Protein AF-A0ABD3NBI7-F1 (afdb_monomer_lite)

Sequence (497 aa):
MCTRGEWGNVFAAAESTVPVTIEASLMRSSPPASPISDPVDACSSIDQSNYYTCIDTKEIPSASPSAVPSGMLYCPGHEFINDDYIIYKNMGGCYYDNTNVRGNFVAPHDLQPGQLSPLIWRGTGKIVSSYLFQVGLPSQLTESLLEYATQLGIVDIFRELTSTSPISPQGGKFFTSSTYSKSAVVDNHNSNINNNEQLLWYAQRPHSKWDSDMHWIAPANEITHESFLKVLVDGQFGTVLNAIGESLYLNSLAAYNLSFMALSHCEGEFSHRDITDSDGVAYNVIMPLLLEDEYDTPELIVRDDANPVPEYCKRGGYEYQLGVGVMLGDDVMHSTHECDYRNMTNAKHGGWVEESNDEVDGDHDEEMSSSSGGGGRRRQIGMRLAASVFIGETNEENANVIAEQSPFQLFPLRNGTWLLAQAGRHWQAPVVGKDGVEHNSRHALARDEGRKSFYPGDEWNDCKQRAIEGLCETDVWETRRKCPLSCKIYVEDGNNE

pLDDT: mean 74.75, std 24.33, range [22.8, 97.94]

Secondary structure (DSSP, 8-state):
-PPPPP-----------------------------------------------------PPP---PPPP-S-EE-TTSTTS-TT-GGGGGS-S-EEB-TTS-BSB--BTT--BT-EEE-BBTTT--BS-TTEEEEE--HHHHHHHHHHHHHTTHHHHHHHHTTTSPPPTT-EEEEEHHHHGGGS----S-----TT---EEEEE---GGG-B--EEEEESSHHHHHHHHHHHHHTTHHHHHHHHHHHHT-SEEEEEEEEEEEESEE-----B-SB-SS-S-EEEEEEEEE--TT--S-SEEEE-TT-S-TTT--EEEE---TTEEEEE-BT--EEEPPEEGGG-TT-SSEEEEEE-S----S-------------PEEEEEE-EEEEEEEEE---TTTHHHHHHT-TT-SSS-S-HHHHHHTTTSSEEPPEE-TTS-EE--S-BGGG---PPP-----SSTTHHHHHHTTHHHH-IIIIIHH-TTTTT-SPPPP---

Radius of gyration: 27.43 Å; chains: 1; bounding box: 61×97×74 Å

Organism: NCBI:txid259834

Structure (mmCIF, N/CA/C/O backbone):
data_AF-A0ABD3NBI7-F1
#
_entry.id   AF-A0ABD3NBI7-F1
#
loop_
_atom_site.group_PDB
_atom_site.id
_atom_site.type_symbol
_atom_site.label_atom_id
_atom_site.label_alt_id
_atom_site.label_comp_id
_atom_site.label_asym_id
_atom_site.label_entity_id
_atom_site.label_seq_id
_atom_site.pdbx_PDB_ins_code
_atom_site.Cartn_x
_atom_site.Cartn_y
_atom_site.Cartn_z
_atom_site.occupancy
_atom_site.B_iso_or_equiv
_atom_site.auth_seq_id
_atom_site.auth_comp_id
_atom_site.auth_asym_id
_atom_site.auth_atom_id
_atom_site.pdbx_PDB_model_num
ATOM 1 N N . MET A 1 1 ? 20.788 -21.884 15.302 1.00 26.14 1 MET A N 1
ATOM 2 C CA . MET A 1 1 ? 20.776 -20.897 16.403 1.00 26.14 1 MET A CA 1
ATOM 3 C C . MET A 1 1 ? 21.773 -19.801 16.065 1.00 26.14 1 MET A C 1
ATOM 5 O O . MET A 1 1 ? 22.963 -20.001 16.261 1.00 26.14 1 MET A O 1
ATOM 9 N N . CYS A 1 2 ? 21.302 -18.693 15.493 1.00 23.77 2 CYS A N 1
ATOM 10 C CA . CYS A 1 2 ? 22.114 -17.490 15.314 1.00 23.77 2 CYS A CA 1
ATOM 11 C C . CYS A 1 2 ? 21.923 -16.586 16.536 1.00 23.77 2 CYS A C 1
ATOM 13 O O . CYS A 1 2 ? 20.809 -16.388 17.015 1.00 23.77 2 CYS A O 1
ATOM 15 N N . THR A 1 3 ? 23.040 -16.121 17.076 1.00 26.69 3 THR A N 1
ATOM 16 C CA . THR A 1 3 ? 23.183 -15.363 18.319 1.00 26.69 3 THR A CA 1
ATOM 17 C C . THR A 1 3 ? 22.696 -13.919 18.187 1.00 26.69 3 THR A C 1
ATOM 19 O O . THR A 1 3 ? 23.073 -13.220 17.249 1.00 26.69 3 THR A O 1
ATOM 22 N N . ARG A 1 4 ? 21.907 -13.471 19.175 1.00 28.42 4 ARG A N 1
ATOM 23 C CA . ARG A 1 4 ? 21.552 -12.068 19.448 1.00 28.42 4 ARG A CA 1
ATOM 24 C C . ARG A 1 4 ? 22.800 -11.262 19.828 1.00 28.42 4 ARG A C 1
ATOM 26 O O . ARG A 1 4 ? 23.549 -11.683 20.704 1.00 28.42 4 ARG A O 1
ATOM 33 N N . GLY A 1 5 ? 22.974 -10.089 19.224 1.00 24.94 5 GLY A N 1
ATOM 34 C CA . GLY A 1 5 ? 23.821 -9.027 19.766 1.00 24.94 5 GLY A CA 1
ATOM 35 C C . GLY A 1 5 ? 23.015 -8.193 20.759 1.00 24.94 5 GLY A C 1
ATOM 36 O O . GLY A 1 5 ? 22.011 -7.590 20.387 1.00 24.94 5 GLY A O 1
ATOM 37 N N . GLU A 1 6 ? 23.428 -8.207 22.022 1.00 26.78 6 GLU A N 1
ATOM 38 C CA . GLU A 1 6 ? 22.849 -7.422 23.111 1.00 26.78 6 GLU A CA 1
ATOM 39 C C . GLU A 1 6 ? 23.234 -5.940 22.991 1.00 26.78 6 GLU A C 1
ATOM 41 O O . GLU A 1 6 ? 24.411 -5.603 22.873 1.00 26.78 6 GLU A O 1
ATOM 46 N N . TRP A 1 7 ? 22.245 -5.053 23.111 1.00 28.02 7 TRP A N 1
ATOM 47 C CA . TRP A 1 7 ? 22.432 -3.724 23.692 1.00 28.02 7 TRP A CA 1
ATOM 48 C C . TRP A 1 7 ? 21.599 -3.676 24.973 1.00 28.02 7 TRP A C 1
ATOM 50 O O . TRP A 1 7 ? 20.407 -3.981 24.967 1.00 28.02 7 TRP A O 1
ATOM 60 N N . GLY A 1 8 ? 22.287 -3.422 26.086 1.00 23.23 8 GLY A N 1
ATOM 61 C CA . GLY A 1 8 ? 21.812 -3.698 27.434 1.00 23.23 8 GLY A CA 1
ATOM 62 C C . GLY A 1 8 ? 20.721 -2.760 27.940 1.00 23.23 8 GLY A C 1
ATOM 63 O O . GLY A 1 8 ? 20.773 -1.553 27.734 1.00 23.23 8 GLY A O 1
ATOM 64 N N . ASN A 1 9 ? 19.801 -3.336 28.712 1.00 26.56 9 ASN A N 1
ATOM 65 C CA . ASN A 1 9 ? 19.020 -2.630 29.717 1.00 26.56 9 ASN A CA 1
ATOM 66 C C . ASN A 1 9 ? 19.278 -3.286 31.075 1.00 26.56 9 ASN A C 1
ATOM 68 O O . ASN A 1 9 ? 19.075 -4.484 31.269 1.00 26.56 9 ASN A O 1
ATOM 72 N N . VAL A 1 10 ? 19.767 -2.475 32.008 1.00 25.20 10 VAL A N 1
ATOM 73 C CA . VAL A 1 10 ? 19.948 -2.813 33.418 1.00 25.20 10 VAL A CA 1
ATOM 74 C C . VAL A 1 10 ? 18.602 -2.620 34.113 1.00 25.20 10 VAL A C 1
ATOM 76 O O . VAL A 1 10 ? 18.090 -1.510 34.099 1.00 25.20 10 VAL A O 1
ATOM 79 N N . PHE A 1 11 ? 18.027 -3.677 34.690 1.00 26.28 11 PHE A N 1
ATOM 80 C CA . PHE A 1 11 ? 17.597 -3.772 36.096 1.00 26.28 11 PHE A CA 1
ATOM 81 C C . PHE A 1 11 ? 16.949 -5.141 36.368 1.00 26.28 11 PHE A C 1
ATOM 83 O O . PHE A 1 11 ? 16.487 -5.838 35.471 1.00 26.28 11 PHE A O 1
ATOM 90 N N . ALA A 1 12 ? 17.045 -5.554 37.628 1.00 25.81 12 ALA A N 1
ATOM 91 C CA . ALA A 1 12 ? 17.185 -6.928 38.080 1.00 25.81 12 ALA A CA 1
ATOM 92 C C . ALA A 1 12 ? 15.876 -7.677 38.408 1.00 25.81 12 ALA A C 1
ATOM 94 O O . ALA A 1 12 ? 14.956 -7.113 38.988 1.00 25.81 12 ALA A O 1
ATOM 95 N N . ALA A 1 13 ? 15.922 -8.980 38.106 1.00 22.80 13 ALA A N 1
ATOM 96 C CA . ALA A 1 13 ? 15.557 -10.159 38.906 1.00 22.80 13 ALA A CA 1
ATOM 97 C C . ALA A 1 13 ? 14.200 -10.255 39.640 1.00 22.80 13 ALA A C 1
ATOM 99 O O . ALA A 1 13 ? 13.947 -9.546 40.608 1.00 22.80 13 ALA A O 1
ATOM 100 N N . ALA A 1 14 ? 13.468 -11.335 39.332 1.00 26.00 14 ALA A N 1
ATOM 101 C CA . ALA A 1 14 ? 13.088 -12.348 40.325 1.00 26.00 14 ALA A CA 1
ATOM 102 C C . ALA A 1 14 ? 12.818 -13.709 39.643 1.00 26.00 14 ALA A C 1
ATOM 104 O O . ALA A 1 14 ? 12.208 -13.781 38.580 1.00 26.00 14 ALA A O 1
ATOM 105 N N . GLU A 1 15 ? 13.339 -14.767 40.259 1.00 23.05 15 GLU A N 1
ATOM 106 C CA . GLU A 1 15 ? 13.401 -16.164 39.817 1.00 23.05 15 GLU A CA 1
ATOM 107 C C . GLU A 1 15 ? 12.070 -16.924 39.997 1.00 23.05 15 GLU A C 1
ATOM 109 O O . GLU A 1 15 ? 11.340 -16.648 40.945 1.00 23.05 15 GLU A O 1
ATOM 114 N N . SER A 1 16 ? 11.814 -17.964 39.182 1.00 25.73 16 SER A N 1
ATOM 115 C CA . SER A 1 16 ? 11.245 -19.241 39.669 1.00 25.73 16 SER A CA 1
ATOM 116 C C . SER A 1 16 ? 11.306 -20.381 38.629 1.00 25.73 16 SER A C 1
ATOM 118 O O . SER A 1 16 ? 10.649 -20.378 37.595 1.00 25.73 16 SER A O 1
ATOM 120 N N . THR A 1 17 ? 12.104 -21.370 39.013 1.00 25.69 17 THR A N 1
ATOM 121 C CA . THR A 1 17 ? 12.287 -22.799 38.692 1.00 25.69 17 THR A CA 1
ATOM 122 C C . THR A 1 17 ? 11.196 -23.686 38.031 1.00 25.69 17 THR A C 1
ATOM 124 O O . THR A 1 17 ? 10.096 -23.812 38.558 1.00 25.69 17 THR A O 1
ATOM 127 N N . VAL A 1 18 ? 11.685 -24.494 37.056 1.00 28.94 18 VAL A N 1
ATOM 128 C CA . VAL A 1 18 ? 11.541 -25.974 36.824 1.00 28.94 18 VAL A CA 1
ATOM 129 C C . VAL A 1 18 ? 10.532 -26.505 35.762 1.00 28.94 18 VAL A C 1
ATOM 131 O O . VAL A 1 18 ? 9.447 -25.951 35.622 1.00 28.94 18 VAL A O 1
ATOM 134 N N . PRO A 1 19 ? 10.892 -27.572 34.985 1.00 28.81 19 PRO A N 1
ATOM 135 C CA . PRO A 1 19 ? 10.356 -27.872 33.650 1.00 28.81 19 PRO A CA 1
ATOM 136 C C . PRO A 1 19 ? 9.480 -29.141 33.574 1.00 28.81 19 PRO A C 1
ATOM 138 O O . PRO A 1 19 ? 9.538 -30.003 34.452 1.00 28.81 19 PRO A O 1
ATOM 141 N N . VAL A 1 20 ? 8.748 -29.316 32.465 1.00 27.25 20 VAL A N 1
ATOM 142 C CA . VAL A 1 20 ? 8.128 -30.602 32.092 1.00 27.25 20 VAL A CA 1
ATOM 143 C C . VAL A 1 20 ? 8.345 -30.897 30.603 1.00 27.25 20 VAL A C 1
ATOM 145 O O . VAL A 1 20 ? 7.907 -30.158 29.728 1.00 27.25 20 VAL A O 1
ATOM 148 N N . THR A 1 21 ? 9.039 -32.004 30.350 1.00 26.89 21 THR A N 1
ATOM 149 C CA . THR A 1 21 ? 9.199 -32.738 29.085 1.00 26.89 21 THR A CA 1
ATOM 150 C C . THR A 1 21 ? 7.969 -33.587 28.776 1.00 26.89 21 THR A C 1
ATOM 152 O O . THR A 1 21 ? 7.536 -34.311 29.671 1.00 26.89 21 THR A O 1
ATOM 155 N N . ILE A 1 22 ? 7.501 -33.622 27.519 1.00 27.80 22 ILE A N 1
ATOM 156 C CA . ILE A 1 22 ? 6.738 -34.762 26.971 1.00 27.80 22 ILE A CA 1
ATOM 157 C C . ILE A 1 22 ? 7.179 -35.053 25.528 1.00 27.80 22 ILE A C 1
ATOM 159 O O . ILE A 1 22 ? 7.354 -34.151 24.713 1.00 27.80 22 ILE A O 1
ATOM 163 N N . GLU A 1 23 ? 7.396 -36.345 25.284 1.00 27.56 23 GLU A N 1
ATOM 164 C CA . GLU A 1 23 ? 7.946 -37.000 24.100 1.00 27.56 23 GLU A CA 1
ATOM 165 C C . GLU A 1 23 ? 6.991 -37.084 22.898 1.00 27.56 23 GLU A C 1
ATOM 167 O O . GLU A 1 23 ? 5.769 -37.149 23.030 1.00 27.56 23 GLU A O 1
ATOM 172 N N . ALA A 1 24 ? 7.605 -37.204 21.718 1.00 27.72 24 ALA A N 1
ATOM 173 C CA . ALA A 1 24 ? 6.991 -37.644 20.474 1.00 27.72 24 ALA A CA 1
ATOM 174 C C . ALA A 1 24 ? 6.727 -39.161 20.483 1.00 27.72 24 ALA A C 1
ATOM 176 O O . ALA A 1 24 ? 7.590 -39.946 20.876 1.00 27.72 24 ALA A O 1
ATOM 177 N N . SER A 1 25 ? 5.575 -39.590 19.957 1.00 25.55 25 SER A N 1
ATOM 178 C CA . SER A 1 25 ? 5.318 -41.001 19.662 1.00 25.55 25 SER A CA 1
ATOM 179 C C . SER A 1 25 ? 4.723 -41.176 18.265 1.00 25.55 25 SER A C 1
ATOM 181 O O . SER A 1 25 ? 3.652 -40.668 17.942 1.00 25.55 25 SER A O 1
ATOM 183 N N . LEU A 1 26 ? 5.482 -41.903 17.444 1.00 27.77 26 LEU A N 1
ATOM 184 C CA . LEU A 1 26 ? 5.098 -42.553 16.195 1.00 27.77 26 LEU A CA 1
ATOM 185 C C . LEU A 1 26 ? 3.912 -43.502 16.410 1.00 27.77 26 LEU A C 1
ATOM 187 O O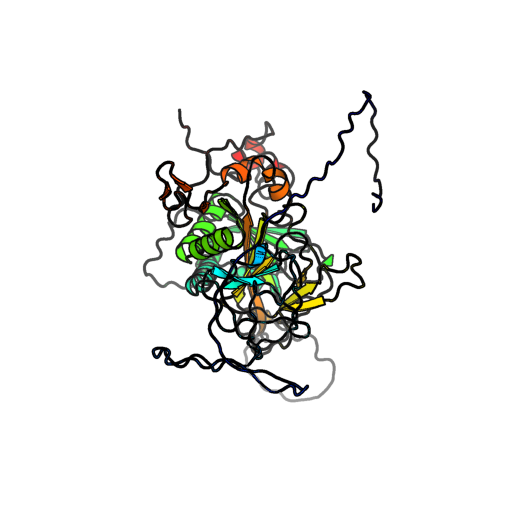 . LEU A 1 26 ? 3.906 -44.198 17.415 1.00 27.77 26 LEU A O 1
ATOM 191 N N . MET A 1 27 ? 3.042 -43.668 15.404 1.00 26.95 27 MET A N 1
ATOM 192 C CA . MET A 1 27 ? 2.586 -44.992 14.934 1.00 26.95 27 MET A CA 1
ATOM 193 C C . MET A 1 27 ? 1.930 -44.901 13.546 1.00 26.95 27 MET A C 1
ATOM 195 O O . MET A 1 27 ? 0.862 -44.325 13.364 1.00 26.95 27 MET A O 1
ATOM 199 N N . ARG A 1 28 ? 2.594 -45.532 12.568 1.00 26.36 28 ARG A N 1
ATOM 200 C CA . ARG A 1 28 ? 2.032 -45.984 11.286 1.00 26.36 28 ARG A CA 1
ATOM 201 C C . ARG A 1 28 ? 1.162 -47.221 11.518 1.00 26.36 28 ARG A C 1
ATOM 203 O O . ARG A 1 28 ? 1.570 -48.112 12.257 1.00 26.36 28 ARG A O 1
ATOM 210 N N . SER A 1 29 ? 0.072 -47.353 10.764 1.00 27.69 29 SER A N 1
ATOM 211 C CA . SER A 1 29 ? -0.498 -48.663 10.421 1.00 27.69 29 SER A CA 1
ATOM 212 C C . SER A 1 29 ? -1.147 -48.636 9.025 1.00 27.69 29 SER A C 1
ATOM 214 O O . SER A 1 29 ? -1.998 -47.802 8.741 1.00 27.69 29 SER A O 1
ATOM 216 N N . SER A 1 30 ? -0.686 -49.522 8.135 1.00 27.47 30 SER A N 1
ATOM 217 C CA . SER A 1 30 ? -1.430 -50.064 6.968 1.00 27.47 30 SER A CA 1
ATOM 218 C C . SER A 1 30 ? -2.396 -51.171 7.470 1.00 27.47 30 SER A C 1
ATOM 220 O O . SER A 1 30 ? -2.265 -51.480 8.660 1.00 27.47 30 SER A O 1
ATOM 222 N N . PRO A 1 31 ? -3.269 -51.878 6.690 1.00 36.19 31 PRO A N 1
ATOM 223 C CA . PRO A 1 31 ? -3.379 -52.126 5.219 1.00 36.19 31 PRO A CA 1
ATOM 224 C C . PRO A 1 31 ? -4.894 -52.148 4.753 1.00 36.19 31 PRO A C 1
ATOM 226 O O . PRO A 1 31 ? -5.656 -51.481 5.451 1.00 36.19 31 PRO A O 1
ATOM 229 N N . PRO A 1 32 ? -5.439 -52.862 3.711 1.00 32.50 32 PRO A N 1
ATOM 230 C CA . PRO A 1 32 ? -4.890 -53.817 2.726 1.00 32.50 32 PRO A CA 1
ATOM 231 C C . PRO A 1 32 ? -5.385 -53.713 1.247 1.00 32.50 32 PRO A C 1
ATOM 233 O O . PRO A 1 32 ? -6.105 -52.810 0.844 1.00 32.50 32 PRO A O 1
ATOM 236 N N . ALA A 1 33 ? -4.909 -54.698 0.473 1.00 26.70 33 ALA A N 1
ATOM 237 C CA . ALA A 1 33 ? -4.944 -54.966 -0.968 1.00 26.70 33 ALA A CA 1
ATOM 238 C C . ALA A 1 33 ? -6.292 -54.932 -1.734 1.00 26.70 33 ALA A C 1
ATOM 240 O O . ALA A 1 33 ? -7.358 -55.218 -1.196 1.00 26.70 33 ALA A O 1
ATOM 241 N N . SER A 1 34 ? -6.152 -54.677 -3.044 1.00 27.11 34 SER A N 1
ATOM 242 C CA . SER A 1 34 ? -7.134 -54.665 -4.148 1.00 27.11 34 SER A CA 1
ATOM 243 C C . SER A 1 34 ? -7.835 -56.014 -4.427 1.00 27.11 34 SER A C 1
ATOM 245 O O . SER A 1 34 ? -7.428 -57.040 -3.874 1.00 27.11 34 SER A O 1
ATOM 247 N N . PRO A 1 35 ? -8.831 -56.059 -5.349 1.00 34.00 35 PRO A N 1
ATOM 248 C CA . PRO A 1 35 ? -8.490 -56.453 -6.734 1.00 34.00 35 PRO A CA 1
ATOM 249 C C . PRO A 1 35 ? -9.321 -55.845 -7.905 1.00 34.00 35 PRO A C 1
ATOM 251 O O . PRO A 1 35 ? -10.535 -55.718 -7.824 1.00 34.00 35 PRO A O 1
ATOM 254 N N . ILE A 1 36 ? -8.617 -55.644 -9.037 1.00 25.05 36 ILE A N 1
ATOM 255 C CA . ILE A 1 36 ? -8.970 -55.958 -10.451 1.00 25.05 36 ILE A CA 1
ATOM 256 C C . ILE A 1 36 ? -10.115 -55.182 -11.152 1.00 25.05 36 ILE A C 1
ATOM 258 O O . ILE A 1 36 ? -11.292 -55.448 -10.932 1.00 25.05 36 ILE A O 1
ATOM 262 N N . SER A 1 37 ? -9.779 -54.368 -12.165 1.00 25.55 37 SER A N 1
ATOM 263 C CA . SER A 1 37 ? -9.908 -54.705 -13.608 1.00 25.55 37 SER A CA 1
ATOM 264 C C . SER A 1 37 ? -9.520 -53.521 -14.512 1.00 25.55 37 SER A C 1
ATOM 266 O O . SER A 1 37 ? -10.111 -52.453 -14.413 1.00 25.55 37 SER A O 1
ATOM 268 N N . ASP A 1 38 ? -8.574 -53.751 -15.426 1.00 27.67 38 ASP A N 1
ATOM 269 C CA . ASP A 1 38 ? -8.397 -52.955 -16.652 1.00 27.67 38 ASP A CA 1
ATOM 270 C C . ASP A 1 38 ? -9.187 -53.608 -17.800 1.00 27.67 38 ASP A C 1
ATOM 272 O O . ASP A 1 38 ? -9.453 -54.819 -17.766 1.00 27.67 38 ASP A O 1
ATOM 276 N N . PRO A 1 39 ? -9.431 -52.860 -18.889 1.00 29.45 39 PRO A N 1
ATOM 277 C CA . PRO A 1 39 ? -8.863 -53.354 -20.131 1.00 29.45 39 PRO A CA 1
ATOM 278 C C . PRO A 1 39 ? -8.110 -52.283 -20.932 1.00 29.45 39 PRO A C 1
ATOM 280 O O . PRO A 1 39 ? -8.683 -51.308 -21.397 1.00 29.45 39 PRO A O 1
ATOM 283 N N . VAL A 1 40 ? -6.831 -52.604 -21.141 1.00 28.17 40 VAL A N 1
ATOM 284 C CA . VAL A 1 40 ? -6.116 -52.639 -22.426 1.00 28.17 40 VAL A CA 1
ATOM 285 C C . VAL A 1 40 ? -6.115 -51.357 -23.264 1.00 28.17 40 VAL A C 1
ATOM 287 O O . VAL A 1 40 ? -7.027 -51.129 -24.045 1.00 28.17 40 VAL A O 1
ATOM 290 N N . ASP A 1 41 ? -4.966 -50.678 -23.272 1.00 28.03 41 ASP A N 1
ATOM 291 C CA . ASP A 1 41 ? -4.363 -50.261 -24.536 1.00 28.03 41 ASP A CA 1
ATOM 292 C C . ASP A 1 41 ? -2.877 -50.627 -24.566 1.00 28.03 41 ASP A C 1
ATOM 294 O O . ASP A 1 41 ? -2.117 -50.447 -23.612 1.00 28.03 41 ASP A O 1
ATOM 298 N N . ALA A 1 42 ? -2.503 -51.267 -25.667 1.00 28.33 42 ALA A N 1
ATOM 299 C CA . ALA A 1 42 ? -1.216 -51.886 -25.892 1.00 28.33 42 ALA A CA 1
ATOM 300 C C . ALA A 1 42 ? -0.189 -50.852 -26.371 1.00 28.33 42 ALA A C 1
ATOM 302 O O . ALA A 1 42 ? -0.314 -50.321 -27.469 1.00 28.33 42 ALA A O 1
ATOM 303 N N . CYS A 1 43 ? 0.887 -50.662 -25.609 1.00 25.09 43 CYS A N 1
ATOM 304 C CA . CYS A 1 43 ? 2.123 -50.061 -26.108 1.00 25.09 43 CYS A CA 1
ATOM 305 C C . CYS A 1 43 ? 3.225 -51.122 -26.103 1.00 25.09 43 CYS A C 1
ATOM 307 O O . CYS A 1 43 ? 3.926 -51.328 -25.113 1.00 25.09 43 CYS A O 1
ATOM 309 N N . SER A 1 44 ? 3.373 -51.824 -27.224 1.00 28.19 44 SER A N 1
ATOM 310 C CA . SER A 1 44 ? 4.556 -52.625 -27.520 1.00 28.19 44 SER A CA 1
ATOM 311 C C . SER A 1 44 ? 5.538 -51.795 -28.345 1.00 28.19 44 SER A C 1
ATOM 313 O O . SER A 1 44 ? 5.415 -51.767 -29.563 1.00 28.19 44 SER A O 1
ATOM 315 N N . SER A 1 45 ? 6.502 -51.147 -27.693 1.00 28.78 45 SER A N 1
ATOM 316 C CA . SER A 1 45 ? 7.897 -51.043 -28.157 1.00 28.78 45 SER A CA 1
ATOM 317 C C . SER A 1 45 ? 8.659 -50.043 -27.297 1.00 28.78 45 SER A C 1
ATOM 319 O O . SER A 1 45 ? 8.305 -48.871 -27.212 1.00 28.78 45 SER A O 1
ATOM 321 N N . ILE A 1 46 ? 9.728 -50.537 -26.685 1.00 32.84 46 ILE A N 1
ATOM 322 C CA . ILE A 1 46 ? 10.789 -49.738 -26.088 1.00 32.84 46 ILE A CA 1
ATOM 323 C C . ILE A 1 46 ? 11.542 -49.060 -27.233 1.00 32.84 46 ILE A C 1
ATOM 325 O O . ILE A 1 46 ? 12.108 -49.764 -28.066 1.00 32.84 46 ILE A O 1
ATOM 329 N N . ASP A 1 47 ? 11.597 -47.730 -27.228 1.00 28.12 47 ASP A N 1
ATOM 330 C CA . ASP A 1 47 ? 12.787 -47.032 -27.702 1.00 28.12 47 ASP A CA 1
ATOM 331 C C . ASP A 1 47 ? 13.035 -45.767 -26.870 1.00 28.12 47 ASP A C 1
ATOM 333 O O . ASP A 1 47 ? 12.131 -44.978 -26.588 1.00 28.12 47 ASP A O 1
ATOM 337 N N . GLN A 1 48 ? 14.268 -45.636 -26.387 1.00 38.69 48 GLN A N 1
ATOM 338 C CA . GLN A 1 48 ? 14.719 -44.562 -25.511 1.00 38.69 48 GLN A CA 1
ATOM 339 C C . GLN A 1 48 ? 15.134 -43.364 -26.365 1.00 38.69 48 GLN A C 1
ATOM 341 O O . GLN A 1 48 ? 16.221 -43.371 -26.930 1.00 38.69 48 GLN A O 1
ATOM 346 N N . SER A 1 49 ? 14.309 -42.320 -26.444 1.00 29.97 49 SER A N 1
ATOM 347 C CA . SER A 1 49 ? 14.768 -40.927 -26.577 1.00 29.97 49 SER A CA 1
ATOM 348 C C . SER A 1 49 ? 13.593 -39.948 -26.660 1.00 29.97 49 SER A C 1
ATOM 350 O O . SER A 1 49 ? 12.670 -40.138 -27.434 1.00 29.97 49 SER A O 1
ATOM 352 N N . ASN A 1 50 ? 13.702 -38.883 -25.862 1.00 31.62 50 ASN A N 1
ATOM 353 C CA . ASN A 1 50 ? 13.316 -37.502 -26.159 1.00 31.62 50 ASN A CA 1
ATOM 354 C C . ASN A 1 50 ? 11.877 -37.161 -26.609 1.00 31.62 50 ASN A C 1
ATOM 356 O O . ASN A 1 50 ? 11.443 -37.498 -27.700 1.00 31.62 50 ASN A O 1
ATOM 360 N N . TYR A 1 51 ? 11.263 -36.283 -25.800 1.00 29.52 51 TYR A N 1
ATOM 361 C CA . TYR A 1 51 ? 10.085 -35.443 -26.064 1.00 29.52 51 TYR A CA 1
ATOM 362 C C . TYR A 1 51 ? 8.755 -36.166 -26.321 1.00 29.52 51 TYR A C 1
ATOM 364 O O . TYR A 1 51 ? 8.488 -36.650 -27.413 1.00 29.52 51 TYR A O 1
ATOM 372 N N . TYR A 1 52 ? 7.848 -36.079 -25.344 1.00 25.38 52 TYR A N 1
ATOM 373 C CA . TYR A 1 52 ? 6.415 -36.238 -25.586 1.00 25.38 52 TYR A CA 1
ATOM 374 C C . TYR A 1 52 ? 5.699 -34.916 -25.306 1.00 25.38 52 TYR A C 1
ATOM 376 O O . TYR A 1 52 ? 5.438 -34.547 -24.165 1.00 25.38 52 TYR A O 1
ATOM 384 N N . THR A 1 53 ? 5.400 -34.196 -26.385 1.00 30.81 53 THR A N 1
ATOM 385 C CA . THR A 1 53 ? 4.247 -33.300 -26.479 1.00 30.81 53 THR A CA 1
ATOM 386 C C . THR A 1 53 ? 2.981 -34.148 -26.520 1.00 30.81 53 THR A C 1
ATOM 388 O O . THR A 1 53 ? 2.830 -34.955 -27.436 1.00 30.81 53 THR A O 1
ATOM 391 N N . CYS A 1 54 ? 2.053 -33.927 -25.595 1.00 24.28 54 CYS A N 1
ATOM 392 C CA . CYS A 1 54 ? 0.691 -34.440 -25.707 1.00 24.28 54 CYS A CA 1
ATOM 393 C C . CYS A 1 54 ? -0.281 -33.333 -25.318 1.00 24.28 54 CYS A C 1
ATOM 395 O O . CYS A 1 54 ? -0.456 -33.124 -24.126 1.00 24.28 54 CYS A O 1
ATOM 397 N N . ILE A 1 55 ? -0.927 -32.684 -26.294 1.00 27.88 55 ILE A N 1
ATOM 398 C CA . ILE A 1 55 ? -2.347 -32.312 -26.192 1.00 27.88 55 ILE A CA 1
ATOM 399 C C . ILE A 1 55 ? -2.968 -32.422 -27.590 1.00 27.88 55 ILE A C 1
ATOM 401 O O . ILE A 1 55 ? -2.611 -31.687 -28.508 1.00 27.88 55 ILE A O 1
ATOM 405 N N . ASP A 1 56 ? -3.907 -33.356 -27.709 1.00 33.34 56 ASP A N 1
ATOM 406 C CA . ASP A 1 56 ? -5.003 -33.337 -28.669 1.00 33.34 56 ASP A CA 1
ATOM 407 C C . ASP A 1 56 ? -6.233 -32.851 -27.889 1.00 33.34 56 ASP A C 1
ATOM 409 O O . ASP A 1 56 ? -6.665 -33.524 -26.950 1.00 33.34 56 ASP A O 1
ATOM 413 N N . THR A 1 57 ? -6.773 -31.676 -28.221 1.00 31.12 57 THR A N 1
ATOM 414 C CA . THR A 1 57 ? -8.103 -31.265 -27.759 1.00 31.12 57 THR A CA 1
ATOM 415 C C . THR A 1 57 ? -8.876 -30.543 -28.855 1.00 31.12 57 THR A C 1
ATOM 417 O O . THR A 1 57 ? -8.501 -29.496 -29.382 1.00 31.12 57 THR A O 1
ATOM 420 N N . LYS A 1 58 ? -10.016 -31.161 -29.158 1.00 33.28 58 LYS A N 1
ATOM 421 C CA . LYS A 1 58 ? -11.156 -30.642 -29.902 1.00 33.28 58 LYS A CA 1
ATOM 422 C C . LYS A 1 58 ? -11.628 -29.281 -29.371 1.00 33.28 58 LYS A C 1
ATOM 424 O O . LYS A 1 58 ? -11.766 -29.102 -28.168 1.00 33.28 58 LYS A O 1
ATOM 429 N N . GLU A 1 59 ? -11.938 -28.408 -30.329 1.00 31.94 59 GLU A N 1
ATOM 430 C CA . GLU A 1 59 ? -12.921 -27.310 -30.331 1.00 31.94 59 GLU A CA 1
ATOM 431 C C . GLU A 1 59 ? -13.128 -26.507 -29.028 1.00 31.94 59 GLU A C 1
ATOM 433 O O . GLU A 1 59 ? -13.897 -26.882 -28.145 1.00 31.94 59 GLU A O 1
ATOM 438 N N . ILE A 1 60 ? -12.528 -25.310 -28.993 1.00 32.75 60 ILE A N 1
ATOM 439 C CA . ILE A 1 60 ? -12.839 -24.211 -28.064 1.00 32.75 60 ILE A CA 1
ATOM 440 C C . ILE A 1 60 ? -13.779 -23.217 -28.788 1.00 32.75 60 ILE A C 1
ATOM 442 O O . ILE A 1 60 ? -13.522 -22.904 -29.956 1.00 32.75 60 ILE A O 1
ATOM 446 N N . PRO A 1 61 ? -14.847 -22.685 -28.155 1.00 31.67 61 PRO A N 1
ATOM 447 C CA . PRO A 1 61 ? -15.690 -21.659 -28.765 1.00 31.67 61 PRO A CA 1
ATOM 448 C C . PRO A 1 61 ? -14.928 -20.333 -28.902 1.00 31.67 61 PRO A C 1
ATOM 450 O O . PRO A 1 61 ? -14.258 -19.883 -27.978 1.00 31.67 61 PRO A O 1
ATOM 453 N N . SER A 1 62 ? -15.066 -19.702 -30.068 1.00 32.91 62 SER A N 1
ATOM 454 C CA . SER A 1 62 ? -14.382 -18.471 -30.477 1.00 32.91 62 SER A CA 1
ATOM 455 C C . SER A 1 62 ? -14.584 -17.303 -29.493 1.00 32.91 62 SER A C 1
ATOM 457 O O . SER A 1 62 ? -15.693 -16.773 -29.382 1.00 32.91 62 SER A O 1
ATOM 459 N N . ALA A 1 63 ? -13.495 -16.846 -28.874 1.00 30.42 63 ALA A N 1
ATOM 460 C CA . ALA A 1 63 ? -13.348 -15.501 -28.321 1.00 30.42 63 ALA A CA 1
ATOM 461 C C . ALA A 1 63 ? -12.339 -14.708 -29.179 1.00 30.42 63 ALA A C 1
ATOM 463 O O . ALA A 1 63 ? -11.476 -15.299 -29.824 1.00 30.42 63 ALA A O 1
ATOM 464 N N . SER A 1 64 ? -12.518 -13.382 -29.224 1.00 32.25 64 SER A N 1
ATOM 465 C CA . SER A 1 64 ? -11.757 -12.372 -29.991 1.00 32.25 64 SER A CA 1
ATOM 466 C C . SER A 1 64 ? -10.225 -12.568 -29.969 1.00 32.25 64 SER A C 1
ATOM 468 O O . SER A 1 64 ? -9.727 -13.194 -29.037 1.00 32.25 64 SER A O 1
ATOM 470 N N . PRO A 1 65 ? -9.453 -12.021 -30.937 1.00 36.66 65 PRO A N 1
ATOM 471 C CA . PRO A 1 65 ? -8.043 -12.352 -31.122 1.00 36.66 65 PRO A CA 1
ATOM 472 C C . PRO A 1 65 ? -7.183 -11.703 -30.028 1.00 36.66 65 PRO A C 1
ATOM 474 O O . PRO A 1 65 ? -6.603 -10.639 -30.231 1.00 36.66 65 PRO A O 1
ATOM 477 N N . SER A 1 66 ? -7.129 -12.335 -28.855 1.00 42.03 66 SER A N 1
ATOM 478 C CA . SER A 1 66 ? -6.106 -12.059 -27.849 1.00 42.03 66 SER A CA 1
ATOM 479 C C . SER A 1 66 ? -4.761 -12.541 -28.394 1.00 42.03 66 SER A C 1
ATOM 481 O O . SER A 1 66 ? -4.710 -13.520 -29.145 1.00 42.03 66 SER A O 1
ATOM 483 N N . ALA A 1 67 ? -3.693 -11.805 -28.098 1.00 45.09 67 ALA A N 1
ATOM 484 C CA . ALA A 1 67 ? -2.365 -12.035 -28.653 1.00 45.09 67 ALA A CA 1
ATOM 485 C C . ALA A 1 67 ? -1.921 -13.504 -28.513 1.00 45.09 67 ALA A C 1
ATOM 487 O O . ALA A 1 67 ? -2.228 -14.184 -27.536 1.00 45.09 67 ALA A O 1
ATOM 488 N N . VAL A 1 68 ? -1.216 -14.009 -29.528 1.00 49.97 68 VAL A N 1
ATOM 489 C CA . VAL A 1 68 ? -0.695 -15.381 -29.528 1.00 49.97 68 VAL A CA 1
ATOM 490 C C . VAL A 1 68 ? 0.263 -15.537 -28.337 1.00 49.97 68 VAL A C 1
ATOM 492 O O . VAL A 1 68 ? 1.202 -14.742 -28.245 1.00 49.97 68 VAL A O 1
ATOM 495 N N . PRO A 1 69 ? 0.079 -16.538 -27.455 1.00 54.19 69 PRO A N 1
ATOM 496 C CA . PRO A 1 69 ? 0.972 -16.750 -26.321 1.00 54.19 69 PRO A CA 1
ATOM 497 C C . PRO A 1 69 ? 2.425 -16.910 -26.785 1.00 54.19 69 PRO A C 1
ATOM 499 O O . PRO A 1 69 ? 2.706 -17.734 -27.657 1.00 54.19 69 PRO A O 1
ATOM 502 N N . SER A 1 70 ? 3.346 -16.109 -26.239 1.00 56.00 70 SER A N 1
ATOM 503 C CA . SER A 1 70 ? 4.723 -16.012 -26.748 1.00 56.00 70 SER A CA 1
ATOM 504 C C . SER A 1 70 ? 5.756 -16.851 -25.982 1.00 56.00 70 SER A C 1
ATOM 506 O O . SER A 1 70 ? 6.879 -17.003 -26.462 1.00 56.00 70 SER A O 1
ATOM 508 N N . GLY A 1 71 ? 5.401 -17.408 -24.817 1.00 63.41 71 GLY A N 1
ATOM 509 C CA . GLY A 1 71 ? 6.337 -18.082 -23.908 1.00 63.41 71 GLY A CA 1
ATOM 510 C C . GLY A 1 71 ? 5.900 -19.459 -23.405 1.00 63.41 71 GLY A C 1
ATOM 511 O O . GLY A 1 71 ? 4.918 -20.042 -23.863 1.00 63.41 71 GLY A O 1
ATOM 512 N N . MET A 1 72 ? 6.674 -20.011 -22.462 1.00 70.62 72 MET A N 1
ATOM 513 C CA . MET A 1 72 ? 6.387 -21.314 -21.849 1.00 70.62 72 MET A CA 1
ATOM 514 C C . MET A 1 72 ? 5.105 -21.266 -21.005 1.00 70.62 72 MET A C 1
ATOM 516 O O . MET A 1 72 ? 4.769 -20.231 -20.432 1.00 70.62 72 MET A O 1
ATOM 520 N N . LEU A 1 73 ? 4.406 -22.402 -20.925 1.00 72.81 73 LEU A N 1
ATOM 521 C CA . LEU A 1 73 ? 3.252 -22.589 -20.049 1.00 72.81 73 LEU A CA 1
ATOM 522 C C . LEU A 1 73 ? 3.731 -22.952 -18.638 1.00 72.81 73 LEU A C 1
ATOM 524 O O . LEU A 1 73 ? 4.477 -23.916 -18.467 1.00 72.81 73 LEU A O 1
ATOM 528 N N . TYR A 1 74 ? 3.268 -22.212 -17.638 1.00 71.50 74 TYR A N 1
ATOM 529 C CA . TYR A 1 74 ? 3.532 -22.458 -16.225 1.00 71.50 74 TYR A CA 1
ATOM 530 C C . TYR A 1 74 ? 2.232 -22.848 -15.530 1.00 71.50 74 TYR A C 1
ATOM 532 O O . TYR A 1 74 ? 1.224 -22.167 -15.681 1.00 71.50 74 TYR A O 1
ATOM 540 N N . CYS A 1 75 ? 2.259 -23.941 -14.768 1.00 68.69 75 CYS A N 1
ATOM 541 C CA . CYS A 1 75 ? 1.106 -24.474 -14.042 1.00 68.69 75 CYS A CA 1
ATOM 542 C C . CYS A 1 75 ? 1.451 -24.599 -12.550 1.00 68.69 75 CYS A C 1
ATOM 544 O O . CYS A 1 75 ? 1.932 -25.659 -12.133 1.00 68.69 75 CYS A O 1
ATOM 546 N N . PRO A 1 76 ? 1.261 -23.546 -11.737 1.00 60.97 76 PRO A N 1
ATOM 547 C CA . PRO A 1 76 ? 1.384 -23.678 -10.288 1.00 60.97 76 PRO A CA 1
ATOM 548 C C . PRO A 1 76 ? 0.445 -24.775 -9.761 1.00 60.97 76 PRO A C 1
ATOM 550 O O . PRO A 1 76 ? -0.669 -24.928 -10.254 1.00 60.97 76 PRO A O 1
ATOM 553 N N . GLY A 1 77 ? 0.899 -25.570 -8.788 1.00 53.12 77 GLY A N 1
ATOM 554 C CA . GLY A 1 77 ? 0.070 -26.601 -8.147 1.00 53.12 77 GLY A CA 1
ATOM 555 C C . GLY A 1 77 ? -0.037 -27.955 -8.872 1.00 53.12 77 GLY A C 1
ATOM 556 O O . GLY A 1 77 ? -0.730 -28.838 -8.370 1.00 53.12 77 GLY A O 1
ATOM 557 N N . HIS A 1 78 ? 0.653 -28.164 -10.001 1.00 54.69 78 HIS A N 1
ATOM 558 C CA . HIS A 1 78 ? 0.802 -29.489 -10.625 1.00 54.69 78 HIS A CA 1
ATOM 559 C C . HIS A 1 78 ? 2.113 -30.181 -10.196 1.00 54.69 78 HIS A C 1
ATOM 561 O O . HIS A 1 78 ? 3.143 -29.523 -10.067 1.00 54.69 78 HIS A O 1
ATOM 567 N N . GLU A 1 79 ? 2.066 -31.514 -10.023 1.00 47.09 79 GLU A N 1
ATOM 568 C CA . GLU A 1 79 ? 3.049 -32.426 -9.375 1.00 47.09 79 GLU A CA 1
ATOM 569 C C . GLU A 1 79 ? 4.539 -32.276 -9.765 1.00 47.09 79 GLU A C 1
ATOM 571 O O . GLU A 1 79 ? 5.410 -32.855 -9.124 1.00 47.09 79 GLU A O 1
ATOM 576 N N . PHE A 1 80 ? 4.875 -31.490 -10.788 1.00 45.91 80 PHE A N 1
ATOM 577 C CA . PHE A 1 80 ? 6.254 -31.276 -11.236 1.00 45.91 80 PHE A CA 1
ATOM 578 C C . PHE A 1 80 ? 6.995 -30.144 -10.505 1.00 45.91 80 PHE A C 1
ATOM 580 O O . PHE A 1 80 ? 8.185 -29.944 -10.750 1.00 45.91 80 PHE A O 1
ATOM 587 N N . ILE A 1 81 ? 6.331 -29.420 -9.598 1.00 46.88 81 ILE A N 1
ATOM 588 C CA . ILE A 1 81 ? 6.937 -28.367 -8.772 1.00 46.88 81 ILE A CA 1
ATOM 589 C C . ILE A 1 81 ? 6.773 -28.757 -7.295 1.00 46.88 81 ILE A C 1
ATOM 591 O O . ILE A 1 81 ? 5.920 -28.205 -6.623 1.00 46.88 81 ILE A O 1
ATOM 595 N N . ASN A 1 82 ? 7.593 -29.717 -6.837 1.00 40.94 82 ASN A N 1
ATOM 596 C CA . ASN A 1 82 ? 7.868 -30.121 -5.442 1.00 40.94 82 ASN A CA 1
ATOM 597 C C . ASN A 1 82 ? 6.669 -30.390 -4.495 1.00 40.94 82 ASN A C 1
ATOM 599 O O . ASN A 1 82 ? 5.788 -29.565 -4.287 1.00 40.94 82 ASN A O 1
ATOM 603 N N . ASP A 1 83 ? 6.735 -31.517 -3.782 1.00 41.25 83 ASP A N 1
ATOM 604 C CA . ASP A 1 83 ? 5.730 -32.000 -2.816 1.00 41.25 83 ASP A CA 1
ATOM 605 C C . ASP A 1 83 ? 5.428 -31.055 -1.620 1.00 41.25 83 ASP A C 1
ATOM 607 O O . ASP A 1 83 ? 4.485 -31.300 -0.868 1.00 41.25 83 ASP A O 1
ATOM 611 N N . ASP A 1 84 ? 6.174 -29.957 -1.447 1.00 44.31 84 ASP A N 1
ATOM 612 C CA . ASP A 1 84 ? 6.075 -29.034 -0.300 1.00 44.31 84 ASP A CA 1
ATOM 613 C C . ASP A 1 84 ? 5.097 -27.854 -0.503 1.00 44.31 84 ASP A C 1
ATOM 615 O O . ASP A 1 84 ? 4.986 -26.969 0.345 1.00 44.31 84 ASP A O 1
ATOM 619 N N . TYR A 1 85 ? 4.354 -27.817 -1.612 1.00 56.03 85 TYR A N 1
ATOM 620 C CA . TYR A 1 85 ? 3.669 -26.602 -2.074 1.00 56.03 85 TYR A CA 1
ATOM 621 C C . TYR A 1 85 ? 2.130 -26.654 -2.023 1.00 56.03 85 TYR A C 1
ATOM 623 O O . TYR A 1 85 ? 1.443 -26.194 -2.937 1.00 56.03 85 TYR A O 1
ATOM 631 N N . ILE A 1 86 ? 1.566 -27.143 -0.909 1.00 55.66 86 ILE A N 1
ATOM 632 C CA . ILE A 1 86 ? 0.105 -27.205 -0.659 1.00 55.66 86 ILE A CA 1
ATOM 633 C C . ILE A 1 86 ? -0.580 -25.830 -0.806 1.00 55.66 86 ILE A C 1
ATOM 635 O O . ILE A 1 86 ? -1.717 -25.762 -1.278 1.00 55.66 86 ILE A O 1
ATOM 639 N N . ILE A 1 87 ? 0.120 -24.740 -0.467 1.00 59.06 87 ILE A N 1
ATOM 640 C CA . ILE A 1 87 ? -0.400 -23.359 -0.503 1.00 59.06 87 ILE A CA 1
ATOM 641 C C . ILE A 1 87 ? -0.794 -22.940 -1.934 1.00 59.06 87 ILE A C 1
ATOM 643 O O . ILE A 1 87 ? -1.727 -22.173 -2.129 1.00 59.06 87 ILE A O 1
ATOM 647 N N . TYR A 1 88 ? -0.140 -23.492 -2.960 1.00 67.50 88 TYR A N 1
ATOM 648 C CA . TYR A 1 88 ? -0.317 -23.063 -4.353 1.00 67.50 88 TYR A CA 1
ATOM 649 C C . TYR A 1 88 ? -1.402 -23.831 -5.109 1.00 67.50 88 TYR A C 1
ATOM 651 O O . TYR A 1 88 ? -1.717 -23.486 -6.246 1.00 67.50 88 TYR A O 1
ATOM 659 N N . LYS A 1 89 ? -1.999 -24.858 -4.490 1.00 63.59 89 LYS A N 1
ATOM 660 C CA . LYS A 1 89 ? -3.004 -25.722 -5.129 1.00 63.59 89 LYS A CA 1
ATOM 661 C C . LYS A 1 89 ? -4.245 -24.954 -5.606 1.00 63.59 89 LYS A C 1
ATOM 663 O O . LYS A 1 89 ? -4.892 -25.384 -6.556 1.00 63.59 89 LYS A O 1
ATOM 668 N N . ASN A 1 90 ? -4.554 -23.830 -4.961 1.00 66.31 90 ASN A N 1
ATOM 669 C CA . ASN A 1 90 ? -5.732 -23.018 -5.262 1.00 66.31 90 ASN A CA 1
ATOM 670 C C . ASN A 1 90 ? -5.424 -21.775 -6.112 1.00 66.31 90 ASN A C 1
ATOM 672 O O . ASN A 1 90 ? -6.348 -21.040 -6.445 1.00 66.31 90 ASN A O 1
ATOM 676 N N . MET A 1 91 ? -4.164 -21.531 -6.498 1.00 71.56 91 MET A N 1
ATOM 677 C CA . MET A 1 91 ? -3.740 -20.293 -7.181 1.00 71.56 91 MET A CA 1
ATOM 678 C C . MET A 1 91 ? -4.034 -20.278 -8.693 1.00 71.56 91 MET A C 1
ATOM 680 O O . MET A 1 91 ? -3.244 -19.795 -9.497 1.00 71.56 91 MET A O 1
ATOM 684 N N . GLY A 1 92 ? -5.204 -20.777 -9.092 1.00 62.03 92 GLY A N 1
ATOM 685 C CA . GLY A 1 92 ? -5.672 -20.741 -10.477 1.00 62.03 92 GLY A CA 1
ATOM 686 C C . GLY A 1 92 ? -4.984 -21.730 -11.428 1.00 62.03 92 GLY A C 1
ATOM 687 O O . GLY A 1 92 ? -4.188 -22.580 -11.038 1.00 62.03 92 GLY A O 1
ATOM 688 N N . GLY A 1 93 ? -5.380 -21.654 -12.702 1.00 64.44 93 GLY A N 1
ATOM 689 C CA . GLY A 1 93 ? -4.894 -22.523 -13.776 1.00 64.44 93 GLY A CA 1
ATOM 690 C C . GLY A 1 93 ? -3.565 -22.067 -14.382 1.00 64.44 93 GLY A C 1
ATOM 691 O O . GLY A 1 93 ? -2.993 -21.048 -14.003 1.00 64.44 93 GLY A O 1
ATOM 692 N N . CYS A 1 94 ? -3.078 -22.827 -15.360 1.00 72.00 94 CYS A N 1
ATOM 693 C CA . CYS A 1 94 ? -1.833 -22.515 -16.047 1.00 72.00 94 CYS A CA 1
ATOM 694 C C . CYS A 1 94 ? -1.883 -21.176 -16.802 1.00 72.00 94 CYS A C 1
ATOM 696 O O . CYS A 1 94 ? -2.921 -20.804 -17.347 1.00 72.00 94 CYS A O 1
ATOM 698 N N . TYR A 1 95 ? -0.740 -20.505 -16.921 1.00 74.69 95 TYR A N 1
ATOM 699 C CA . TYR A 1 95 ? -0.581 -19.268 -17.685 1.00 74.69 95 TYR A CA 1
ATOM 700 C C . TYR A 1 95 ? 0.684 -19.296 -18.539 1.00 74.69 95 TYR A C 1
ATOM 702 O O . TYR A 1 95 ? 1.673 -19.954 -18.215 1.00 74.69 95 TYR A O 1
ATOM 710 N N . TYR A 1 96 ? 0.648 -18.570 -19.651 1.00 81.81 96 TYR A N 1
ATOM 711 C CA . TYR A 1 96 ? 1.803 -18.400 -20.524 1.00 81.81 96 TYR A CA 1
ATOM 712 C C . TYR A 1 96 ? 2.650 -17.210 -20.074 1.00 81.81 96 TYR A C 1
ATOM 714 O O . TYR A 1 96 ? 2.106 -16.161 -19.722 1.00 81.81 96 TYR A O 1
ATOM 722 N N . ASP A 1 97 ? 3.974 -17.368 -20.118 1.00 87.94 97 ASP A N 1
ATOM 723 C CA . ASP A 1 97 ? 4.914 -16.256 -19.938 1.00 87.94 97 ASP A CA 1
ATOM 724 C C . ASP A 1 97 ? 4.813 -15.278 -21.114 1.00 87.94 97 ASP A C 1
ATOM 726 O O . ASP A 1 97 ? 4.995 -15.650 -22.276 1.00 87.94 97 ASP A O 1
ATOM 730 N N . ASN A 1 98 ? 4.548 -14.015 -20.808 1.00 88.94 98 ASN A N 1
ATOM 731 C CA . ASN A 1 98 ? 4.652 -12.897 -21.720 1.00 88.94 98 ASN A CA 1
ATOM 732 C C . ASN A 1 98 ? 6.121 -12.483 -21.815 1.00 88.94 98 ASN A C 1
ATOM 734 O O . ASN A 1 98 ? 6.627 -11.661 -21.053 1.00 88.94 98 ASN A O 1
ATOM 738 N N . THR A 1 99 ? 6.811 -13.050 -22.797 1.00 86.94 99 THR A N 1
ATOM 739 C CA . THR A 1 99 ? 8.239 -12.796 -23.032 1.00 86.94 99 THR A CA 1
ATOM 740 C C . THR A 1 99 ? 8.545 -11.373 -23.504 1.00 86.94 99 THR A C 1
ATOM 742 O O . THR A 1 99 ? 9.718 -11.032 -23.635 1.00 86.94 99 THR A O 1
ATOM 745 N N . ASN A 1 100 ? 7.523 -10.558 -23.794 1.00 87.81 100 ASN A N 1
ATOM 746 C CA . ASN A 1 100 ? 7.707 -9.138 -24.093 1.00 87.81 100 ASN A CA 1
ATOM 747 C C . ASN A 1 100 ? 7.915 -8.308 -22.820 1.00 87.81 100 ASN A C 1
ATOM 749 O O . ASN A 1 100 ? 8.451 -7.208 -22.905 1.00 87.81 100 ASN A O 1
ATOM 753 N N . VAL A 1 101 ? 7.526 -8.839 -21.656 1.00 88.44 101 VAL A N 1
ATOM 754 C CA . VAL A 1 101 ? 7.811 -8.234 -20.353 1.00 88.44 101 VAL A CA 1
ATOM 755 C C . VAL A 1 101 ? 9.222 -8.640 -19.936 1.00 88.44 101 VAL A C 1
ATOM 757 O O . VAL A 1 101 ? 9.559 -9.826 -19.801 1.00 88.44 101 VAL A O 1
ATOM 760 N N . ARG A 1 102 ? 10.070 -7.634 -19.764 1.00 89.88 102 ARG A N 1
ATOM 761 C CA . ARG A 1 102 ? 11.481 -7.731 -19.401 1.00 89.88 102 ARG A CA 1
ATOM 762 C C . ARG A 1 102 ? 11.620 -8.162 -17.939 1.00 89.88 102 ARG A C 1
ATOM 764 O O . ARG A 1 102 ? 10.668 -8.471 -17.225 1.00 89.88 102 ARG A O 1
ATOM 771 N N . GLY A 1 103 ? 12.868 -8.272 -17.501 1.00 91.56 103 GLY A N 1
ATOM 772 C CA . GLY A 1 103 ? 13.211 -8.755 -16.168 1.00 91.56 103 GLY A CA 1
ATOM 773 C C . GLY A 1 103 ? 13.498 -10.253 -16.116 1.00 91.56 103 GLY A C 1
ATOM 774 O O . GLY A 1 103 ? 13.689 -10.931 -17.130 1.00 91.56 103 GLY A O 1
ATOM 775 N N . ASN A 1 104 ? 13.621 -10.775 -14.899 1.00 94.00 104 ASN A N 1
ATOM 776 C CA . ASN A 1 104 ? 14.130 -12.126 -14.657 1.00 94.00 104 ASN A CA 1
ATOM 777 C C . ASN A 1 104 ? 13.048 -13.143 -14.279 1.00 94.00 104 ASN A C 1
ATOM 779 O O . ASN A 1 104 ? 13.355 -14.331 -14.117 1.00 94.00 104 ASN A O 1
ATOM 783 N N . PHE A 1 105 ? 11.809 -12.687 -14.134 1.00 93.50 105 PHE A N 1
ATOM 784 C CA . PHE A 1 105 ? 10.695 -13.481 -13.638 1.00 93.50 105 PHE A CA 1
ATOM 785 C C . PHE A 1 105 ? 9.657 -13.728 -14.723 1.00 93.50 105 PHE A C 1
ATOM 787 O O . PHE A 1 105 ? 9.583 -12.987 -15.695 1.00 93.50 105 PHE A O 1
ATOM 794 N N . VAL A 1 106 ? 8.877 -14.790 -14.553 1.00 90.75 106 VAL A N 1
ATOM 795 C CA . VAL A 1 106 ? 7.738 -15.100 -15.416 1.00 90.75 106 VAL A CA 1
ATOM 796 C C . VAL A 1 106 ? 6.662 -14.034 -15.235 1.00 90.75 106 VAL A C 1
ATOM 798 O O . VAL A 1 106 ? 6.229 -13.793 -14.106 1.00 90.75 106 VAL A O 1
ATOM 801 N N . ALA A 1 107 ? 6.212 -13.448 -16.340 1.00 91.38 107 ALA A N 1
ATOM 802 C CA . ALA A 1 107 ? 5.157 -12.444 -16.373 1.00 91.38 107 ALA A CA 1
ATOM 803 C C . ALA A 1 107 ? 3.924 -13.057 -17.049 1.00 91.38 107 ALA A C 1
ATOM 805 O O . ALA A 1 107 ? 3.957 -13.284 -18.254 1.00 91.38 107 ALA A O 1
ATOM 806 N N . PRO A 1 108 ? 2.849 -13.398 -16.329 1.00 87.38 108 PRO A N 1
ATOM 807 C CA . PRO A 1 108 ? 1.705 -14.046 -16.958 1.00 87.38 108 PRO A CA 1
ATOM 808 C C . PRO A 1 108 ? 0.991 -13.101 -17.940 1.00 87.38 108 PRO A C 1
ATOM 810 O O . PRO A 1 108 ? 0.750 -11.944 -17.611 1.00 87.38 108 PRO A O 1
ATOM 813 N N . HIS A 1 109 ? 0.615 -13.598 -19.123 1.00 79.19 109 HIS A N 1
ATOM 814 C CA . HIS A 1 109 ? -0.012 -12.777 -20.172 1.00 79.19 109 HIS A CA 1
ATOM 815 C C . HIS A 1 109 ? -1.406 -12.229 -19.801 1.00 79.19 109 HIS A C 1
ATOM 817 O O . HIS A 1 109 ? -1.723 -11.104 -20.166 1.00 79.19 109 HIS A O 1
ATOM 823 N N . ASP A 1 110 ? -2.224 -12.996 -19.067 1.00 79.94 110 ASP A N 1
ATOM 824 C CA . ASP A 1 110 ? -3.641 -12.674 -18.823 1.00 79.94 110 ASP A CA 1
ATOM 825 C C . ASP A 1 110 ? -4.090 -13.020 -17.389 1.00 79.94 110 ASP A C 1
ATOM 827 O O . ASP A 1 110 ? -5.027 -13.804 -17.200 1.00 79.94 110 ASP A O 1
ATOM 831 N N . LEU A 1 111 ? -3.435 -12.462 -16.358 1.00 88.62 111 LEU A N 1
ATOM 832 C CA . LEU A 1 111 ? -3.956 -12.597 -14.988 1.00 88.62 111 LEU A CA 1
ATOM 833 C C . LEU A 1 111 ? -5.338 -11.952 -14.895 1.00 88.62 111 LEU A C 1
ATOM 835 O O . LEU A 1 111 ? -5.481 -10.734 -15.001 1.00 88.62 111 LEU A O 1
ATOM 839 N N . GLN A 1 112 ? -6.358 -12.776 -14.669 1.00 90.75 112 GLN A N 1
ATOM 840 C CA . GLN A 1 112 ? -7.707 -12.278 -14.432 1.00 90.75 112 GLN A CA 1
ATOM 841 C C . GLN A 1 112 ? -7.775 -11.532 -13.091 1.00 90.75 112 GLN A C 1
ATOM 843 O O . GLN A 1 112 ? -6.988 -11.833 -12.190 1.00 90.75 112 GLN A O 1
ATOM 848 N N . PRO A 1 113 ? -8.722 -10.594 -12.907 1.00 92.69 113 PRO A N 1
ATOM 849 C CA . PRO A 1 113 ? -8.904 -9.915 -11.628 1.00 92.69 113 PRO A CA 1
ATOM 850 C C . PRO A 1 113 ? -9.011 -10.899 -10.453 1.00 92.69 113 PRO A C 1
ATOM 852 O O . PRO A 1 113 ? -9.873 -11.775 -10.441 1.00 92.69 113 PRO A O 1
ATOM 855 N N . GLY A 1 114 ? -8.118 -10.750 -9.474 1.00 91.12 114 GLY A N 1
ATOM 856 C CA . GLY A 1 114 ? -7.989 -11.616 -8.303 1.00 91.12 114 GLY A CA 1
ATOM 857 C C . GLY A 1 114 ? -7.145 -12.879 -8.508 1.00 91.12 114 GLY A C 1
ATOM 858 O O . GLY A 1 114 ? -6.743 -13.480 -7.521 1.00 91.12 114 GLY A O 1
ATOM 859 N N . GLN A 1 115 ? -6.815 -13.284 -9.736 1.00 90.81 115 GLN A N 1
ATOM 860 C CA . GLN A 1 115 ? -5.981 -14.466 -9.966 1.00 90.81 115 GLN A CA 1
ATOM 861 C C . GLN A 1 115 ? -4.565 -14.241 -9.422 1.00 90.81 115 GLN A C 1
ATOM 863 O O . GLN A 1 115 ? -3.903 -13.274 -9.806 1.00 90.81 115 GLN A O 1
ATOM 868 N N . LEU A 1 116 ? -4.102 -15.149 -8.559 1.00 90.75 116 LEU A N 1
ATOM 869 C CA . LEU A 1 116 ? -2.747 -15.140 -8.011 1.00 90.75 116 LEU A CA 1
ATOM 870 C C . LEU A 1 116 ? -1.801 -15.997 -8.852 1.00 90.75 116 LEU A C 1
ATOM 872 O O . LEU A 1 116 ? -2.184 -17.019 -9.409 1.00 90.75 116 LEU A O 1
ATOM 876 N N . SER A 1 117 ? -0.537 -15.598 -8.888 1.00 90.31 117 SER A N 1
ATOM 877 C CA . SER A 1 117 ? 0.564 -16.380 -9.441 1.00 90.31 117 SER A CA 1
ATOM 878 C C . SER A 1 117 ? 1.786 -16.209 -8.542 1.00 90.31 117 SER A C 1
ATOM 880 O O . SER A 1 117 ? 2.160 -15.066 -8.284 1.00 90.31 117 SER A O 1
ATOM 882 N N . PRO A 1 118 ? 2.484 -17.275 -8.111 1.00 91.00 118 PRO A N 1
ATOM 883 C CA . PRO A 1 118 ? 3.799 -17.111 -7.493 1.00 91.00 118 PRO A CA 1
ATOM 884 C C . PRO A 1 118 ? 4.743 -16.341 -8.416 1.00 91.00 118 PRO A C 1
ATOM 886 O O . PRO A 1 118 ? 4.658 -16.446 -9.647 1.00 91.00 118 PRO A O 1
ATOM 889 N N . LEU A 1 119 ? 5.689 -15.606 -7.834 1.00 91.88 119 LEU A N 1
ATOM 890 C CA . LEU A 1 119 ? 6.803 -15.089 -8.617 1.00 91.88 119 LEU A CA 1
ATOM 891 C C . LEU A 1 119 ? 7.810 -16.214 -8.872 1.00 91.88 119 LEU A C 1
ATOM 893 O O . LEU A 1 119 ? 8.326 -16.836 -7.942 1.00 91.88 119 LEU A O 1
ATOM 897 N N . ILE A 1 120 ? 8.084 -16.479 -10.149 1.00 89.88 120 ILE A N 1
ATOM 898 C CA . ILE A 1 120 ? 8.910 -17.601 -10.600 1.00 89.88 120 ILE A CA 1
ATOM 899 C C . ILE A 1 120 ? 10.086 -17.076 -11.418 1.00 89.88 120 ILE A C 1
ATOM 901 O O . ILE A 1 120 ? 9.915 -16.243 -12.305 1.00 89.88 120 ILE A O 1
ATOM 905 N N . TRP A 1 121 ? 11.282 -17.610 -11.184 1.00 89.19 121 TRP A N 1
ATOM 906 C CA . TRP A 1 121 ? 12.451 -17.383 -12.030 1.00 89.19 121 TRP A CA 1
ATOM 907 C C . TRP A 1 121 ? 12.230 -17.927 -13.443 1.00 89.19 121 TRP A C 1
ATOM 909 O O . TRP A 1 121 ? 12.155 -19.142 -13.633 1.00 89.19 121 TRP A O 1
ATOM 919 N N . ARG A 1 122 ? 12.258 -17.057 -14.458 1.00 87.56 122 ARG A N 1
ATOM 920 C CA . ARG A 1 122 ? 12.085 -17.449 -15.868 1.00 87.56 122 ARG A CA 1
ATOM 921 C C . ARG A 1 122 ? 13.096 -18.512 -16.310 1.00 87.56 122 ARG A C 1
ATOM 923 O O . ARG A 1 122 ? 12.738 -19.489 -16.956 1.00 87.56 122 ARG A O 1
ATOM 930 N N . GLY A 1 123 ? 14.358 -18.358 -15.902 1.00 83.56 123 GLY A N 1
ATOM 931 C CA . GLY A 1 123 ? 15.447 -19.255 -16.306 1.00 83.56 123 GLY A CA 1
ATOM 932 C C . GLY A 1 123 ? 15.485 -20.618 -15.605 1.00 83.56 123 GLY A C 1
ATOM 933 O O . GLY A 1 123 ? 16.182 -21.506 -16.085 1.00 83.56 123 GLY A O 1
ATOM 934 N N . THR A 1 124 ? 14.795 -20.796 -14.473 1.00 82.00 124 THR A N 1
ATOM 935 C CA . THR A 1 124 ? 14.874 -22.049 -13.691 1.00 82.00 124 THR A CA 1
ATOM 936 C C . THR A 1 124 ? 13.523 -22.649 -13.321 1.00 82.00 124 THR A C 1
ATOM 938 O O . THR A 1 124 ? 13.495 -23.774 -12.840 1.00 82.00 124 THR A O 1
ATOM 941 N N . GLY A 1 125 ? 12.416 -21.918 -13.477 1.00 79.88 125 GLY A N 1
ATOM 942 C CA . GLY A 1 125 ? 11.092 -22.350 -13.020 1.00 79.88 125 GLY A CA 1
ATOM 943 C C . GLY A 1 125 ? 10.934 -22.399 -11.494 1.00 79.88 125 GLY A C 1
ATOM 944 O O . GLY A 1 125 ? 9.915 -22.865 -10.999 1.00 79.88 125 GLY A O 1
ATOM 945 N N . LYS A 1 126 ? 11.925 -21.915 -10.736 1.00 83.94 126 LYS A N 1
ATOM 946 C CA . LYS A 1 126 ? 11.913 -21.929 -9.267 1.00 83.94 126 LYS A CA 1
ATOM 947 C C . LYS A 1 126 ? 11.099 -20.747 -8.731 1.00 83.94 126 LYS A C 1
ATOM 949 O O . LYS A 1 126 ? 11.299 -19.627 -9.198 1.00 83.94 126 LYS A O 1
ATOM 954 N N . ILE A 1 127 ? 10.261 -20.982 -7.723 1.00 85.62 127 ILE A N 1
ATOM 955 C CA . ILE A 1 127 ? 9.603 -19.926 -6.941 1.00 85.62 127 ILE A CA 1
ATOM 956 C C . ILE A 1 127 ? 10.666 -19.076 -6.225 1.00 85.62 127 ILE A C 1
ATOM 958 O O . ILE A 1 127 ? 11.660 -19.602 -5.722 1.00 85.62 127 ILE A O 1
ATOM 962 N N . VAL A 1 128 ? 10.483 -17.756 -6.241 1.00 89.56 128 VAL A N 1
ATOM 963 C CA . VAL A 1 128 ? 11.451 -16.791 -5.695 1.00 89.56 128 VAL A CA 1
ATOM 964 C C . VAL A 1 128 ? 11.341 -16.681 -4.179 1.00 89.56 128 VAL A C 1
ATOM 966 O O . VAL A 1 128 ? 12.368 -16.631 -3.509 1.00 89.56 128 VAL A O 1
ATOM 969 N N . SER A 1 129 ? 10.109 -16.625 -3.667 1.00 89.44 129 SER A N 1
ATOM 970 C CA . SER A 1 129 ? 9.815 -16.659 -2.238 1.00 89.44 129 SER A CA 1
ATOM 971 C C . SER A 1 129 ? 8.407 -17.185 -1.965 1.00 89.44 129 SER A C 1
ATOM 973 O O . SER A 1 129 ? 7.522 -17.058 -2.815 1.00 89.44 129 SER A O 1
ATOM 975 N N . SER A 1 130 ? 8.206 -17.769 -0.781 1.00 87.81 130 SER A N 1
ATOM 976 C CA . SER A 1 130 ? 6.936 -18.396 -0.380 1.00 87.81 130 SER A CA 1
ATOM 977 C C . SER A 1 130 ? 5.764 -17.409 -0.298 1.00 87.81 130 SER A C 1
ATOM 979 O O . SER A 1 130 ? 4.632 -17.769 -0.611 1.00 87.81 130 SER A O 1
ATOM 981 N N . TYR A 1 131 ? 6.033 -16.152 0.061 1.00 92.31 131 TYR A N 1
ATOM 982 C CA . TYR A 1 131 ? 5.009 -15.124 0.284 1.00 92.31 131 TYR A CA 1
ATOM 983 C C . TYR A 1 131 ? 5.042 -14.007 -0.763 1.00 92.31 131 TYR A C 1
ATOM 985 O O . TYR A 1 131 ? 4.665 -12.868 -0.485 1.00 92.31 131 TYR A O 1
ATOM 993 N N . LEU A 1 132 ? 5.517 -14.329 -1.969 1.00 94.56 132 LEU A N 1
ATOM 994 C CA . LEU A 1 132 ? 5.647 -13.382 -3.066 1.00 94.56 132 LEU A CA 1
ATOM 995 C C . LEU A 1 132 ? 4.805 -13.780 -4.274 1.00 94.56 132 LEU A C 1
ATOM 997 O O . LEU A 1 132 ? 5.072 -14.785 -4.943 1.00 94.56 132 LEU A O 1
ATOM 1001 N N . PHE A 1 133 ? 3.836 -12.926 -4.596 1.00 94.81 133 PHE A N 1
ATOM 1002 C CA . PHE A 1 133 ? 2.852 -13.195 -5.636 1.00 94.81 133 PHE A CA 1
ATOM 1003 C C . PHE A 1 133 ? 2.679 -12.019 -6.594 1.00 94.81 133 PHE A C 1
ATOM 1005 O O . PHE A 1 133 ? 2.903 -10.859 -6.256 1.00 94.81 133 PHE A O 1
ATOM 1012 N N . GLN A 1 134 ? 2.227 -12.345 -7.794 1.00 95.56 134 GLN A N 1
ATOM 1013 C CA . GLN A 1 134 ? 1.578 -11.442 -8.732 1.00 95.56 134 GLN A CA 1
ATOM 1014 C C . GLN A 1 134 ? 0.068 -11.643 -8.590 1.00 95.56 134 GLN A C 1
ATOM 1016 O O . GLN A 1 134 ? -0.379 -12.777 -8.402 1.00 95.56 134 GLN A O 1
ATOM 1021 N N . VAL A 1 135 ? -0.714 -10.572 -8.686 1.00 95.56 135 VAL A N 1
ATOM 1022 C CA . VAL A 1 135 ? -2.178 -10.634 -8.617 1.00 95.56 135 VAL A CA 1
ATOM 1023 C C . VAL A 1 135 ? -2.803 -9.783 -9.715 1.00 95.56 135 VAL A C 1
ATOM 1025 O O . VAL A 1 135 ? -2.439 -8.622 -9.887 1.00 95.56 135 VAL A O 1
ATOM 1028 N N . GLY A 1 136 ? -3.740 -10.349 -10.475 1.00 95.81 136 GLY A N 1
ATOM 1029 C CA . GLY A 1 136 ? -4.493 -9.581 -11.468 1.0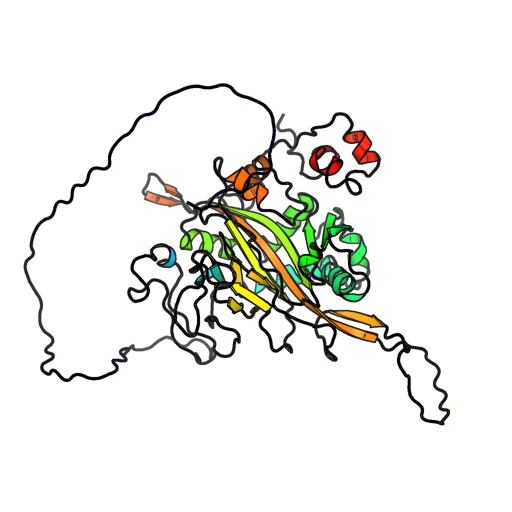0 95.81 136 GLY A CA 1
ATOM 1030 C C . GLY A 1 136 ? -5.393 -8.547 -10.792 1.00 95.81 136 GLY A C 1
ATOM 1031 O O . GLY A 1 136 ? -6.083 -8.851 -9.817 1.00 95.81 136 GLY A O 1
ATOM 1032 N N . LEU A 1 137 ? -5.408 -7.319 -11.300 1.00 96.75 137 LEU A N 1
ATOM 1033 C CA . LEU A 1 137 ? -6.217 -6.221 -10.776 1.00 96.75 137 LEU A CA 1
ATOM 1034 C C . LEU A 1 137 ? -7.390 -5.928 -11.725 1.00 96.75 137 LEU A C 1
ATOM 1036 O O . LEU A 1 137 ? -7.220 -5.979 -12.944 1.00 96.75 137 LEU A O 1
ATOM 1040 N N . PRO A 1 138 ? -8.582 -5.578 -11.208 1.00 95.75 138 PRO A N 1
ATOM 1041 C CA . PRO A 1 138 ? -9.639 -5.010 -12.036 1.00 95.75 138 PRO A CA 1
ATOM 1042 C C . PRO A 1 138 ? -9.130 -3.754 -12.753 1.00 95.75 138 PRO A C 1
ATOM 1044 O O . PRO A 1 138 ? -8.544 -2.883 -12.113 1.00 95.75 138 PRO A O 1
ATOM 1047 N N . SER A 1 139 ? -9.396 -3.607 -14.053 1.00 90.56 139 SER A N 1
ATOM 1048 C CA . SER A 1 139 ? -8.964 -2.418 -14.811 1.00 90.56 139 SER A CA 1
ATOM 1049 C C . SER A 1 139 ? -9.499 -1.115 -14.201 1.00 90.56 139 SER A C 1
ATOM 1051 O O . SER A 1 139 ? -8.769 -0.134 -14.074 1.00 90.56 139 SER A O 1
ATOM 1053 N N . GLN A 1 140 ? -10.747 -1.147 -13.720 1.00 93.75 140 GLN A N 1
ATOM 1054 C CA . GLN A 1 140 ? -11.392 -0.024 -13.041 1.00 93.75 140 GLN A CA 1
ATOM 1055 C C . GLN A 1 140 ? -10.653 0.402 -11.760 1.00 93.75 140 GLN A C 1
ATOM 1057 O O . GLN A 1 140 ? -10.746 1.565 -11.372 1.00 93.75 140 GLN A O 1
ATOM 1062 N N . LEU A 1 141 ? -9.914 -0.497 -11.097 1.00 95.88 141 LEU A N 1
ATOM 1063 C CA . LEU A 1 141 ? -9.197 -0.184 -9.861 1.00 95.88 141 LEU A CA 1
ATOM 1064 C C . LEU A 1 141 ? -8.076 0.825 -10.100 1.00 95.88 141 LEU A C 1
ATOM 1066 O O . LEU A 1 141 ? -8.010 1.850 -9.423 1.00 95.88 141 LEU A O 1
ATOM 1070 N N . THR A 1 142 ? -7.211 0.536 -11.074 1.00 92.44 142 THR A N 1
ATOM 1071 C CA . THR A 1 142 ? -6.091 1.405 -11.447 1.00 92.44 142 THR A CA 1
ATOM 1072 C C . THR A 1 142 ? -6.598 2.766 -11.920 1.00 92.44 142 THR A C 1
ATOM 1074 O O . THR A 1 142 ? -6.084 3.794 -11.480 1.00 92.44 142 THR A O 1
ATOM 1077 N N . GLU A 1 143 ? -7.647 2.780 -12.749 1.00 92.00 143 GLU A N 1
ATOM 1078 C CA . GLU A 1 143 ? -8.280 4.010 -13.237 1.00 92.00 143 GLU A CA 1
ATOM 1079 C C . GLU A 1 143 ? -8.859 4.846 -12.087 1.00 92.00 143 GLU A C 1
ATOM 1081 O O . GLU A 1 143 ? -8.537 6.027 -11.968 1.00 92.00 143 GLU A O 1
ATOM 1086 N N . SER A 1 144 ? -9.634 4.228 -11.189 1.00 94.19 144 SER A N 1
ATOM 1087 C CA . SER A 1 144 ? -10.288 4.929 -10.073 1.00 94.19 144 SER A CA 1
ATOM 1088 C C . SER A 1 144 ? -9.277 5.497 -9.075 1.00 94.19 144 SER A C 1
ATOM 1090 O O . SER A 1 144 ? -9.440 6.617 -8.595 1.00 94.19 144 SER A O 1
ATOM 1092 N N . LEU A 1 145 ? -8.205 4.755 -8.773 1.00 96.50 145 LEU A N 1
ATOM 1093 C CA . LEU A 1 145 ? -7.136 5.225 -7.887 1.00 96.50 145 LEU A CA 1
ATOM 1094 C C . LEU A 1 145 ? -6.356 6.394 -8.495 1.00 96.50 145 LEU A C 1
ATOM 1096 O O . LEU A 1 145 ? -6.063 7.364 -7.793 1.00 96.50 145 LEU A O 1
ATOM 1100 N N . LEU A 1 146 ? -6.031 6.318 -9.788 1.00 93.50 146 LEU A N 1
ATOM 1101 C CA . LEU A 1 146 ? -5.329 7.389 -10.490 1.00 93.50 146 LEU A CA 1
ATOM 1102 C C . LEU A 1 146 ? -6.196 8.649 -10.619 1.00 93.50 146 LEU A C 1
ATOM 1104 O O . LEU A 1 146 ? -5.709 9.763 -10.402 1.00 93.50 146 LEU A O 1
ATOM 1108 N N . GLU A 1 147 ? -7.477 8.480 -10.948 1.00 91.06 147 GLU A N 1
ATOM 1109 C CA . GLU A 1 147 ? -8.447 9.570 -11.009 1.00 91.06 147 GLU A CA 1
ATOM 1110 C C . GLU A 1 147 ? -8.591 10.240 -9.640 1.00 91.06 147 GLU A C 1
ATOM 1112 O O . GLU A 1 147 ? -8.447 11.458 -9.538 1.00 91.06 147 GLU A O 1
ATOM 1117 N N . TYR A 1 148 ? -8.774 9.459 -8.574 1.00 93.25 148 TYR A N 1
ATOM 1118 C CA . TYR A 1 148 ? -8.851 9.975 -7.211 1.00 93.25 148 TYR A CA 1
ATOM 1119 C C . TYR A 1 148 ? -7.591 10.751 -6.809 1.00 93.25 148 TYR A C 1
ATOM 1121 O O . TYR A 1 148 ? -7.685 11.887 -6.339 1.00 93.25 148 TYR A O 1
ATOM 1129 N N . ALA A 1 149 ? -6.399 10.195 -7.051 1.00 93.25 149 ALA A N 1
ATOM 1130 C CA . ALA A 1 149 ? -5.141 10.884 -6.767 1.00 93.25 149 ALA A CA 1
ATOM 1131 C C . ALA A 1 149 ? -5.019 12.203 -7.553 1.00 93.25 149 ALA A C 1
ATOM 1133 O O . ALA A 1 149 ? -4.519 13.202 -7.031 1.00 93.25 149 ALA A O 1
ATOM 1134 N N . THR A 1 150 ? -5.502 12.234 -8.795 1.00 89.62 150 THR A N 1
ATOM 1135 C CA . THR A 1 150 ? -5.480 13.428 -9.646 1.00 89.62 150 THR A CA 1
ATOM 1136 C C . THR A 1 150 ? -6.472 14.484 -9.152 1.00 89.62 150 THR A C 1
ATOM 1138 O O . THR A 1 150 ? -6.092 15.639 -8.978 1.00 89.62 150 THR A O 1
ATOM 1141 N N . GLN A 1 151 ? -7.717 14.104 -8.849 1.00 87.44 151 GLN A N 1
ATOM 1142 C CA . GLN A 1 151 ? -8.757 15.020 -8.361 1.00 87.44 151 GLN A CA 1
ATOM 1143 C C . GLN A 1 151 ? -8.388 15.672 -7.020 1.00 87.44 151 GLN A C 1
ATOM 1145 O O . GLN A 1 151 ? -8.717 16.836 -6.777 1.00 87.44 151 GLN A O 1
ATOM 1150 N N . LEU A 1 152 ? -7.671 14.947 -6.156 1.00 89.19 152 LEU A N 1
ATOM 1151 C CA . LEU A 1 152 ? -7.165 15.478 -4.888 1.00 89.19 152 LEU A CA 1
ATOM 1152 C C . LEU A 1 152 ? -5.885 16.321 -5.032 1.00 89.19 152 LEU A C 1
ATOM 1154 O O . LEU A 1 152 ? -5.429 16.894 -4.041 1.00 89.19 152 LEU A O 1
ATOM 1158 N N . GLY A 1 153 ? -5.298 16.393 -6.232 1.00 88.50 153 GLY A N 1
ATOM 1159 C CA . GLY A 1 153 ? -4.031 17.077 -6.497 1.00 88.50 153 GLY A CA 1
ATOM 1160 C C . GLY A 1 153 ? -2.790 16.336 -5.986 1.00 88.50 153 GLY A C 1
ATOM 1161 O O . GLY A 1 153 ? -1.702 16.902 -5.968 1.00 88.50 153 GLY A O 1
ATOM 1162 N N . ILE A 1 154 ? -2.919 15.068 -5.583 1.00 92.25 154 ILE A N 1
ATOM 1163 C CA . ILE A 1 154 ? -1.806 14.241 -5.085 1.00 92.25 154 ILE A CA 1
ATOM 1164 C C . ILE A 1 154 ? -0.759 14.023 -6.182 1.00 92.25 154 ILE A C 1
ATOM 1166 O O . ILE A 1 154 ? 0.436 14.077 -5.904 1.00 92.25 154 ILE A O 1
ATOM 1170 N N . VAL A 1 155 ? -1.191 13.833 -7.434 1.00 90.69 155 VAL A N 1
ATOM 1171 C CA . VAL A 1 155 ? -0.272 13.700 -8.578 1.00 90.69 155 VAL A CA 1
ATOM 1172 C C . VAL A 1 155 ? 0.581 14.960 -8.743 1.00 90.69 155 VAL A C 1
ATOM 1174 O O . VAL A 1 155 ? 1.787 14.853 -8.941 1.00 90.69 155 VAL A O 1
ATOM 1177 N N . ASP A 1 156 ? -0.007 16.150 -8.607 1.00 87.31 156 ASP A N 1
ATOM 1178 C CA . ASP A 1 156 ? 0.730 17.415 -8.716 1.00 87.31 156 ASP A CA 1
ATOM 1179 C C . ASP A 1 156 ? 1.694 17.632 -7.551 1.00 87.31 156 ASP A C 1
ATOM 1181 O O . ASP A 1 156 ? 2.813 18.102 -7.756 1.00 87.31 156 ASP A O 1
ATOM 1185 N N . ILE A 1 157 ? 1.307 17.221 -6.343 1.00 91.44 157 ILE A N 1
ATOM 1186 C CA . ILE A 1 157 ? 2.211 17.234 -5.192 1.00 91.44 157 ILE A CA 1
ATOM 1187 C C . ILE A 1 157 ? 3.399 16.310 -5.450 1.00 91.44 157 ILE A C 1
ATOM 1189 O O . ILE A 1 157 ? 4.532 16.728 -5.239 1.00 91.44 157 ILE A O 1
ATOM 1193 N N . PHE A 1 158 ? 3.184 15.086 -5.940 1.00 92.94 158 PHE A N 1
ATOM 1194 C CA . PHE A 1 158 ? 4.303 14.206 -6.280 1.00 92.94 158 PHE A CA 1
ATOM 1195 C C . PHE A 1 158 ? 5.212 14.815 -7.337 1.00 92.94 158 PHE A C 1
ATOM 1197 O O . PHE A 1 158 ? 6.423 14.773 -7.156 1.00 92.94 158 PHE A O 1
ATOM 1204 N N . ARG A 1 159 ? 4.654 15.465 -8.366 1.00 87.56 159 ARG A N 1
ATOM 1205 C CA . ARG A 1 159 ? 5.458 16.193 -9.356 1.00 87.56 159 ARG A CA 1
ATOM 1206 C C . ARG A 1 159 ? 6.361 17.223 -8.691 1.00 87.56 159 ARG A C 1
ATOM 1208 O O . ARG A 1 159 ? 7.534 17.286 -9.036 1.00 87.56 159 ARG A O 1
ATOM 1215 N N . GLU A 1 160 ? 5.847 18.014 -7.750 1.00 88.06 160 GLU A N 1
ATOM 1216 C CA . GLU A 1 160 ? 6.645 18.998 -7.008 1.00 88.06 160 GLU A CA 1
ATOM 1217 C C . GLU A 1 160 ? 7.717 18.317 -6.139 1.00 88.06 160 GLU A C 1
ATOM 1219 O O . GLU A 1 160 ? 8.880 18.725 -6.142 1.00 88.06 160 GLU A O 1
ATOM 1224 N N . LEU A 1 161 ? 7.339 17.257 -5.422 1.00 91.94 161 LEU A N 1
ATOM 1225 C CA . LEU A 1 161 ? 8.200 16.544 -4.480 1.00 91.94 161 LEU A CA 1
ATOM 1226 C C . LEU A 1 161 ? 9.340 15.774 -5.164 1.00 91.94 161 LEU A C 1
ATOM 1228 O O . LEU A 1 161 ? 10.442 15.735 -4.625 1.00 91.94 161 LEU A O 1
ATOM 1232 N N . THR A 1 162 ? 9.117 15.212 -6.350 1.00 90.75 162 THR A N 1
ATOM 1233 C CA . THR A 1 162 ? 10.141 14.486 -7.121 1.00 90.75 162 THR A CA 1
ATOM 1234 C C . THR A 1 162 ? 10.897 15.394 -8.097 1.00 90.75 162 THR A C 1
ATOM 1236 O O . THR A 1 162 ? 11.638 14.912 -8.947 1.00 90.75 162 THR A O 1
ATOM 1239 N N . SER A 1 163 ? 10.699 16.717 -8.036 1.00 84.50 163 SER A N 1
ATOM 1240 C CA . SER A 1 163 ? 11.429 17.662 -8.888 1.00 84.50 163 SER A CA 1
ATOM 1241 C C . SER A 1 163 ? 11.883 18.911 -8.133 1.00 84.50 163 SER A C 1
ATOM 1243 O O . SER A 1 163 ? 13.026 18.990 -7.688 1.00 84.50 163 SER A O 1
ATOM 1245 N N . THR A 1 164 ? 11.007 19.901 -7.988 1.00 83.44 164 THR A N 1
ATOM 1246 C CA . THR A 1 164 ? 11.358 21.268 -7.595 1.00 83.44 164 THR A CA 1
ATOM 1247 C C . THR A 1 164 ? 11.475 21.481 -6.090 1.00 83.44 164 THR A C 1
ATOM 1249 O O . THR A 1 164 ? 12.203 22.372 -5.661 1.00 83.44 164 THR A O 1
ATOM 1252 N N . SER A 1 165 ? 10.745 20.713 -5.281 1.00 88.75 165 SER A N 1
ATOM 1253 C CA . SER A 1 165 ? 10.599 20.950 -3.838 1.00 88.75 165 SER A CA 1
ATOM 1254 C C . SER A 1 165 ? 10.598 19.637 -3.042 1.00 88.75 165 SER A C 1
ATOM 1256 O O . SER A 1 165 ? 9.634 19.326 -2.335 1.00 88.75 165 SER A O 1
ATOM 1258 N N . PRO A 1 166 ? 11.659 18.816 -3.144 1.00 91.50 166 PRO A N 1
ATOM 1259 C CA . PRO A 1 166 ? 11.717 17.565 -2.406 1.00 91.50 166 PRO A CA 1
ATOM 1260 C C . PRO A 1 166 ? 11.724 17.814 -0.898 1.00 91.50 166 PRO A C 1
ATOM 1262 O O . PRO A 1 166 ? 12.516 18.601 -0.375 1.00 91.50 166 PRO A O 1
ATOM 1265 N N . ILE A 1 167 ? 10.893 17.063 -0.168 1.00 94.81 167 ILE A N 1
ATOM 1266 C CA . ILE A 1 167 ? 11.013 16.966 1.292 1.00 94.81 167 ILE A CA 1
ATOM 1267 C C . ILE A 1 167 ? 12.419 16.441 1.638 1.00 94.81 167 ILE A C 1
ATOM 1269 O O . ILE A 1 167 ? 12.970 15.584 0.939 1.00 94.81 167 ILE A O 1
ATOM 1273 N N . SER A 1 168 ? 13.024 16.955 2.711 1.00 94.06 168 SER A N 1
ATOM 1274 C CA . SER A 1 168 ? 14.304 16.447 3.214 1.00 94.06 168 SER A CA 1
ATOM 1275 C C . SER A 1 168 ? 14.172 14.985 3.665 1.00 94.06 168 SER A C 1
ATOM 1277 O O . SER A 1 168 ? 13.109 14.609 4.153 1.00 94.06 168 SER A O 1
ATOM 1279 N N . PRO A 1 169 ? 15.216 14.145 3.576 1.00 92.56 169 PRO A N 1
ATOM 1280 C CA . PRO A 1 169 ? 15.156 12.779 4.100 1.00 92.56 169 PRO A CA 1
ATOM 1281 C C . PRO A 1 169 ? 14.677 12.726 5.560 1.00 92.56 169 PRO A C 1
ATOM 1283 O O . PRO A 1 169 ? 15.090 13.560 6.364 1.00 92.56 169 PRO A O 1
ATOM 1286 N N . GLN A 1 170 ? 13.811 11.759 5.892 1.00 89.06 170 GLN A N 1
ATOM 1287 C CA . GLN A 1 170 ? 13.079 11.650 7.175 1.00 89.06 170 GLN A CA 1
ATOM 1288 C C . GLN A 1 170 ? 12.145 12.827 7.516 1.00 89.06 170 GLN A C 1
ATOM 1290 O O . GLN A 1 170 ? 11.582 12.878 8.609 1.00 89.06 170 GLN A O 1
ATOM 1295 N N . GLY A 1 171 ? 11.987 13.787 6.609 1.00 92.12 171 GLY A N 1
ATOM 1296 C CA . GLY A 1 171 ? 11.026 14.865 6.751 1.00 92.12 171 GLY A CA 1
ATOM 1297 C C . GLY A 1 171 ? 9.625 14.421 6.345 1.00 92.12 171 GLY A C 1
ATOM 1298 O O . GLY A 1 171 ? 9.434 13.432 5.631 1.00 92.12 171 GLY A O 1
ATOM 1299 N N . GLY A 1 172 ? 8.645 15.228 6.735 1.00 93.88 172 GLY A N 1
ATOM 1300 C CA . GLY A 1 172 ? 7.286 15.108 6.239 1.00 93.88 172 GLY A CA 1
ATOM 1301 C C . GLY A 1 172 ? 6.507 16.404 6.384 1.00 93.88 172 GLY A C 1
ATOM 1302 O O . GLY A 1 172 ? 6.948 17.344 7.048 1.00 93.88 172 GLY A O 1
ATOM 1303 N N . LYS A 1 173 ? 5.365 16.474 5.708 1.00 93.56 173 LYS A N 1
ATOM 1304 C CA . LYS A 1 173 ? 4.535 17.671 5.604 1.00 93.56 173 LYS A CA 1
ATOM 1305 C C . LYS A 1 173 ? 3.067 17.282 5.488 1.00 93.56 173 LYS A C 1
ATOM 1307 O O . LYS A 1 173 ? 2.706 16.425 4.685 1.00 93.56 173 LYS A O 1
ATOM 1312 N N . PHE A 1 174 ? 2.224 17.966 6.254 1.00 94.06 174 PHE A N 1
ATOM 1313 C CA . PHE A 1 174 ? 0.775 17.864 6.130 1.00 94.06 174 PHE A CA 1
ATOM 1314 C C . PHE A 1 174 ? 0.255 18.733 4.988 1.00 94.06 174 PHE A C 1
ATOM 1316 O O . PHE A 1 174 ? 0.774 19.822 4.726 1.00 94.06 174 PHE A O 1
ATOM 1323 N N . PHE A 1 175 ? -0.804 18.269 4.337 1.00 91.88 175 PHE A N 1
ATOM 1324 C CA . PHE A 1 175 ? -1.564 19.062 3.381 1.00 91.88 175 PHE A CA 1
ATOM 1325 C C . PHE A 1 175 ? -3.022 18.602 3.332 1.00 91.88 175 PHE A C 1
ATOM 1327 O O . PHE A 1 175 ? -3.358 17.489 3.739 1.00 91.88 175 PHE A O 1
ATOM 1334 N N . THR A 1 176 ? -3.895 19.468 2.818 1.00 88.94 176 THR A N 1
ATOM 1335 C CA . THR A 1 176 ? -5.311 19.152 2.603 1.00 88.94 176 THR A CA 1
ATOM 1336 C C . THR A 1 176 ? -5.646 19.129 1.118 1.00 88.94 176 THR A C 1
ATOM 1338 O O . THR A 1 176 ? -5.141 19.954 0.350 1.00 88.94 176 THR A O 1
ATOM 1341 N N . SER A 1 177 ? -6.529 18.219 0.701 1.00 74.75 177 SER A N 1
ATOM 1342 C CA . SER A 1 177 ? -6.923 18.061 -0.711 1.00 74.75 177 SER A CA 1
ATOM 1343 C C . SER A 1 177 ? -7.537 19.330 -1.328 1.00 74.75 177 SER A C 1
ATOM 1345 O O . SER A 1 177 ? -7.308 19.646 -2.496 1.00 74.75 177 SER A O 1
ATOM 1347 N N . SER A 1 178 ? -8.242 20.140 -0.531 1.00 62.88 178 SER A N 1
ATOM 1348 C CA . SER A 1 178 ? -8.812 21.424 -0.969 1.00 62.88 178 SER A CA 1
ATOM 1349 C C . SER A 1 178 ? -7.770 22.465 -1.392 1.00 62.88 178 SER A C 1
ATOM 1351 O O . SER A 1 178 ? -8.117 23.444 -2.055 1.00 62.88 178 SER A O 1
ATOM 1353 N N . THR A 1 179 ? -6.512 22.289 -0.979 1.00 55.12 179 THR A N 1
ATOM 1354 C CA . THR A 1 179 ? -5.420 23.231 -1.261 1.00 55.12 179 THR A CA 1
ATOM 1355 C C . THR A 1 179 ? -4.903 23.092 -2.697 1.00 55.12 179 THR A C 1
ATOM 1357 O O . THR A 1 179 ? -4.495 24.094 -3.277 1.00 55.12 179 THR A O 1
ATOM 1360 N N . TYR A 1 180 ? -5.005 21.902 -3.304 1.00 51.72 180 TYR A N 1
ATOM 1361 C CA . TYR A 1 180 ? -4.519 21.631 -4.668 1.00 51.72 180 TYR A CA 1
ATOM 1362 C C . TYR A 1 180 ? -5.635 21.434 -5.705 1.00 51.72 180 TYR A C 1
ATOM 1364 O O . TYR A 1 180 ? -5.445 21.767 -6.872 1.00 51.72 180 TYR A O 1
ATOM 1372 N N . SER A 1 181 ? -6.837 21.021 -5.285 1.00 52.25 181 SER A N 1
ATOM 1373 C CA . SER A 1 181 ? -8.001 20.861 -6.177 1.00 52.25 181 SER A CA 1
ATOM 1374 C C . SER A 1 181 ? -8.399 22.158 -6.918 1.00 52.25 181 SER A C 1
ATOM 1376 O O . SER A 1 181 ? -8.949 22.112 -8.013 1.00 52.25 181 SER A O 1
ATOM 1378 N N . LYS A 1 182 ? -8.052 23.344 -6.390 1.00 45.94 182 LYS A N 1
ATOM 1379 C CA . LYS A 1 182 ? -8.397 24.643 -7.007 1.00 45.94 182 LYS A CA 1
ATOM 1380 C C . LYS A 1 182 ? -7.586 25.026 -8.255 1.00 45.94 182 LYS A C 1
ATOM 1382 O O . LYS A 1 182 ? -7.950 26.013 -8.891 1.00 45.94 182 LYS A O 1
ATOM 1387 N N . SER A 1 183 ? -6.535 24.284 -8.618 1.00 39.84 183 SER A N 1
ATOM 1388 C CA . SER A 1 183 ? -5.786 24.518 -9.869 1.00 39.84 183 SER A CA 1
ATOM 1389 C C . SER A 1 183 ? -6.234 23.633 -11.038 1.00 39.84 183 SER A C 1
ATOM 1391 O O . SER A 1 183 ? -5.908 23.941 -12.184 1.00 39.84 183 SER A O 1
ATOM 1393 N N . ALA A 1 184 ? -7.019 22.580 -10.789 1.00 39.69 184 ALA A N 1
ATOM 1394 C CA . ALA A 1 184 ? -7.569 21.724 -11.834 1.00 39.69 184 ALA A CA 1
ATOM 1395 C C . ALA A 1 184 ? -8.944 22.257 -12.275 1.00 39.69 184 ALA A C 1
ATOM 1397 O O . ALA A 1 184 ? -9.960 22.015 -11.639 1.00 39.69 184 ALA A O 1
ATOM 1398 N N . VAL A 1 185 ? -8.911 23.078 -13.325 1.00 37.59 185 VAL A N 1
ATOM 1399 C CA . VAL A 1 185 ? -9.980 23.446 -14.271 1.00 37.59 185 VAL A CA 1
ATOM 1400 C C . VAL A 1 185 ? -11.438 23.225 -13.829 1.00 37.59 185 VAL A C 1
ATOM 1402 O O . VAL A 1 185 ? -11.947 22.118 -13.696 1.00 37.59 185 VAL A O 1
ATOM 1405 N N . VAL A 1 186 ? -12.127 24.364 -13.759 1.00 39.31 186 VAL A N 1
ATOM 1406 C CA . VAL A 1 186 ? -13.573 24.559 -13.869 1.00 39.31 186 VAL A CA 1
ATOM 1407 C C . VAL A 1 186 ? -14.143 23.749 -15.039 1.00 39.31 186 VAL A C 1
ATOM 1409 O O . VAL A 1 186 ? -14.135 24.230 -16.163 1.00 39.31 186 VAL A O 1
ATOM 1412 N N . ASP A 1 187 ? -14.696 22.573 -14.771 1.00 37.28 187 ASP A N 1
ATOM 1413 C CA . ASP A 1 187 ? -15.789 22.030 -15.574 1.00 37.28 187 ASP A CA 1
ATOM 1414 C C . ASP A 1 187 ? -16.844 21.440 -14.637 1.00 37.28 187 ASP A C 1
ATOM 1416 O O . ASP A 1 187 ? -16.693 20.398 -14.002 1.00 37.28 187 ASP A O 1
ATOM 1420 N N . ASN A 1 188 ? -17.928 22.203 -14.501 1.00 42.28 188 ASN A N 1
ATOM 1421 C CA . ASN A 1 188 ? -19.133 21.821 -13.787 1.00 42.28 188 ASN A CA 1
ATOM 1422 C C . ASN A 1 188 ? -19.735 20.582 -14.452 1.00 42.28 188 ASN A C 1
ATOM 1424 O O . ASN A 1 188 ? -20.441 20.756 -15.433 1.00 42.28 188 ASN A O 1
ATOM 1428 N N . HIS A 1 189 ? -19.547 19.382 -13.899 1.00 39.59 189 HIS A N 1
ATOM 1429 C CA . HIS A 1 189 ? -20.577 18.337 -13.902 1.00 39.59 189 HIS A CA 1
ATOM 1430 C C . HIS A 1 189 ? -20.273 17.233 -12.867 1.00 39.59 189 HIS A C 1
ATOM 1432 O O . HIS A 1 189 ? -19.364 16.435 -13.033 1.00 39.59 189 HIS A O 1
ATOM 1438 N N . ASN A 1 190 ? -21.112 17.168 -11.824 1.00 40.12 190 ASN A N 1
ATOM 1439 C CA . ASN A 1 190 ? -21.415 15.983 -11.006 1.00 40.12 190 ASN A CA 1
ATOM 1440 C C . ASN A 1 190 ? -20.248 15.163 -10.407 1.00 40.12 190 ASN A C 1
ATOM 1442 O O . ASN A 1 190 ? -20.208 13.949 -10.596 1.00 40.12 190 ASN A O 1
ATOM 1446 N N . SER A 1 191 ? -19.397 15.751 -9.560 1.00 41.91 191 SER A N 1
ATOM 1447 C CA . SER A 1 191 ? -18.666 14.954 -8.561 1.00 41.91 191 SER A CA 1
ATOM 1448 C C . SER A 1 191 ? -19.378 15.031 -7.203 1.00 41.91 191 SER A C 1
ATOM 1450 O O . SER A 1 191 ? -19.444 16.070 -6.551 1.00 41.91 191 SER A O 1
ATOM 1452 N N . ASN A 1 192 ? -19.951 13.904 -6.769 1.00 39.00 192 ASN A N 1
ATOM 1453 C CA . ASN A 1 192 ? -20.535 13.705 -5.435 1.00 39.00 192 ASN A CA 1
ATOM 1454 C C . ASN A 1 192 ? -19.445 13.532 -4.355 1.00 39.00 192 ASN A C 1
ATOM 1456 O O . ASN A 1 192 ? -19.588 12.717 -3.444 1.00 39.00 192 ASN A O 1
ATOM 1460 N N . ILE A 1 193 ? -18.339 14.274 -4.441 1.00 47.69 193 ILE A N 1
ATOM 1461 C CA . ILE A 1 193 ? -17.419 14.394 -3.311 1.00 47.69 193 ILE A CA 1
ATOM 1462 C C . ILE A 1 193 ? -18.035 15.468 -2.423 1.00 47.69 193 ILE A C 1
ATOM 1464 O O . ILE A 1 193 ? -18.099 16.634 -2.804 1.00 47.69 193 ILE A O 1
ATOM 1468 N N . ASN A 1 194 ? -18.586 15.065 -1.277 1.00 40.41 194 ASN A N 1
ATOM 1469 C CA . ASN A 1 194 ? -19.186 15.983 -0.314 1.00 40.41 194 ASN A CA 1
ATOM 1470 C C . ASN A 1 194 ? -18.212 17.140 -0.022 1.00 40.41 194 ASN A C 1
ATOM 1472 O O . ASN A 1 194 ? -17.206 16.964 0.658 1.00 40.41 194 ASN A O 1
ATOM 1476 N N . ASN A 1 195 ? -18.542 18.329 -0.531 1.00 41.81 195 ASN A N 1
ATOM 1477 C CA . ASN A 1 195 ? -17.739 19.560 -0.537 1.00 41.81 195 ASN A CA 1
ATOM 1478 C C . ASN A 1 195 ? -17.373 20.141 0.855 1.00 41.81 195 ASN A C 1
ATOM 1480 O O . ASN A 1 195 ? -16.944 21.291 0.931 1.00 41.81 195 ASN A O 1
ATOM 1484 N N . ASN A 1 196 ? -17.538 19.398 1.956 1.00 44.09 196 ASN A N 1
ATOM 1485 C CA . ASN A 1 196 ? -17.413 19.923 3.321 1.00 44.09 196 ASN A CA 1
ATOM 1486 C C . ASN A 1 196 ? -16.303 19.296 4.180 1.00 44.09 196 ASN A C 1
ATOM 1488 O O . ASN A 1 196 ? -15.992 19.869 5.223 1.00 44.09 196 ASN A O 1
ATOM 1492 N N . GLU A 1 197 ? -15.669 18.192 3.777 1.00 58.78 197 GLU A N 1
ATOM 1493 C CA . GLU A 1 197 ? -14.601 17.570 4.575 1.00 58.78 197 GLU A CA 1
ATOM 1494 C C . GLU A 1 197 ? -13.252 17.694 3.865 1.00 58.78 197 GLU A C 1
ATOM 1496 O O . GLU A 1 197 ? -12.983 17.058 2.848 1.00 58.78 197 GLU A O 1
ATOM 1501 N N . GLN A 1 198 ? -12.394 18.569 4.391 1.00 80.62 198 GLN A N 1
ATOM 1502 C CA . GLN A 1 198 ? -11.010 18.669 3.943 1.00 80.62 198 GLN A CA 1
ATOM 1503 C C . GLN A 1 198 ? -10.268 17.399 4.368 1.00 80.62 198 GLN A C 1
ATOM 1505 O O . GLN A 1 198 ? -9.990 17.211 5.552 1.00 80.62 198 GLN A O 1
ATOM 1510 N N . LEU A 1 199 ? -9.948 16.536 3.403 1.00 91.50 199 LEU A N 1
ATOM 1511 C CA . LEU A 1 199 ? -9.153 15.334 3.650 1.00 91.50 199 LEU A CA 1
ATOM 1512 C C . LEU A 1 199 ? -7.720 15.736 4.007 1.00 91.50 199 LEU A C 1
ATOM 1514 O O . LEU A 1 199 ? -7.112 16.540 3.293 1.00 91.50 199 LEU A O 1
ATOM 1518 N N . LEU A 1 200 ? -7.196 15.178 5.096 1.00 93.62 200 LEU A N 1
ATOM 1519 C CA . LEU A 1 200 ? -5.877 15.481 5.642 1.00 93.62 200 LEU A CA 1
ATOM 1520 C C . LEU A 1 200 ? -4.891 14.371 5.276 1.00 93.62 200 LEU A C 1
ATOM 1522 O O . LEU A 1 200 ? -5.056 13.212 5.657 1.00 93.62 200 LEU A O 1
ATOM 1526 N N . TRP A 1 201 ? -3.824 14.758 4.591 1.00 95.06 201 TRP A N 1
ATOM 1527 C CA . TRP A 1 201 ? -2.795 13.864 4.081 1.00 95.06 201 TRP A CA 1
ATOM 1528 C C . TRP A 1 201 ? -1.434 14.213 4.667 1.00 95.06 201 TRP A C 1
ATOM 1530 O O . TRP A 1 201 ? -1.175 15.359 5.047 1.00 95.06 201 TRP A O 1
ATOM 1540 N N . TYR A 1 202 ? -0.551 13.221 4.709 1.00 95.50 202 TYR A N 1
ATOM 1541 C CA . TYR A 1 202 ? 0.832 13.380 5.132 1.00 95.50 202 TYR A CA 1
ATOM 1542 C C . TYR A 1 202 ? 1.770 12.885 4.034 1.00 95.50 202 TYR A C 1
ATOM 1544 O O . TYR A 1 202 ? 1.746 11.709 3.673 1.00 95.50 202 TYR A O 1
ATOM 1552 N N . ALA A 1 203 ? 2.577 13.801 3.498 1.00 95.50 203 ALA A N 1
ATOM 1553 C CA . ALA A 1 203 ? 3.682 13.486 2.605 1.00 95.50 203 ALA A CA 1
ATOM 1554 C C . ALA A 1 203 ? 4.951 13.258 3.425 1.00 95.50 203 ALA A C 1
ATOM 1556 O O . ALA A 1 203 ? 5.230 14.026 4.344 1.00 95.50 203 ALA A O 1
ATOM 1557 N N . GLN A 1 204 ? 5.757 12.268 3.066 1.00 94.88 204 GLN A N 1
ATOM 1558 C CA . GLN A 1 204 ? 7.020 11.987 3.746 1.00 94.88 204 GLN A CA 1
ATOM 1559 C C . GLN A 1 204 ? 8.072 11.418 2.805 1.00 94.88 204 GLN A C 1
ATOM 1561 O O . GLN A 1 204 ? 7.746 10.794 1.793 1.00 94.88 204 GLN A O 1
ATOM 1566 N N . ARG A 1 205 ? 9.340 11.603 3.177 1.00 94.25 205 ARG A N 1
ATOM 1567 C CA . ARG A 1 205 ? 10.491 11.029 2.476 1.00 94.25 205 ARG A CA 1
ATOM 1568 C C . ARG A 1 205 ? 11.212 10.011 3.366 1.00 94.25 205 ARG A C 1
ATOM 1570 O O . ARG A 1 205 ? 11.446 10.316 4.540 1.00 94.25 205 ARG A O 1
ATOM 1577 N N . PRO A 1 206 ? 11.630 8.844 2.838 1.00 89.50 206 PRO A N 1
ATOM 1578 C CA . PRO A 1 206 ? 12.427 7.895 3.600 1.00 89.50 206 PRO A CA 1
ATOM 1579 C C . PRO A 1 206 ? 13.758 8.482 4.065 1.00 89.50 206 PRO A C 1
ATOM 1581 O O . PRO A 1 206 ? 14.194 9.570 3.683 1.00 89.50 206 PRO A O 1
ATOM 1584 N N . HIS A 1 207 ? 14.443 7.705 4.898 1.00 88.19 207 HIS A N 1
ATOM 1585 C CA . HIS A 1 207 ? 15.823 7.970 5.271 1.00 88.19 207 HIS A CA 1
ATOM 1586 C C . HIS A 1 207 ? 16.731 8.035 4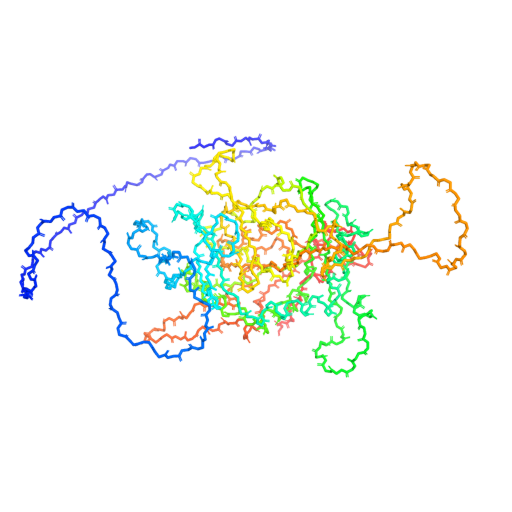.033 1.00 88.19 207 HIS A C 1
ATOM 1588 O O . HIS A 1 207 ? 16.578 7.258 3.098 1.00 88.19 207 HIS A O 1
ATOM 1594 N N . SER A 1 208 ? 17.757 8.882 4.085 1.00 86.00 208 SER A N 1
ATOM 1595 C CA . SER A 1 208 ? 18.772 9.041 3.032 1.00 86.00 208 SER A CA 1
ATOM 1596 C C . SER A 1 208 ? 19.444 7.748 2.552 1.00 86.00 208 SER A C 1
ATOM 1598 O O . SER A 1 208 ? 19.922 7.719 1.430 1.00 86.00 208 SER A O 1
ATOM 1600 N N . LYS A 1 209 ? 19.452 6.667 3.350 1.00 85.25 209 LYS A N 1
ATOM 1601 C CA . LYS A 1 209 ? 20.029 5.369 2.957 1.00 85.25 209 LYS A CA 1
ATOM 1602 C C . LYS A 1 209 ? 19.358 4.732 1.734 1.00 85.25 209 LYS A C 1
ATOM 1604 O O . LYS A 1 209 ? 19.889 3.771 1.207 1.00 85.25 209 LYS A O 1
ATOM 1609 N N . TRP A 1 210 ? 18.169 5.203 1.360 1.00 82.75 210 TRP A N 1
ATOM 1610 C CA . TRP A 1 210 ? 17.433 4.724 0.190 1.00 82.75 210 TRP A CA 1
ATOM 1611 C C . TRP A 1 210 ? 17.957 5.303 -1.124 1.00 82.75 210 TRP A C 1
ATOM 1613 O O . TRP A 1 210 ? 17.550 4.821 -2.174 1.00 82.75 210 TRP A O 1
ATOM 1623 N N . ASP A 1 211 ? 18.786 6.348 -1.045 1.00 89.00 211 ASP A N 1
ATOM 1624 C CA . ASP A 1 211 ? 19.353 7.088 -2.174 1.00 89.00 211 ASP A CA 1
ATOM 1625 C C . ASP A 1 211 ? 18.362 7.280 -3.333 1.00 89.00 211 ASP A C 1
ATOM 1627 O O . ASP A 1 211 ? 18.533 6.840 -4.469 1.00 89.00 211 ASP A O 1
ATOM 1631 N N . SER A 1 212 ? 17.212 7.847 -2.967 1.00 91.44 212 SER A N 1
ATOM 1632 C CA . SER A 1 212 ? 16.075 8.044 -3.851 1.00 91.44 212 SER A CA 1
ATOM 1633 C C . SER A 1 212 ? 15.340 9.327 -3.487 1.00 91.44 212 SER A C 1
ATOM 1635 O O . SER A 1 212 ? 15.348 9.790 -2.334 1.00 91.44 212 SER A O 1
ATOM 1637 N N . ASP A 1 213 ? 14.694 9.918 -4.484 1.00 92.81 213 ASP A N 1
ATOM 1638 C CA . ASP A 1 213 ? 13.736 11.004 -4.311 1.00 92.81 213 ASP A CA 1
ATOM 1639 C C . ASP A 1 213 ? 12.314 10.505 -4.031 1.00 92.81 213 ASP A C 1
ATOM 1641 O O . ASP A 1 213 ? 11.388 11.293 -4.109 1.00 92.81 213 ASP A O 1
ATOM 1645 N N . MET A 1 214 ? 12.139 9.225 -3.696 1.00 94.25 214 MET A N 1
ATOM 1646 C CA . MET A 1 214 ? 10.835 8.642 -3.410 1.00 94.25 214 MET A CA 1
ATOM 1647 C C . MET A 1 214 ? 10.105 9.356 -2.275 1.00 94.25 214 MET A C 1
ATOM 1649 O O . MET A 1 214 ? 10.673 9.594 -1.207 1.00 94.25 214 MET A O 1
ATOM 1653 N N . HIS A 1 215 ? 8.811 9.595 -2.464 1.00 95.69 215 HIS A N 1
ATOM 1654 C CA . HIS A 1 215 ? 7.913 10.071 -1.416 1.00 95.69 215 HIS A CA 1
ATOM 1655 C C . HIS A 1 215 ? 6.717 9.145 -1.273 1.00 95.69 215 HIS A C 1
ATOM 1657 O O . HIS A 1 215 ? 6.240 8.563 -2.247 1.00 95.69 215 HIS A O 1
ATOM 1663 N N . TRP A 1 216 ? 6.191 9.081 -0.052 1.00 95.56 216 TRP A N 1
ATOM 1664 C CA . TRP A 1 216 ? 4.882 8.501 0.227 1.00 95.56 216 TRP A CA 1
ATOM 1665 C C . TRP A 1 216 ? 3.903 9.588 0.617 1.00 95.56 216 TRP A C 1
ATOM 1667 O O . TRP A 1 216 ? 4.256 10.513 1.348 1.00 95.56 216 TRP A O 1
ATOM 1677 N N . ILE A 1 217 ? 2.666 9.433 0.168 1.00 96.31 217 ILE A N 1
ATOM 1678 C CA . ILE A 1 217 ? 1.524 10.226 0.603 1.00 96.31 217 ILE A CA 1
ATOM 1679 C C . ILE A 1 217 ? 0.492 9.256 1.165 1.00 96.31 217 ILE A C 1
ATOM 1681 O O . ILE A 1 217 ? -0.020 8.404 0.442 1.00 96.31 217 ILE A O 1
ATOM 1685 N N . ALA A 1 218 ? 0.194 9.383 2.454 1.00 96.19 218 ALA A N 1
ATOM 1686 C CA . ALA A 1 218 ? -0.755 8.528 3.161 1.00 96.19 218 ALA A CA 1
ATOM 1687 C C . ALA A 1 218 ? -1.830 9.372 3.865 1.00 96.19 218 ALA A C 1
ATOM 1689 O O . ALA A 1 218 ? -1.589 10.555 4.154 1.00 96.19 218 ALA A O 1
ATOM 1690 N N . PRO A 1 219 ? -3.009 8.797 4.162 1.00 96.00 219 PRO A N 1
ATOM 1691 C CA . PRO A 1 219 ? -3.967 9.401 5.072 1.00 96.00 219 PRO A CA 1
ATOM 1692 C C . PRO A 1 219 ? -3.293 9.820 6.379 1.00 96.00 219 PRO A C 1
ATOM 1694 O O . PRO A 1 219 ? -2.468 9.095 6.933 1.00 96.00 219 PRO A O 1
ATOM 1697 N N . ALA A 1 220 ? -3.644 10.997 6.888 1.00 95.69 220 ALA A N 1
ATOM 1698 C CA . ALA A 1 220 ? -3.180 11.431 8.200 1.00 95.69 220 ALA A CA 1
ATOM 1699 C C . ALA A 1 220 ? -4.162 11.046 9.314 1.00 95.69 220 ALA A C 1
ATOM 1701 O O . ALA A 1 220 ? -3.777 11.022 10.481 1.00 95.69 220 ALA A O 1
ATOM 1702 N N . ASN A 1 221 ? -5.425 10.784 8.989 1.00 95.06 221 ASN A N 1
ATOM 1703 C CA . ASN A 1 221 ? -6.474 10.446 9.944 1.00 95.06 221 ASN A CA 1
ATOM 1704 C C . ASN A 1 221 ? -7.478 9.455 9.347 1.00 95.06 221 ASN A C 1
ATOM 1706 O O . ASN A 1 221 ? -7.482 9.193 8.143 1.00 95.06 221 ASN A O 1
ATOM 1710 N N . GLU A 1 222 ? -8.353 8.950 10.209 1.00 94.62 222 GLU A N 1
ATOM 1711 C CA . GLU A 1 222 ? -9.338 7.935 9.867 1.00 94.62 222 GLU A CA 1
ATOM 1712 C C . GLU A 1 222 ? -10.310 8.403 8.786 1.00 94.62 222 GLU A C 1
ATOM 1714 O O . GLU A 1 222 ? -10.523 7.674 7.832 1.00 94.62 222 GLU A O 1
ATOM 1719 N N . ILE A 1 223 ? -10.807 9.643 8.830 1.00 93.12 223 ILE A N 1
ATOM 1720 C CA . ILE A 1 223 ? -11.706 10.175 7.783 1.00 93.12 223 ILE A CA 1
ATOM 1721 C C . ILE A 1 223 ? -11.062 10.073 6.389 1.00 93.12 223 ILE A C 1
ATOM 1723 O O . ILE A 1 223 ? -11.696 9.657 5.420 1.00 93.12 223 ILE A O 1
ATOM 1727 N N . THR A 1 224 ? -9.776 10.413 6.282 1.00 94.94 224 THR A N 1
ATOM 1728 C CA . THR A 1 224 ? -9.046 10.331 5.008 1.00 94.94 224 THR A CA 1
ATOM 1729 C C . THR A 1 224 ? -8.775 8.886 4.597 1.00 94.94 224 THR A C 1
ATOM 1731 O O . THR A 1 224 ? -8.825 8.565 3.409 1.00 94.94 224 THR A O 1
ATOM 1734 N N . HIS A 1 225 ? -8.531 8.007 5.569 1.00 95.50 225 HIS A N 1
ATOM 1735 C CA . HIS A 1 225 ? -8.380 6.573 5.344 1.00 95.50 225 HIS A CA 1
ATOM 1736 C C . HIS A 1 225 ? -9.678 5.952 4.811 1.00 95.50 225 HIS A C 1
ATOM 1738 O O . HIS A 1 225 ? -9.651 5.265 3.793 1.00 95.50 225 HIS A O 1
ATOM 1744 N N . GLU A 1 226 ? -10.820 6.283 5.413 1.00 94.00 226 GLU A N 1
ATOM 1745 C CA . GLU A 1 226 ? -12.151 5.862 4.965 1.00 94.00 226 GLU A CA 1
ATOM 1746 C C . GLU A 1 226 ? -12.477 6.358 3.550 1.00 94.00 226 GLU A C 1
ATOM 1748 O O . GLU A 1 226 ? -13.003 5.615 2.719 1.00 94.00 226 GLU A O 1
ATOM 1753 N N . SER A 1 227 ? -12.085 7.593 3.221 1.00 93.88 227 SER A N 1
ATOM 1754 C CA . SER A 1 227 ? -12.213 8.116 1.857 1.00 93.88 227 SER A CA 1
ATOM 1755 C C . SER A 1 227 ? -11.379 7.319 0.844 1.00 93.88 227 SER A C 1
ATOM 1757 O O . SER A 1 227 ? -11.835 7.083 -0.272 1.00 93.88 227 SER A O 1
ATOM 1759 N N . PHE A 1 228 ? -10.175 6.868 1.214 1.00 95.75 228 PHE A N 1
ATOM 1760 C CA . PHE A 1 228 ? -9.356 6.004 0.356 1.00 95.75 228 PHE A CA 1
ATOM 1761 C C . PHE A 1 228 ? -10.006 4.617 0.197 1.00 95.75 228 PHE A C 1
ATOM 1763 O O . PHE A 1 228 ? -10.133 4.133 -0.928 1.00 95.75 228 PHE A O 1
ATOM 1770 N N . LEU A 1 229 ? -10.484 3.997 1.285 1.00 96.12 229 LEU A N 1
ATOM 1771 C CA . LEU A 1 229 ? -11.188 2.707 1.232 1.00 96.12 229 LEU A CA 1
ATOM 1772 C C . LEU A 1 229 ? -12.381 2.741 0.270 1.00 96.12 229 LEU A C 1
ATOM 1774 O O . LEU A 1 229 ? -12.560 1.807 -0.510 1.00 96.12 229 LEU A O 1
ATOM 1778 N N . LYS A 1 230 ? -13.146 3.839 0.243 1.00 93.19 230 LYS A N 1
ATOM 1779 C CA . LYS A 1 230 ? -14.248 4.028 -0.712 1.00 93.19 230 LYS A CA 1
ATOM 1780 C C . LYS A 1 230 ? -13.796 3.919 -2.175 1.00 93.19 230 LYS A C 1
ATOM 1782 O O . LYS A 1 230 ? -14.496 3.329 -2.987 1.00 93.19 230 LYS A O 1
ATOM 1787 N N . VAL A 1 231 ? -12.613 4.420 -2.513 1.00 95.50 231 VAL A N 1
ATOM 1788 C CA . VAL A 1 231 ? -12.072 4.315 -3.880 1.00 95.50 231 VAL A CA 1
ATOM 1789 C C . VAL A 1 231 ? -11.668 2.878 -4.203 1.00 95.50 231 VAL A C 1
ATOM 1791 O O . VAL A 1 231 ? -11.856 2.425 -5.330 1.00 95.50 231 VAL A O 1
ATOM 1794 N N . LEU A 1 232 ? -11.179 2.119 -3.216 1.00 96.88 232 LEU A N 1
ATOM 1795 C CA . LEU A 1 232 ? -10.942 0.680 -3.379 1.00 96.88 232 LEU A CA 1
ATOM 1796 C C . LEU A 1 232 ? -12.252 -0.093 -3.595 1.00 96.88 232 LEU A C 1
ATOM 1798 O O . LEU A 1 232 ? -12.276 -1.036 -4.388 1.00 96.88 232 LEU A O 1
ATOM 1802 N N . VAL A 1 233 ? -13.340 0.310 -2.928 1.00 93.06 233 VAL A N 1
ATOM 1803 C CA . VAL A 1 233 ? -14.690 -0.228 -3.170 1.00 93.06 233 VAL A CA 1
ATOM 1804 C C . VAL A 1 233 ? -15.111 0.020 -4.616 1.00 93.06 233 VAL A C 1
ATOM 1806 O O . VAL A 1 233 ? -15.444 -0.931 -5.325 1.00 93.06 233 VAL A O 1
ATOM 1809 N N . ASP A 1 234 ? -15.073 1.281 -5.050 1.00 90.50 234 ASP A N 1
ATOM 1810 C CA . ASP A 1 234 ? -15.524 1.707 -6.380 1.00 90.50 234 ASP A CA 1
ATOM 1811 C C . ASP A 1 234 ? -14.669 1.068 -7.492 1.00 90.50 234 ASP A C 1
ATOM 1813 O O . ASP A 1 234 ? -15.181 0.692 -8.546 1.00 90.50 234 ASP A O 1
ATOM 1817 N N . GLY A 1 235 ? -13.381 0.844 -7.212 1.00 95.06 235 GLY A N 1
ATOM 1818 C CA . GLY A 1 235 ? -12.440 0.113 -8.057 1.00 95.06 235 GLY A CA 1
ATOM 1819 C C . GLY A 1 235 ? -12.569 -1.417 -8.018 1.00 95.06 235 GLY A C 1
ATOM 1820 O O . GLY A 1 235 ? -11.774 -2.106 -8.648 1.00 95.06 235 GLY A O 1
ATOM 1821 N N . GLN A 1 236 ? -13.544 -1.978 -7.298 1.00 94.94 236 GLN A N 1
ATOM 1822 C CA . GLN A 1 236 ? -13.777 -3.425 -7.173 1.00 94.94 236 GLN A CA 1
ATOM 1823 C C . GLN A 1 236 ? -12.629 -4.222 -6.521 1.00 94.94 236 GLN A C 1
ATOM 1825 O O . GLN A 1 236 ? -12.482 -5.425 -6.757 1.00 94.94 236 GLN A O 1
ATOM 1830 N N . PHE A 1 237 ? -11.840 -3.606 -5.634 1.00 96.38 237 PHE A N 1
ATOM 1831 C CA . PHE A 1 237 ? -10.765 -4.303 -4.911 1.00 96.38 237 PHE A CA 1
ATOM 1832 C C . PHE A 1 237 ? -11.278 -5.457 -4.030 1.00 96.38 237 PHE A C 1
ATOM 1834 O O . PHE A 1 237 ? -10.542 -6.394 -3.734 1.00 96.38 237 PHE A O 1
ATOM 1841 N N . GLY A 1 238 ? -12.567 -5.456 -3.669 1.00 93.88 238 GLY A N 1
ATOM 1842 C CA . GLY A 1 238 ? -13.203 -6.572 -2.962 1.00 93.88 238 GLY A CA 1
ATOM 1843 C C . GLY A 1 238 ? -13.096 -7.916 -3.698 1.00 93.88 238 GLY A C 1
ATOM 1844 O O . GLY A 1 238 ? -12.965 -8.947 -3.045 1.00 93.88 238 GLY A O 1
ATOM 1845 N N . THR A 1 239 ? -13.079 -7.917 -5.037 1.00 92.06 239 THR A N 1
ATOM 1846 C CA . THR A 1 239 ? -12.853 -9.132 -5.845 1.00 92.06 239 THR A CA 1
ATOM 1847 C C . THR A 1 239 ? -11.442 -9.683 -5.638 1.00 92.06 239 THR A C 1
ATOM 1849 O O . THR A 1 239 ? -11.256 -10.894 -5.537 1.00 92.06 239 THR A O 1
ATOM 1852 N N . VAL A 1 240 ? -10.456 -8.790 -5.515 1.00 95.25 240 VAL A N 1
ATOM 1853 C CA . VAL A 1 240 ? -9.060 -9.151 -5.243 1.00 95.25 240 VAL A CA 1
ATOM 1854 C C . VAL A 1 240 ? -8.928 -9.725 -3.834 1.00 95.25 240 VAL A C 1
ATOM 1856 O O . VAL A 1 240 ? -8.359 -10.799 -3.673 1.00 95.25 240 VAL A O 1
ATOM 1859 N N . LEU A 1 241 ? -9.526 -9.074 -2.827 1.00 95.62 241 LEU A N 1
ATOM 1860 C CA . LEU A 1 241 ? -9.553 -9.593 -1.453 1.00 95.62 241 LEU A CA 1
ATOM 1861 C C . LEU A 1 241 ? -10.185 -10.988 -1.378 1.00 95.62 241 LEU A C 1
ATOM 1863 O O . LEU A 1 241 ? -9.649 -11.857 -0.697 1.00 95.62 241 LEU A O 1
ATOM 1867 N N . ASN A 1 242 ? -11.285 -11.216 -2.105 1.00 91.00 242 ASN A N 1
ATOM 1868 C CA . ASN A 1 242 ? -11.936 -12.523 -2.138 1.00 91.00 242 ASN A CA 1
ATOM 1869 C C . ASN A 1 242 ? -11.015 -13.617 -2.672 1.00 91.00 242 ASN A C 1
ATOM 1871 O O . ASN A 1 242 ? -10.842 -14.651 -2.033 1.00 91.00 242 ASN A O 1
ATOM 1875 N N . ALA A 1 243 ? -10.391 -13.365 -3.819 1.00 90.75 243 ALA A N 1
ATOM 1876 C CA . ALA A 1 243 ? -9.522 -14.344 -4.448 1.00 90.75 243 ALA A CA 1
ATOM 1877 C C . ALA A 1 243 ? -8.241 -14.607 -3.637 1.00 90.75 243 ALA A C 1
ATOM 1879 O O . ALA A 1 243 ? -7.798 -15.753 -3.558 1.00 90.75 243 ALA A O 1
ATOM 1880 N N . ILE A 1 244 ? -7.677 -13.580 -2.987 1.00 93.25 244 ILE A N 1
ATOM 1881 C CA . ILE A 1 244 ? -6.544 -13.738 -2.062 1.00 93.25 244 ILE A CA 1
ATOM 1882 C C . ILE A 1 244 ? -6.947 -14.624 -0.883 1.00 93.25 244 ILE A C 1
ATOM 1884 O O . ILE A 1 244 ? -6.243 -15.585 -0.579 1.00 93.25 244 ILE A O 1
ATOM 1888 N N . GLY A 1 245 ? -8.084 -14.331 -0.248 1.00 91.69 245 GLY A N 1
ATOM 1889 C CA . GLY A 1 245 ? -8.576 -15.100 0.889 1.00 91.69 245 GLY A CA 1
ATOM 1890 C C . GLY A 1 245 ? -8.780 -16.581 0.562 1.00 91.69 245 GLY A C 1
ATOM 1891 O O . GLY A 1 245 ? -8.274 -17.445 1.274 1.00 91.69 245 GLY A O 1
ATOM 1892 N N . GLU A 1 246 ? -9.429 -16.877 -0.567 1.00 88.06 246 GLU A N 1
ATOM 1893 C CA . GLU A 1 246 ? -9.644 -18.249 -1.051 1.00 88.06 246 GLU A CA 1
ATOM 1894 C C . GLU A 1 246 ? -8.336 -18.969 -1.422 1.00 88.06 246 GLU A C 1
ATOM 1896 O O . GLU A 1 246 ? -8.151 -20.148 -1.106 1.00 88.06 246 GLU A O 1
ATOM 1901 N N . SER A 1 247 ? -7.413 -18.268 -2.085 1.00 87.88 247 SER A N 1
ATOM 1902 C CA . SER A 1 247 ? -6.167 -18.868 -2.576 1.00 87.88 247 SER A CA 1
ATOM 1903 C C . SER A 1 247 ? -5.167 -19.149 -1.460 1.00 87.88 247 SER A C 1
ATOM 1905 O O . SER A 1 247 ? -4.433 -20.131 -1.537 1.00 87.88 247 SER A O 1
ATOM 1907 N N . LEU A 1 248 ? -5.131 -18.290 -0.439 1.00 89.94 248 LEU A N 1
ATOM 1908 C CA . LEU A 1 248 ? -4.187 -18.369 0.677 1.00 89.94 248 LEU A CA 1
ATOM 1909 C C . LEU A 1 248 ? -4.792 -18.980 1.945 1.00 89.94 248 LEU A C 1
ATOM 1911 O O . LEU A 1 248 ? -4.111 -19.044 2.964 1.00 89.94 248 LEU A O 1
ATOM 1915 N N . TYR A 1 249 ? -6.041 -19.451 1.888 1.00 89.62 249 TYR A N 1
ATOM 1916 C CA . TYR A 1 249 ? -6.769 -20.011 3.033 1.00 89.62 249 TYR A CA 1
ATOM 1917 C C . TYR A 1 249 ? -6.876 -19.049 4.229 1.00 89.62 249 TYR A C 1
ATOM 1919 O O . TYR A 1 249 ? -6.852 -19.474 5.385 1.00 89.62 249 TYR A O 1
ATOM 1927 N N . LEU A 1 250 ? -7.016 -17.753 3.951 1.00 91.56 250 LEU A N 1
ATOM 1928 C CA . LEU A 1 250 ? -7.296 -16.746 4.972 1.00 91.56 250 LEU A CA 1
ATOM 1929 C C . LEU A 1 250 ? -8.809 -16.694 5.202 1.00 91.56 250 LEU A C 1
ATOM 1931 O O . LEU A 1 250 ? -9.594 -16.921 4.284 1.00 91.56 250 LEU A O 1
ATOM 1935 N N . ASN A 1 251 ? -9.244 -16.396 6.422 1.00 90.44 251 ASN A N 1
ATOM 1936 C CA . ASN A 1 251 ? -10.663 -16.401 6.793 1.00 90.44 251 ASN A CA 1
ATOM 1937 C C . ASN A 1 251 ? -11.257 -14.997 6.883 1.00 90.44 251 ASN A C 1
ATOM 1939 O O . ASN A 1 251 ? -12.477 -14.827 6.900 1.00 90.44 251 ASN A O 1
ATOM 1943 N N . SER A 1 252 ? -10.409 -13.986 6.988 1.00 91.75 252 SER A N 1
ATOM 1944 C CA . SER A 1 252 ? -10.809 -12.607 7.182 1.00 91.75 252 SER A CA 1
ATOM 1945 C C . SER A 1 252 ? -9.695 -11.679 6.726 1.00 91.75 252 SER A C 1
ATOM 1947 O O . SER A 1 252 ? -8.539 -11.893 7.053 1.00 91.75 252 SER A O 1
ATOM 1949 N N . LEU A 1 253 ? -10.025 -10.646 5.959 1.00 94.88 253 LEU A N 1
ATOM 1950 C CA . LEU A 1 253 ? -9.046 -9.683 5.469 1.00 94.88 253 LEU A CA 1
ATOM 1951 C C . LEU A 1 253 ? -9.519 -8.265 5.743 1.00 94.88 253 LEU A C 1
ATOM 1953 O O . LEU A 1 253 ? -10.697 -7.924 5.581 1.00 94.88 253 LEU A O 1
ATOM 1957 N N . ALA A 1 254 ? -8.564 -7.421 6.108 1.00 95.19 254 ALA A N 1
ATOM 1958 C CA . ALA A 1 254 ? -8.746 -5.989 6.199 1.00 95.19 254 ALA A CA 1
ATOM 1959 C C . ALA A 1 254 ? -7.603 -5.263 5.492 1.00 95.19 254 ALA A C 1
ATOM 1961 O O . ALA A 1 254 ? -6.443 -5.511 5.800 1.00 95.19 254 ALA A O 1
ATOM 1962 N N . ALA A 1 255 ? -7.929 -4.341 4.583 1.00 95.62 255 ALA A N 1
ATOM 1963 C CA . ALA A 1 255 ? -7.013 -3.283 4.174 1.00 95.62 255 ALA A CA 1
ATOM 1964 C C . ALA A 1 255 ? -6.827 -2.282 5.330 1.00 95.62 255 ALA A C 1
ATOM 1966 O O . ALA A 1 255 ? -7.817 -1.732 5.812 1.00 95.62 255 ALA A O 1
ATOM 1967 N N . TYR A 1 256 ? -5.594 -2.086 5.803 1.00 94.31 256 TYR A N 1
ATOM 1968 C CA . TYR A 1 256 ? -5.329 -1.314 7.028 1.00 94.31 256 TYR A CA 1
ATOM 1969 C C . TYR A 1 256 ? -4.294 -0.198 6.878 1.00 94.31 256 TYR A C 1
ATOM 1971 O O . TYR A 1 256 ? -4.352 0.762 7.635 1.00 94.31 256 TYR A O 1
ATOM 1979 N N . ASN A 1 257 ? -3.382 -0.297 5.910 1.00 94.88 257 ASN A N 1
ATOM 1980 C CA . ASN A 1 257 ? -2.444 0.768 5.562 1.00 94.88 257 ASN A CA 1
ATOM 1981 C C . ASN A 1 257 ? -2.624 1.124 4.095 1.00 94.88 257 ASN A C 1
ATOM 1983 O O . ASN A 1 257 ? -2.570 0.240 3.241 1.00 94.88 257 ASN A O 1
ATOM 1987 N N . LEU A 1 258 ? -2.772 2.411 3.793 1.00 96.19 258 LEU A N 1
ATOM 1988 C CA . LEU A 1 258 ? -3.083 2.905 2.452 1.00 96.19 258 LEU A CA 1
ATOM 1989 C C . LEU A 1 258 ? -2.151 4.062 2.106 1.00 96.19 258 LEU A C 1
ATOM 1991 O O . LEU A 1 258 ? -2.076 5.042 2.845 1.00 96.19 258 LEU A O 1
ATOM 1995 N N . SER A 1 259 ? -1.436 3.977 0.993 1.00 96.88 259 SER A N 1
ATOM 1996 C CA . SER A 1 259 ? -0.597 5.082 0.536 1.00 96.88 259 SER A CA 1
ATOM 1997 C C . SER A 1 259 ? -0.481 5.133 -0.977 1.00 96.88 259 SER A C 1
ATOM 1999 O O . SER A 1 259 ? -0.678 4.151 -1.687 1.00 96.88 259 SER A O 1
ATOM 2001 N N . PHE A 1 260 ? -0.123 6.310 -1.467 1.00 97.38 260 PHE A N 1
ATOM 2002 C CA . PHE A 1 260 ? 0.486 6.475 -2.772 1.00 97.38 260 PHE A CA 1
ATOM 2003 C C . PHE A 1 260 ? 1.994 6.623 -2.607 1.00 97.38 260 PHE A C 1
ATOM 2005 O O . PHE A 1 260 ? 2.466 7.148 -1.594 1.00 97.38 260 PHE A O 1
ATOM 2012 N N . MET A 1 261 ? 2.746 6.200 -3.616 1.00 95.81 261 MET A N 1
ATOM 2013 C CA . MET A 1 261 ? 4.189 6.378 -3.683 1.00 95.81 261 MET A CA 1
ATOM 2014 C C . MET A 1 261 ? 4.625 6.761 -5.086 1.00 95.81 261 MET A C 1
ATOM 2016 O O . MET A 1 261 ? 4.158 6.175 -6.063 1.00 95.81 261 MET A O 1
ATOM 2020 N N . ALA A 1 262 ? 5.539 7.719 -5.176 1.00 95.12 262 ALA A N 1
ATOM 2021 C CA . ALA A 1 262 ? 6.130 8.124 -6.440 1.00 95.12 262 ALA A CA 1
ATOM 2022 C C . ALA A 1 262 ? 7.619 8.409 -6.285 1.00 95.12 262 ALA A C 1
ATOM 2024 O O . ALA A 1 262 ? 8.081 8.744 -5.195 1.00 95.12 262 ALA A O 1
ATOM 2025 N N . LEU A 1 263 ? 8.347 8.275 -7.389 1.00 93.94 263 LEU A N 1
ATOM 2026 C CA . LEU A 1 263 ? 9.747 8.666 -7.513 1.00 93.94 263 LEU A CA 1
ATOM 2027 C C . LEU A 1 263 ? 10.071 9.030 -8.962 1.00 93.94 263 LEU A C 1
ATOM 2029 O O . LEU A 1 263 ? 9.451 8.501 -9.893 1.00 93.94 263 LEU A O 1
ATOM 2033 N N . SER A 1 264 ? 11.073 9.888 -9.139 1.00 91.94 264 SER A N 1
ATOM 2034 C CA . SER A 1 264 ? 11.705 10.133 -10.438 1.00 91.94 264 SER A CA 1
ATOM 2035 C C . SER A 1 264 ? 13.105 9.518 -10.525 1.00 91.94 264 SER A C 1
ATOM 2037 O O . SER A 1 264 ? 13.605 9.284 -11.624 1.00 91.94 264 SER A O 1
ATOM 2039 N N . HIS A 1 265 ? 13.738 9.223 -9.385 1.00 91.81 265 HIS A N 1
ATOM 2040 C CA . HIS A 1 265 ? 15.133 8.809 -9.326 1.00 91.81 265 HIS A CA 1
ATOM 2041 C C . HIS A 1 265 ? 15.458 7.889 -8.137 1.00 91.81 265 HIS A C 1
ATOM 2043 O O . HIS A 1 265 ? 15.013 8.096 -7.000 1.00 91.81 265 HIS A O 1
ATOM 2049 N N . CYS A 1 266 ? 16.278 6.870 -8.391 1.00 92.12 266 CYS A N 1
ATOM 2050 C CA . CYS A 1 266 ? 16.824 5.972 -7.379 1.00 92.12 266 CYS A CA 1
ATOM 2051 C C . CYS A 1 266 ? 18.154 5.369 -7.845 1.00 92.12 266 CYS A C 1
ATOM 2053 O O . CYS A 1 266 ? 18.270 4.983 -9.004 1.00 92.12 266 CYS A O 1
ATOM 2055 N N . GLU A 1 267 ? 19.106 5.217 -6.925 1.00 89.19 267 GLU A N 1
ATOM 2056 C CA . GLU A 1 267 ? 20.400 4.551 -7.159 1.00 89.19 267 GLU A CA 1
ATOM 2057 C C . GLU A 1 267 ? 20.396 3.059 -6.730 1.00 89.19 267 GLU A C 1
ATOM 2059 O O . GLU A 1 267 ? 21.414 2.379 -6.776 1.00 89.19 267 GLU A O 1
ATOM 2064 N N . GLY A 1 268 ? 19.236 2.503 -6.339 1.00 72.38 268 GLY A N 1
ATOM 2065 C CA . GLY A 1 268 ? 18.970 1.051 -6.265 1.00 72.38 268 GLY A CA 1
ATOM 2066 C C . GLY A 1 268 ? 19.613 0.253 -5.119 1.00 72.38 268 GLY A C 1
ATOM 2067 O O . GLY A 1 268 ? 19.565 -0.982 -5.114 1.00 72.38 268 GLY A O 1
ATOM 2068 N N . GLU A 1 269 ? 20.195 0.912 -4.115 1.00 70.31 269 GLU A N 1
ATOM 2069 C CA . GLU A 1 269 ? 21.091 0.235 -3.163 1.00 70.31 269 GLU A CA 1
ATOM 2070 C C . GLU A 1 269 ? 20.404 -0.437 -1.955 1.00 70.31 269 GLU A C 1
ATOM 2072 O O . GLU A 1 269 ? 20.925 -1.416 -1.406 1.00 70.31 269 GLU A O 1
ATOM 2077 N N . PHE A 1 270 ? 19.234 0.043 -1.513 1.00 85.75 270 PHE A N 1
ATOM 2078 C CA . PHE A 1 270 ? 18.645 -0.383 -0.234 1.00 85.75 270 PHE A CA 1
ATOM 2079 C C . PHE A 1 270 ? 17.501 -1.394 -0.383 1.00 85.75 270 PHE A C 1
ATOM 2081 O O . PHE A 1 270 ? 16.388 -1.043 -0.774 1.00 85.75 270 PHE A O 1
ATOM 2088 N N . SER A 1 271 ? 17.750 -2.648 0.014 1.00 89.19 271 SER A N 1
ATOM 2089 C CA . SER A 1 271 ? 16.713 -3.685 0.129 1.00 89.19 271 SER A CA 1
ATOM 2090 C C . SER A 1 271 ? 16.171 -3.821 1.551 1.00 89.19 271 SER A C 1
ATOM 2092 O O . SER A 1 271 ? 16.922 -3.751 2.525 1.00 89.19 271 SER A O 1
ATOM 2094 N N . HIS A 1 272 ? 14.869 -4.067 1.668 1.00 90.94 272 HIS A N 1
ATOM 2095 C CA . HIS A 1 272 ? 14.155 -4.176 2.938 1.00 90.94 272 HIS A CA 1
ATOM 2096 C C . HIS A 1 272 ? 13.000 -5.180 2.861 1.00 90.94 272 HIS A C 1
ATOM 2098 O O . HIS A 1 272 ? 12.704 -5.721 1.796 1.00 90.94 272 HIS A O 1
ATOM 2104 N N . ARG A 1 273 ? 12.392 -5.425 4.025 1.00 92.31 273 ARG A N 1
ATOM 2105 C CA . ARG A 1 273 ? 11.136 -6.155 4.201 1.00 92.31 273 ARG A CA 1
ATOM 2106 C C . ARG A 1 273 ? 10.091 -5.166 4.683 1.00 92.31 273 ARG A C 1
ATOM 2108 O O . ARG A 1 273 ? 10.391 -4.387 5.591 1.00 92.31 273 ARG A O 1
ATOM 2115 N N . ASP A 1 274 ? 8.901 -5.229 4.108 1.00 91.31 274 ASP A N 1
ATOM 2116 C CA . ASP A 1 274 ? 7.756 -4.476 4.623 1.00 91.31 274 ASP A CA 1
ATOM 2117 C C . ASP A 1 274 ? 7.128 -5.185 5.822 1.00 91.31 274 ASP A C 1
ATOM 2119 O O . ASP A 1 274 ? 6.731 -4.537 6.787 1.00 91.31 274 ASP A O 1
ATOM 2123 N N . ILE A 1 275 ? 7.078 -6.519 5.753 1.00 92.25 275 ILE A N 1
ATOM 2124 C CA . ILE A 1 275 ? 6.359 -7.400 6.672 1.00 92.25 275 ILE A CA 1
ATOM 2125 C C . ILE A 1 275 ? 7.298 -8.543 7.086 1.00 92.25 275 ILE A C 1
ATOM 2127 O O . ILE A 1 275 ? 8.103 -9.032 6.289 1.00 92.25 275 ILE A O 1
ATOM 2131 N N . THR A 1 276 ? 7.255 -8.920 8.360 1.00 91.62 276 THR A N 1
ATOM 2132 C CA . THR A 1 276 ? 8.084 -9.977 8.963 1.00 91.62 276 THR A CA 1
ATOM 2133 C C . THR A 1 276 ? 7.345 -10.557 10.163 1.00 91.62 276 THR A C 1
ATOM 2135 O O . THR A 1 276 ? 6.607 -9.832 10.814 1.00 91.62 276 THR A O 1
ATOM 2138 N N . ASP A 1 277 ? 7.528 -11.830 10.499 1.00 89.94 277 ASP A N 1
ATOM 2139 C CA . ASP A 1 277 ? 6.872 -12.450 11.662 1.00 89.94 277 ASP A CA 1
ATOM 2140 C C . ASP A 1 277 ? 5.318 -12.366 11.659 1.00 89.94 277 ASP A C 1
ATOM 2142 O O . ASP A 1 277 ? 4.710 -12.349 12.731 1.00 89.94 277 ASP A O 1
ATOM 2146 N N . SER A 1 278 ? 4.647 -12.286 10.497 1.00 90.81 278 SER A N 1
ATOM 2147 C CA . SER A 1 278 ? 3.170 -12.331 10.434 1.00 90.81 278 SER A CA 1
ATOM 2148 C C . SER A 1 278 ? 2.601 -13.751 10.292 1.00 90.81 278 SER A C 1
ATOM 2150 O O . SER A 1 278 ? 1.408 -13.945 10.490 1.00 90.81 278 SER A O 1
ATOM 2152 N N . ASP A 1 279 ? 3.447 -14.739 10.000 1.00 89.88 279 ASP A N 1
ATOM 2153 C CA . ASP A 1 279 ? 3.085 -16.121 9.658 1.00 89.88 279 ASP A CA 1
ATOM 2154 C C . ASP A 1 279 ? 2.236 -16.218 8.375 1.00 89.88 279 ASP A C 1
ATOM 2156 O O . ASP A 1 279 ? 1.274 -16.976 8.275 1.00 89.88 279 ASP A O 1
ATOM 2160 N N . GLY A 1 280 ? 2.576 -15.396 7.376 1.00 90.75 280 GLY A N 1
ATOM 2161 C CA . GLY A 1 280 ? 1.929 -15.409 6.061 1.00 90.75 280 GLY A CA 1
ATOM 2162 C C . GLY A 1 280 ? 0.506 -14.844 6.036 1.00 90.75 280 GLY A C 1
ATOM 2163 O O . GLY A 1 280 ? -0.242 -15.118 5.093 1.00 90.75 280 GLY A O 1
ATOM 2164 N N . VAL A 1 281 ? 0.118 -14.059 7.044 1.00 94.81 281 VAL A N 1
ATOM 2165 C CA . VAL A 1 281 ? -1.245 -13.511 7.171 1.00 94.81 281 VAL A CA 1
ATOM 2166 C C . VAL A 1 281 ? -1.358 -12.030 6.809 1.00 94.81 281 VAL A C 1
ATOM 2168 O O . VAL A 1 281 ? -2.469 -11.500 6.799 1.00 94.81 281 VAL A O 1
ATOM 2171 N N . ALA A 1 282 ? -0.244 -11.354 6.514 1.00 95.81 282 ALA A N 1
ATOM 2172 C CA . ALA A 1 282 ? -0.211 -9.952 6.108 1.00 95.81 282 ALA A CA 1
ATOM 2173 C C . ALA A 1 282 ? 0.620 -9.746 4.833 1.00 95.81 282 ALA A C 1
ATOM 2175 O O . ALA A 1 282 ? 1.642 -10.398 4.621 1.00 95.81 282 ALA A O 1
ATOM 2176 N N . TYR A 1 283 ? 0.170 -8.821 3.981 1.00 96.69 283 TYR A N 1
ATOM 2177 C CA . TYR A 1 283 ? 0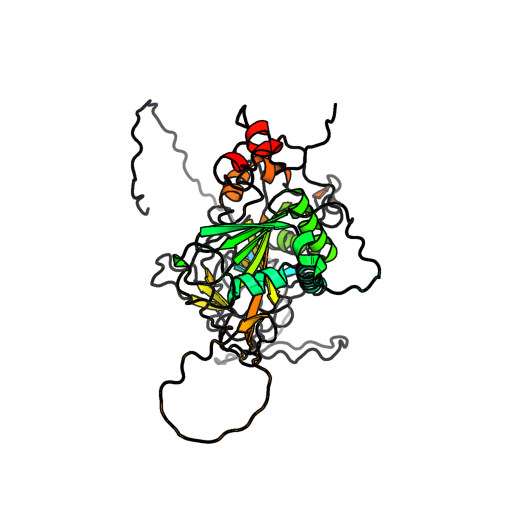.772 -8.541 2.679 1.00 96.69 283 TYR A CA 1
ATOM 2178 C C . TYR A 1 283 ? 0.697 -7.054 2.333 1.00 96.69 283 TYR A C 1
ATOM 2180 O O . TYR A 1 283 ? -0.334 -6.424 2.554 1.00 96.69 283 TYR A O 1
ATOM 2188 N N . ASN A 1 284 ? 1.744 -6.509 1.714 1.00 97.12 284 ASN A N 1
ATOM 2189 C CA . ASN A 1 284 ? 1.690 -5.242 0.987 1.00 97.12 284 ASN A CA 1
ATOM 2190 C C . ASN A 1 284 ? 1.374 -5.517 -0.489 1.00 97.12 284 ASN A C 1
ATOM 2192 O O . ASN A 1 284 ? 2.134 -6.208 -1.166 1.00 97.12 284 ASN A O 1
ATOM 2196 N N . VAL A 1 285 ? 0.270 -4.968 -0.995 1.00 97.88 285 VAL A N 1
ATOM 2197 C CA . VAL A 1 285 ? -0.098 -5.015 -2.413 1.00 97.88 285 VAL A CA 1
ATOM 2198 C C . VAL A 1 285 ? 0.300 -3.696 -3.070 1.00 97.88 285 VAL A C 1
ATOM 2200 O O . VAL A 1 285 ? -0.331 -2.661 -2.843 1.00 97.88 285 VAL A O 1
ATOM 2203 N N . ILE A 1 286 ? 1.330 -3.733 -3.912 1.00 97.88 286 ILE A N 1
ATOM 2204 C CA . ILE A 1 286 ? 1.772 -2.594 -4.719 1.00 97.88 286 ILE A CA 1
ATOM 2205 C C . ILE A 1 286 ? 1.082 -2.653 -6.081 1.00 97.88 286 ILE A C 1
ATOM 2207 O O . ILE A 1 286 ? 1.207 -3.635 -6.812 1.00 97.88 286 ILE A O 1
ATOM 2211 N N . MET A 1 287 ? 0.383 -1.577 -6.430 1.00 97.94 287 MET A N 1
ATOM 2212 C CA . MET A 1 287 ? -0.425 -1.437 -7.639 1.00 97.94 287 MET A CA 1
ATOM 2213 C C . MET A 1 287 ? 0.112 -0.280 -8.491 1.00 97.94 287 MET A C 1
ATOM 2215 O O . MET A 1 287 ? -0.078 0.884 -8.121 1.00 97.94 287 MET A O 1
ATOM 2219 N N . PRO A 1 288 ? 0.784 -0.564 -9.619 1.00 96.12 288 PRO A N 1
ATOM 2220 C CA . PRO A 1 288 ? 1.241 0.468 -10.544 1.00 96.12 288 PRO A CA 1
ATOM 2221 C C . PRO A 1 288 ? 0.068 1.285 -11.103 1.00 96.12 288 PRO A C 1
ATOM 2223 O O . PRO A 1 288 ? -0.933 0.716 -11.542 1.00 96.12 288 PRO A O 1
ATOM 2226 N N . LEU A 1 289 ? 0.194 2.616 -11.087 1.00 95.06 289 LEU A N 1
ATOM 2227 C CA . LEU A 1 289 ? -0.814 3.557 -11.599 1.00 95.06 289 LEU A CA 1
ATOM 2228 C C . LEU A 1 289 ? -0.294 4.381 -12.780 1.00 95.06 289 LEU A C 1
ATOM 2230 O O . LEU A 1 289 ? -1.032 4.626 -13.727 1.00 95.06 289 LEU A O 1
ATOM 2234 N N . LEU A 1 290 ? 0.972 4.804 -12.720 1.00 91.56 290 LEU A N 1
ATOM 2235 C CA . LEU A 1 290 ? 1.692 5.452 -13.815 1.00 91.56 290 LEU A CA 1
ATOM 2236 C C . LEU A 1 290 ? 3.073 4.815 -13.922 1.00 91.56 290 LEU A C 1
ATOM 2238 O O . LEU A 1 290 ? 3.795 4.733 -12.926 1.00 91.56 290 LEU A O 1
ATOM 2242 N N . LEU A 1 291 ? 3.424 4.389 -15.128 1.00 89.44 291 LEU A N 1
ATOM 2243 C CA . LEU A 1 291 ? 4.739 3.874 -15.484 1.00 89.44 291 LEU A CA 1
ATOM 2244 C C . LEU A 1 291 ? 5.344 4.784 -16.545 1.00 89.44 291 LEU A C 1
ATOM 2246 O O . LEU A 1 291 ? 4.620 5.508 -17.227 1.00 89.44 291 LEU A O 1
ATOM 2250 N N . GLU A 1 292 ? 6.665 4.742 -16.671 1.00 84.12 292 GLU A N 1
ATOM 2251 C CA . GLU A 1 292 ? 7.359 5.517 -17.687 1.00 84.12 292 GLU A CA 1
ATOM 2252 C C . GLU A 1 292 ? 7.893 4.576 -18.773 1.00 84.12 292 GLU A C 1
ATOM 2254 O O . GLU A 1 292 ? 8.890 3.880 -18.591 1.00 84.12 292 GLU A O 1
ATOM 2259 N N . ASP A 1 293 ? 7.178 4.545 -19.901 1.00 65.56 293 ASP A N 1
ATOM 2260 C CA . ASP A 1 293 ? 7.272 3.497 -20.932 1.00 65.56 293 ASP A CA 1
ATOM 2261 C C . ASP A 1 293 ? 8.623 3.416 -21.668 1.00 65.56 293 ASP A C 1
ATOM 2263 O O . ASP A 1 293 ? 8.888 2.437 -22.364 1.00 65.56 293 ASP A O 1
ATOM 2267 N N . GLU A 1 294 ? 9.459 4.456 -21.592 1.00 64.69 294 GLU A N 1
ATOM 2268 C CA . GLU A 1 294 ? 10.695 4.563 -22.386 1.00 64.69 294 GLU A CA 1
ATOM 2269 C C . GLU A 1 294 ? 11.948 4.059 -21.652 1.00 64.69 294 GLU A C 1
ATOM 2271 O O . GLU A 1 294 ? 13.047 4.117 -22.205 1.00 64.69 294 GLU A O 1
ATOM 2276 N N . TYR A 1 295 ? 11.819 3.567 -20.417 1.00 66.44 295 TYR A N 1
ATOM 2277 C CA . TYR A 1 295 ? 12.975 3.139 -19.632 1.00 66.44 295 TYR A CA 1
ATOM 2278 C C . TYR A 1 295 ? 13.247 1.639 -19.773 1.00 66.44 295 TYR A C 1
ATOM 2280 O O . TYR A 1 295 ? 12.326 0.827 -19.715 1.00 66.44 295 TYR A O 1
ATOM 2288 N N . ASP A 1 296 ? 14.521 1.268 -19.951 1.00 69.25 296 ASP A N 1
ATOM 2289 C CA . ASP A 1 296 ? 14.947 -0.105 -20.267 1.00 69.25 296 ASP A CA 1
ATOM 2290 C C . ASP A 1 296 ? 15.129 -1.049 -19.071 1.00 69.25 296 ASP A C 1
ATOM 2292 O O . ASP A 1 296 ? 15.461 -2.226 -19.244 1.00 69.25 296 ASP A O 1
ATOM 2296 N N . THR A 1 297 ? 14.885 -0.564 -17.854 1.00 83.56 297 THR A N 1
ATOM 2297 C CA . THR A 1 297 ? 15.083 -1.348 -16.633 1.00 83.56 297 THR A CA 1
ATOM 2298 C C . THR A 1 297 ? 13.765 -1.630 -15.912 1.00 83.56 297 THR A C 1
ATOM 2300 O O . THR A 1 297 ? 12.954 -0.717 -15.767 1.00 83.56 297 THR A O 1
ATOM 2303 N N . PRO A 1 298 ? 13.582 -2.852 -15.378 1.00 91.44 298 PRO A N 1
ATOM 2304 C CA . PRO A 1 298 ? 12.489 -3.172 -14.463 1.00 91.44 298 PRO A CA 1
ATOM 2305 C C . PRO A 1 298 ? 12.414 -2.228 -13.256 1.00 91.44 298 PRO A C 1
ATOM 2307 O O . PRO A 1 298 ? 13.426 -1.679 -12.835 1.00 91.44 298 PRO A O 1
ATOM 2310 N N . GLU A 1 299 ? 11.239 -2.081 -12.649 1.00 93.56 299 GLU A N 1
ATOM 2311 C CA . GLU A 1 299 ? 10.994 -1.103 -11.583 1.00 93.56 299 GLU A CA 1
ATOM 2312 C C . GLU A 1 299 ? 11.390 -1.592 -10.185 1.00 93.56 299 GLU A C 1
ATOM 2314 O O . GLU A 1 299 ? 11.735 -0.782 -9.311 1.00 93.56 299 GLU A O 1
ATOM 2319 N N . LEU A 1 300 ? 11.319 -2.905 -9.963 1.00 95.00 300 LEU A N 1
ATOM 2320 C CA . LEU A 1 300 ? 11.506 -3.540 -8.664 1.00 95.00 300 LEU A CA 1
ATOM 2321 C C . LEU A 1 300 ? 12.615 -4.588 -8.734 1.00 95.00 300 LEU A C 1
ATOM 2323 O O . LEU A 1 300 ? 12.708 -5.358 -9.683 1.00 95.00 300 LEU A O 1
ATOM 2327 N N . ILE A 1 301 ? 13.434 -4.664 -7.694 1.00 94.50 301 ILE A N 1
ATOM 2328 C CA . ILE A 1 301 ? 14.365 -5.764 -7.465 1.00 94.50 301 ILE A CA 1
ATOM 2329 C C . ILE A 1 301 ? 13.791 -6.643 -6.363 1.00 94.50 301 ILE A C 1
ATOM 2331 O O . ILE A 1 301 ? 13.449 -6.160 -5.286 1.00 94.50 301 ILE A O 1
ATOM 2335 N N . VAL A 1 302 ? 13.762 -7.947 -6.608 1.00 94.44 302 VAL A N 1
ATOM 2336 C CA . VAL A 1 302 ? 13.382 -8.962 -5.622 1.00 94.44 302 VAL A CA 1
ATOM 2337 C C . VAL A 1 302 ? 14.570 -9.881 -5.364 1.00 94.44 302 VAL A C 1
ATOM 2339 O O . VAL A 1 302 ? 15.295 -10.247 -6.296 1.00 94.44 302 VAL A O 1
ATOM 2342 N N . ARG A 1 303 ? 14.772 -10.266 -4.101 1.00 91.88 303 ARG A N 1
ATOM 2343 C CA . ARG A 1 303 ? 15.781 -11.249 -3.690 1.00 91.88 303 ARG A CA 1
ATOM 2344 C C . ARG A 1 303 ? 15.139 -12.599 -3.375 1.00 91.88 303 ARG A C 1
ATOM 2346 O O . ARG A 1 303 ? 14.085 -12.667 -2.758 1.00 91.88 303 ARG A O 1
ATOM 2353 N N . ASP A 1 304 ? 15.817 -13.656 -3.801 1.00 88.06 304 ASP A N 1
ATOM 2354 C CA . ASP A 1 304 ? 15.476 -15.048 -3.511 1.00 88.06 304 ASP A CA 1
ATOM 2355 C C . ASP A 1 304 ? 15.697 -15.368 -2.024 1.00 88.06 304 ASP A C 1
ATOM 2357 O O . ASP A 1 304 ? 16.749 -15.023 -1.472 1.00 88.06 304 ASP A O 1
ATOM 2361 N N . ASP A 1 305 ? 14.734 -16.043 -1.394 1.00 80.75 305 ASP A N 1
ATOM 2362 C CA . ASP A 1 305 ? 14.752 -16.383 0.035 1.00 80.75 305 ASP A CA 1
ATOM 2363 C C . ASP A 1 305 ? 15.540 -17.665 0.372 1.00 80.75 305 ASP A C 1
ATOM 2365 O O . ASP A 1 305 ? 15.806 -17.944 1.542 1.00 80.75 305 ASP A O 1
ATOM 2369 N N . ALA A 1 306 ? 16.006 -18.425 -0.626 1.00 67.56 306 ALA A N 1
ATOM 2370 C CA . ALA A 1 306 ? 16.670 -19.709 -0.386 1.00 67.56 306 ALA A CA 1
ATOM 2371 C C . ALA A 1 306 ? 18.057 -19.608 0.262 1.00 67.56 306 ALA A C 1
ATOM 2373 O O . ALA A 1 306 ? 18.594 -20.622 0.712 1.00 67.56 306 ALA A O 1
ATOM 2374 N N . ASN A 1 307 ? 18.670 -18.423 0.289 1.00 61.94 307 ASN A N 1
ATOM 2375 C CA . ASN A 1 307 ? 19.933 -18.217 0.986 1.00 61.94 307 ASN A CA 1
ATOM 2376 C C . ASN A 1 307 ? 19.772 -17.089 2.008 1.00 61.94 307 ASN A C 1
ATOM 2378 O O . ASN A 1 307 ? 19.572 -15.952 1.601 1.00 61.94 307 ASN A O 1
ATOM 2382 N N . PRO A 1 308 ? 19.892 -17.350 3.320 1.00 58.72 308 PRO A N 1
ATOM 2383 C CA . PRO A 1 308 ? 19.730 -16.318 4.341 1.00 58.72 308 PRO A CA 1
ATOM 2384 C C . PRO A 1 308 ? 20.914 -15.339 4.407 1.00 58.72 308 PRO A C 1
ATOM 2386 O O . PRO A 1 308 ? 20.882 -14.406 5.207 1.00 58.72 308 PRO A O 1
ATOM 2389 N N . VAL A 1 309 ? 21.975 -15.545 3.612 1.00 63.28 309 VAL A N 1
ATOM 2390 C CA . VAL A 1 309 ? 23.126 -14.636 3.545 1.00 63.28 309 VAL A CA 1
ATOM 2391 C C . VAL A 1 309 ? 22.893 -13.579 2.452 1.00 63.28 309 VAL A C 1
ATOM 2393 O O . VAL A 1 309 ? 22.993 -13.918 1.270 1.00 63.28 309 VAL A O 1
ATOM 2396 N N . PRO A 1 310 ? 22.661 -12.294 2.804 1.00 61.47 310 PRO A N 1
ATOM 2397 C CA . PRO A 1 310 ? 22.231 -11.251 1.859 1.00 61.47 310 PRO A CA 1
ATOM 2398 C C . PRO A 1 310 ? 23.162 -11.021 0.662 1.00 61.47 310 PRO A C 1
ATOM 2400 O O . PRO A 1 310 ? 22.702 -10.633 -0.411 1.00 61.47 310 PRO A O 1
ATOM 2403 N N . GLU A 1 311 ? 24.464 -11.256 0.847 1.00 62.03 311 GLU A N 1
ATOM 2404 C CA . GLU A 1 311 ? 25.508 -11.095 -0.176 1.00 62.03 311 GLU A CA 1
ATOM 2405 C C . GLU A 1 311 ? 25.427 -12.162 -1.283 1.00 62.03 311 GLU A C 1
ATOM 2407 O O . GLU A 1 311 ? 25.853 -11.921 -2.409 1.00 62.03 311 GLU A O 1
ATOM 2412 N N . TYR A 1 312 ? 24.820 -13.317 -0.991 1.00 65.25 312 TYR A N 1
ATOM 2413 C CA . TYR A 1 312 ? 24.687 -14.442 -1.922 1.00 65.25 312 TYR A CA 1
ATOM 2414 C C . TYR A 1 312 ? 23.233 -14.723 -2.326 1.00 65.25 312 TYR A C 1
ATOM 2416 O O . TYR A 1 312 ? 22.983 -15.676 -3.071 1.00 65.25 312 TYR A O 1
ATOM 2424 N N . CYS A 1 313 ? 22.266 -13.920 -1.863 1.00 74.56 313 CYS A N 1
ATOM 2425 C CA . CYS A 1 313 ? 20.890 -13.999 -2.350 1.00 74.56 313 CYS A CA 1
ATOM 2426 C C . CYS A 1 313 ? 20.862 -13.595 -3.823 1.00 74.56 313 CYS A C 1
ATOM 2428 O O . CYS A 1 313 ? 21.162 -12.449 -4.175 1.00 74.56 313 CYS A O 1
ATOM 2430 N N . LYS A 1 314 ? 20.454 -14.522 -4.691 1.00 87.75 314 LYS A N 1
ATOM 2431 C CA . LYS A 1 314 ? 20.173 -14.205 -6.090 1.00 87.75 314 LYS A CA 1
ATOM 2432 C C . LYS A 1 314 ? 19.100 -13.111 -6.136 1.00 87.75 314 LYS A C 1
ATOM 2434 O O . LYS A 1 314 ? 18.067 -13.244 -5.489 1.00 87.75 314 LYS A O 1
ATOM 2439 N N . ARG A 1 315 ? 19.339 -12.044 -6.899 1.00 91.56 315 ARG A N 1
ATOM 2440 C CA . ARG A 1 315 ? 18.384 -10.944 -7.103 1.00 91.56 315 ARG A CA 1
ATOM 2441 C C . ARG A 1 315 ? 18.004 -10.816 -8.570 1.00 91.56 315 ARG A C 1
ATOM 2443 O O . ARG A 1 315 ? 18.783 -11.214 -9.436 1.00 91.56 315 ARG A O 1
ATOM 2450 N N . GLY A 1 316 ? 16.809 -10.311 -8.839 1.00 92.69 316 GLY A N 1
ATOM 2451 C CA . GLY A 1 316 ? 16.292 -10.154 -10.194 1.00 92.69 316 GLY A CA 1
ATOM 2452 C C . GLY A 1 316 ? 15.355 -8.964 -10.302 1.00 92.69 316 GLY A C 1
ATOM 2453 O O . GLY A 1 316 ? 14.729 -8.585 -9.314 1.00 92.69 316 GLY A O 1
ATOM 2454 N N . GLY A 1 317 ? 15.287 -8.386 -11.498 1.00 94.81 317 GLY A N 1
ATOM 2455 C CA . GLY A 1 317 ? 14.367 -7.310 -11.835 1.00 94.81 317 GLY A CA 1
ATOM 2456 C C . GLY A 1 317 ? 12.971 -7.847 -12.155 1.00 94.81 317 GLY A C 1
ATOM 2457 O O . GLY A 1 317 ? 12.833 -8.799 -12.929 1.00 94.81 317 GLY A O 1
ATOM 2458 N N . TYR A 1 318 ? 11.960 -7.229 -11.557 1.00 95.12 318 TYR A N 1
ATOM 2459 C CA . TYR A 1 318 ? 10.536 -7.414 -11.807 1.00 95.12 318 TYR A CA 1
ATOM 2460 C C . TYR A 1 318 ? 9.987 -6.145 -12.457 1.00 95.12 318 TYR A C 1
ATOM 2462 O O . TYR A 1 318 ? 10.065 -5.064 -11.869 1.00 95.12 318 TYR A O 1
ATOM 2470 N N . GLU A 1 319 ? 9.504 -6.282 -13.691 1.00 94.75 319 GLU A N 1
ATOM 2471 C CA . GLU A 1 319 ? 8.903 -5.180 -14.438 1.00 94.75 319 GLU A CA 1
ATOM 2472 C C . GLU A 1 319 ? 7.434 -5.050 -14.041 1.00 94.75 319 GLU A C 1
ATOM 2474 O O . GLU A 1 319 ? 6.673 -6.022 -14.045 1.00 94.75 319 GLU A O 1
ATOM 2479 N N . TYR A 1 320 ? 7.053 -3.841 -13.651 1.00 94.00 320 TYR A N 1
ATOM 2480 C CA . TYR A 1 320 ? 5.685 -3.505 -13.317 1.00 94.00 320 TYR A CA 1
ATOM 2481 C C . TYR A 1 320 ? 4.810 -3.539 -14.564 1.00 94.00 320 TYR A C 1
ATOM 2483 O O . TYR A 1 320 ? 5.206 -3.142 -15.653 1.00 94.00 320 TYR A O 1
ATOM 2491 N N . GLN A 1 321 ? 3.575 -3.994 -14.380 1.00 92.62 321 GLN A N 1
ATOM 2492 C CA . GLN A 1 321 ? 2.571 -4.046 -15.431 1.00 92.62 321 GLN A CA 1
ATOM 2493 C C . GLN A 1 321 ? 1.311 -3.364 -14.910 1.00 92.62 321 GLN A C 1
ATOM 2495 O O . GLN A 1 321 ? 0.857 -3.646 -13.798 1.00 92.62 321 GLN A O 1
ATOM 2500 N N . LEU A 1 322 ? 0.732 -2.463 -15.704 1.00 92.06 322 LEU A N 1
ATOM 2501 C CA . LEU A 1 322 ? -0.587 -1.920 -15.385 1.00 92.06 322 LEU A CA 1
ATOM 2502 C C . LEU A 1 322 ? -1.609 -3.064 -15.368 1.00 92.06 322 LEU A C 1
ATOM 2504 O O . LEU A 1 322 ? -1.579 -3.946 -16.223 1.00 92.06 322 LEU A O 1
ATOM 2508 N N . GLY A 1 323 ? -2.500 -3.059 -14.376 1.00 94.12 323 GLY A N 1
ATOM 2509 C CA . GLY A 1 323 ? -3.458 -4.148 -14.168 1.00 94.12 323 GLY A CA 1
ATOM 2510 C C . GLY A 1 323 ? -2.892 -5.379 -13.447 1.00 94.12 323 GLY A C 1
ATOM 2511 O O . GLY A 1 323 ? -3.635 -6.333 -13.238 1.00 94.12 323 GLY A O 1
ATOM 2512 N N . VAL A 1 324 ? -1.626 -5.369 -13.013 1.00 96.12 324 VAL A N 1
ATOM 2513 C CA . VAL A 1 324 ? -1.039 -6.433 -12.181 1.00 96.12 324 VAL A CA 1
ATOM 2514 C C . VAL A 1 324 ? -0.426 -5.830 -10.921 1.00 96.12 324 VAL A C 1
ATOM 2516 O O . VAL A 1 324 ? 0.439 -4.959 -10.981 1.00 96.12 324 VAL A O 1
ATOM 2519 N N . GLY A 1 325 ? -0.865 -6.310 -9.762 1.00 97.06 325 GLY A N 1
ATOM 2520 C CA . GLY A 1 325 ? -0.273 -5.982 -8.473 1.00 97.06 325 GLY A CA 1
ATOM 2521 C C . GLY A 1 325 ? 0.852 -6.948 -8.120 1.00 97.06 325 GLY A C 1
ATOM 2522 O O . GLY A 1 325 ? 0.792 -8.130 -8.463 1.00 97.06 325 GLY A O 1
ATOM 2523 N N . VAL A 1 326 ? 1.861 -6.465 -7.397 1.00 97.50 326 VAL A N 1
ATOM 2524 C CA . VAL A 1 326 ? 2.839 -7.324 -6.716 1.00 97.50 326 VAL A CA 1
ATOM 2525 C C . VAL A 1 326 ? 2.506 -7.370 -5.231 1.00 97.50 326 VAL A C 1
ATOM 2527 O O . VAL A 1 326 ? 2.287 -6.335 -4.603 1.00 97.50 326 VAL A O 1
ATOM 2530 N N . MET A 1 327 ? 2.426 -8.578 -4.683 1.00 97.00 327 MET A N 1
ATOM 2531 C CA . MET A 1 327 ? 2.029 -8.835 -3.308 1.00 97.00 327 MET A CA 1
ATOM 2532 C C . MET A 1 327 ? 3.225 -9.367 -2.519 1.00 97.00 327 MET A C 1
ATOM 2534 O O . MET A 1 327 ? 3.743 -10.445 -2.814 1.00 97.00 327 MET A O 1
ATOM 2538 N N . LEU A 1 328 ? 3.664 -8.575 -1.544 1.00 96.50 328 LEU A N 1
ATOM 2539 C CA . LEU A 1 328 ? 4.858 -8.787 -0.732 1.00 96.50 328 LEU A CA 1
ATOM 2540 C C . LEU A 1 328 ? 4.429 -9.162 0.691 1.00 96.50 328 LEU A C 1
ATOM 2542 O O . LEU A 1 328 ? 3.943 -8.305 1.429 1.00 96.50 328 LEU A O 1
ATOM 2546 N N . GLY A 1 329 ? 4.556 -10.433 1.060 1.00 95.00 329 GLY A N 1
ATOM 2547 C CA . GLY A 1 329 ? 4.275 -10.906 2.415 1.00 95.00 329 GLY A CA 1
ATOM 2548 C C . GLY A 1 329 ? 5.534 -11.053 3.261 1.00 95.00 329 GLY A C 1
ATOM 2549 O O . GLY A 1 329 ? 6.514 -10.322 3.087 1.00 95.00 329 GLY A O 1
ATOM 2550 N N . ASP A 1 330 ? 5.498 -12.024 4.168 1.00 92.31 330 ASP A N 1
ATOM 2551 C CA . ASP A 1 330 ? 6.561 -12.264 5.137 1.00 92.31 330 ASP A CA 1
ATOM 2552 C C . ASP A 1 330 ? 7.936 -12.440 4.503 1.00 92.31 330 ASP A C 1
ATOM 2554 O O . ASP A 1 330 ? 8.154 -13.249 3.601 1.00 92.31 330 ASP A O 1
ATOM 2558 N N . ASP A 1 331 ? 8.877 -11.670 5.038 1.00 91.69 331 ASP A N 1
ATOM 2559 C CA . ASP A 1 331 ? 10.303 -11.739 4.760 1.00 91.69 331 ASP A CA 1
ATOM 2560 C C . ASP A 1 331 ? 10.730 -11.525 3.305 1.00 91.69 331 ASP A C 1
ATOM 2562 O O . ASP A 1 331 ? 11.920 -11.635 2.982 1.00 91.69 331 ASP A O 1
ATOM 2566 N N . VAL A 1 332 ? 9.801 -11.100 2.445 1.00 93.00 332 VAL A N 1
ATOM 2567 C CA . VAL A 1 332 ? 10.094 -10.765 1.056 1.00 93.00 332 VAL A CA 1
ATOM 2568 C C . VAL A 1 332 ? 11.023 -9.552 1.003 1.00 93.00 332 VAL A C 1
ATOM 2570 O O . VAL A 1 332 ? 10.640 -8.402 1.232 1.00 93.00 332 VAL A O 1
ATOM 2573 N N . MET A 1 333 ? 12.280 -9.826 0.663 1.00 92.88 333 MET A N 1
ATOM 2574 C CA . MET A 1 333 ? 13.314 -8.818 0.486 1.00 92.88 333 MET A CA 1
ATOM 2575 C C . MET A 1 333 ? 13.209 -8.186 -0.900 1.00 92.88 333 MET A C 1
ATOM 2577 O O . MET A 1 333 ? 13.441 -8.846 -1.917 1.00 92.88 333 MET A O 1
ATOM 2581 N N . HIS A 1 334 ? 12.949 -6.884 -0.937 1.00 94.19 334 HIS A N 1
ATOM 2582 C CA . HIS A 1 334 ? 12.819 -6.140 -2.182 1.00 94.19 334 HIS A CA 1
ATOM 2583 C C . HIS A 1 334 ? 13.462 -4.750 -2.092 1.00 94.19 334 HIS A C 1
ATOM 2585 O O . HIS A 1 334 ? 13.761 -4.244 -1.008 1.00 94.19 334 HIS A O 1
ATOM 2591 N N . SER A 1 335 ? 13.727 -4.143 -3.243 1.00 93.12 335 SER A N 1
ATOM 2592 C CA . SER A 1 335 ? 14.164 -2.752 -3.367 1.00 93.12 335 SER A CA 1
ATOM 2593 C C . SER A 1 335 ? 13.612 -2.133 -4.636 1.00 93.12 335 SER A C 1
ATOM 2595 O O . SER A 1 335 ? 13.293 -2.827 -5.597 1.00 93.12 335 SER A O 1
ATOM 2597 N N . THR A 1 336 ? 13.538 -0.810 -4.659 1.00 93.19 336 THR A N 1
ATOM 2598 C CA . THR A 1 336 ? 13.373 -0.094 -5.923 1.00 93.19 336 THR A CA 1
ATOM 2599 C C . THR A 1 336 ? 14.620 -0.303 -6.782 1.00 93.19 336 THR A C 1
ATOM 2601 O O . THR A 1 336 ? 15.732 -0.274 -6.258 1.00 93.19 336 THR A O 1
ATOM 2604 N N . HIS A 1 337 ? 14.429 -0.585 -8.069 1.00 92.25 337 HIS A N 1
ATOM 2605 C CA . HIS A 1 337 ? 15.519 -0.667 -9.039 1.00 92.25 337 HIS A CA 1
ATOM 2606 C C . HIS A 1 337 ? 16.079 0.730 -9.348 1.00 92.25 337 HIS A C 1
ATOM 2608 O O . HIS A 1 337 ? 15.359 1.724 -9.231 1.00 92.25 337 HIS A O 1
ATOM 2614 N N . GLU A 1 338 ? 17.343 0.791 -9.767 1.00 91.00 338 GLU A N 1
ATOM 2615 C CA . GLU A 1 338 ? 17.991 2.003 -10.265 1.00 91.00 338 GLU A CA 1
ATOM 2616 C C . GLU A 1 338 ? 17.172 2.634 -11.404 1.00 91.00 338 GLU A C 1
ATOM 2618 O O . GLU A 1 338 ? 16.791 1.934 -12.346 1.00 91.00 338 GLU A O 1
ATOM 2623 N N . CYS A 1 339 ? 16.911 3.940 -11.331 1.00 89.50 339 CYS A N 1
ATOM 2624 C CA . CYS A 1 339 ? 16.228 4.689 -12.384 1.00 89.50 339 CYS A CA 1
ATOM 2625 C C . CYS A 1 339 ? 16.567 6.188 -12.347 1.00 89.50 339 CYS A C 1
ATOM 2627 O O . CYS A 1 339 ? 16.841 6.764 -11.292 1.00 89.50 339 CYS A O 1
ATOM 2629 N N . ASP A 1 340 ? 16.474 6.850 -13.501 1.00 89.06 340 ASP A N 1
ATOM 2630 C CA . ASP A 1 340 ? 16.495 8.314 -13.599 1.00 89.06 340 ASP A CA 1
ATOM 2631 C C . ASP A 1 340 ? 15.557 8.796 -14.714 1.00 89.06 340 ASP A C 1
ATOM 2633 O O . ASP A 1 340 ? 15.934 8.913 -15.883 1.00 89.06 340 ASP A O 1
ATOM 2637 N N . TYR A 1 341 ? 14.317 9.090 -14.333 1.00 86.50 341 TYR A N 1
ATOM 2638 C CA . TYR A 1 341 ? 13.274 9.616 -15.213 1.00 86.50 341 TYR A CA 1
ATOM 2639 C C . TYR A 1 341 ? 13.367 11.142 -15.395 1.00 86.50 341 TYR A C 1
ATOM 2641 O O . TYR A 1 341 ? 12.619 11.730 -16.180 1.00 86.50 341 TYR A O 1
ATOM 2649 N N . ARG A 1 342 ? 14.307 11.813 -14.714 1.00 82.81 342 ARG A N 1
ATOM 2650 C CA . ARG A 1 342 ? 14.531 13.264 -14.841 1.00 82.81 342 ARG A CA 1
ATOM 2651 C C . ARG A 1 342 ? 15.219 13.611 -16.150 1.00 82.81 342 ARG A C 1
ATOM 2653 O O . ARG A 1 342 ? 15.066 14.721 -16.656 1.00 82.81 342 ARG A O 1
ATOM 2660 N N . ASN A 1 343 ? 15.969 12.663 -16.715 1.00 69.62 343 ASN A N 1
ATOM 2661 C CA . ASN A 1 343 ? 16.761 12.885 -17.915 1.00 69.62 343 ASN A CA 1
ATOM 2662 C C . ASN A 1 343 ? 16.005 12.607 -19.233 1.00 69.62 343 ASN A C 1
ATOM 2664 O O . ASN A 1 343 ? 16.632 12.501 -20.287 1.00 69.62 343 ASN A O 1
ATOM 2668 N N . MET A 1 344 ? 14.671 12.542 -19.230 1.00 64.56 344 MET A N 1
ATOM 2669 C CA . MET A 1 344 ? 13.917 12.233 -20.449 1.00 64.56 344 MET A CA 1
ATOM 2670 C C . MET A 1 344 ? 13.374 13.485 -21.139 1.00 64.56 344 MET A C 1
ATOM 2672 O O . MET A 1 344 ? 12.737 14.328 -20.519 1.00 64.56 344 MET A O 1
ATOM 2676 N N . THR A 1 345 ? 13.616 13.614 -22.445 1.00 58.31 345 THR A N 1
ATOM 2677 C CA . THR A 1 345 ? 13.099 14.723 -23.271 1.00 58.31 345 THR A CA 1
ATOM 2678 C C . THR A 1 345 ? 11.597 14.631 -23.546 1.00 58.31 345 THR A C 1
ATOM 2680 O O . THR A 1 345 ? 10.998 15.637 -23.910 1.00 58.31 345 THR A O 1
ATOM 2683 N N . ASN A 1 346 ? 10.997 13.451 -23.353 1.00 53.16 346 ASN A N 1
ATOM 2684 C CA . ASN A 1 346 ? 9.593 13.161 -23.657 1.00 53.16 346 ASN A CA 1
ATOM 2685 C C . ASN A 1 346 ? 8.817 12.608 -22.454 1.00 53.16 346 ASN A C 1
ATOM 2687 O O . ASN A 1 346 ? 7.821 11.922 -22.666 1.00 53.16 346 ASN A O 1
ATOM 2691 N N . ALA A 1 347 ? 9.274 12.866 -21.221 1.00 62.41 347 ALA A N 1
ATOM 2692 C CA . ALA A 1 347 ? 8.609 12.389 -20.009 1.00 62.41 347 ALA A CA 1
ATOM 2693 C C . ALA A 1 347 ? 7.085 12.567 -20.108 1.00 62.41 347 ALA A C 1
ATOM 2695 O O . ALA A 1 347 ? 6.592 13.695 -20.121 1.00 62.41 347 ALA A O 1
ATOM 2696 N N . LYS A 1 348 ? 6.331 11.467 -20.214 1.00 63.88 348 LYS A N 1
ATOM 2697 C CA . LYS A 1 348 ? 4.879 11.547 -20.452 1.00 63.88 348 LYS A CA 1
ATOM 2698 C C . LYS A 1 348 ? 4.147 11.968 -19.187 1.00 63.88 348 LYS A C 1
ATOM 2700 O O . LYS A 1 348 ? 3.145 12.687 -19.240 1.00 63.88 348 LYS A O 1
ATOM 2705 N N . HIS A 1 349 ? 4.673 11.547 -18.041 1.00 64.00 349 HIS A N 1
ATOM 2706 C CA . HIS A 1 349 ? 4.038 11.704 -16.747 1.00 64.00 349 HIS A CA 1
ATOM 2707 C C . HIS A 1 349 ? 5.002 12.371 -15.756 1.00 64.00 349 HIS A C 1
ATOM 2709 O O . HIS A 1 349 ? 5.804 11.696 -15.132 1.00 64.00 349 HIS A O 1
ATOM 2715 N N . GLY A 1 350 ? 4.920 13.698 -15.561 1.00 60.97 350 GLY A N 1
ATOM 2716 C CA . GLY A 1 350 ? 5.615 14.351 -14.440 1.00 60.97 350 GLY A CA 1
ATOM 2717 C C . GLY A 1 350 ? 5.671 15.890 -14.465 1.00 60.97 350 GLY A C 1
ATOM 2718 O O . GLY A 1 350 ? 4.745 16.514 -14.986 1.00 60.97 350 GLY A O 1
ATOM 2719 N N . GLY A 1 351 ? 6.655 16.486 -13.778 1.00 57.12 351 GLY A N 1
ATOM 2720 C CA . GLY A 1 351 ? 6.741 17.922 -13.438 1.00 57.12 351 GLY A CA 1
ATOM 2721 C C . GLY A 1 351 ? 7.637 18.753 -14.368 1.00 57.12 351 GLY A C 1
ATOM 2722 O O . GLY A 1 351 ? 8.213 18.218 -15.306 1.00 57.12 351 GLY A O 1
ATOM 2723 N N . TRP A 1 352 ? 7.772 20.061 -14.113 1.00 62.97 352 TRP A N 1
ATOM 2724 C CA . TRP A 1 352 ? 8.636 20.964 -14.894 1.00 62.97 352 TRP A CA 1
ATOM 2725 C C . TRP A 1 352 ? 9.764 21.532 -14.034 1.00 62.97 352 TRP A C 1
ATOM 2727 O O . TRP A 1 352 ? 9.505 22.034 -12.944 1.00 62.97 352 TRP A O 1
ATOM 2737 N N . VAL A 1 353 ? 10.987 21.537 -14.559 1.00 58.84 353 VAL A N 1
ATOM 2738 C CA . VAL A 1 353 ? 12.137 22.230 -13.962 1.00 58.84 353 VAL A CA 1
ATOM 2739 C C . VAL A 1 353 ? 12.600 23.337 -14.895 1.00 58.84 353 VAL A C 1
ATOM 2741 O O . VAL A 1 353 ? 12.696 23.136 -16.104 1.00 58.84 353 VAL A O 1
ATOM 2744 N N . GLU A 1 354 ? 12.854 24.521 -14.341 1.00 62.97 354 GLU A N 1
ATOM 2745 C CA . GLU A 1 354 ? 13.478 25.617 -15.082 1.00 62.97 354 GLU A CA 1
ATOM 2746 C C . GLU A 1 354 ? 14.982 25.348 -15.182 1.00 62.97 354 GLU A C 1
ATOM 2748 O O . GLU A 1 354 ? 15.671 25.246 -14.170 1.00 62.97 354 GLU A O 1
ATOM 2753 N N . GLU A 1 355 ? 15.492 25.208 -16.404 1.00 59.53 355 GLU A N 1
ATOM 2754 C CA . GLU A 1 355 ? 16.927 25.171 -16.656 1.00 59.53 355 GLU A CA 1
ATOM 2755 C C . GLU A 1 355 ? 17.483 26.580 -16.424 1.00 59.53 355 GLU A C 1
ATOM 2757 O O . GLU A 1 355 ? 17.182 27.524 -17.164 1.00 59.53 355 GLU A O 1
ATOM 2762 N N . SER A 1 356 ? 18.288 26.738 -15.374 1.00 53.28 356 SER A N 1
ATOM 2763 C CA . SER A 1 356 ? 19.173 27.891 -15.242 1.00 53.28 356 SER A CA 1
ATOM 2764 C C . SER A 1 356 ? 20.220 27.815 -16.353 1.00 53.28 356 SER A C 1
ATOM 2766 O O . SER A 1 356 ? 20.894 26.796 -16.490 1.00 53.28 356 SER A O 1
ATOM 2768 N N . ASN A 1 357 ? 20.380 28.886 -17.134 1.00 56.06 357 ASN A N 1
ATOM 2769 C CA . ASN A 1 357 ? 21.344 28.990 -18.243 1.00 56.06 357 ASN A CA 1
ATOM 2770 C C . ASN A 1 357 ? 22.826 29.023 -17.784 1.00 56.06 357 ASN A C 1
ATOM 2772 O O . ASN A 1 357 ? 23.665 29.601 -18.472 1.00 56.06 357 ASN A O 1
ATOM 2776 N N . ASP A 1 358 ? 23.161 28.445 -16.633 1.00 53.72 358 ASP A N 1
ATOM 2777 C CA . ASP A 1 358 ? 24.407 28.733 -15.914 1.00 53.72 358 ASP A CA 1
ATOM 2778 C C . ASP A 1 358 ? 25.575 27.783 -16.235 1.00 53.72 358 ASP A C 1
ATOM 2780 O O . ASP A 1 358 ? 26.623 27.882 -15.609 1.00 53.72 358 ASP A O 1
ATOM 2784 N N . GLU A 1 359 ? 25.466 26.933 -17.260 1.00 50.06 359 GLU A N 1
ATOM 2785 C CA . GLU A 1 359 ? 26.617 26.183 -17.786 1.00 50.06 359 GLU A CA 1
ATOM 2786 C C . GLU A 1 359 ? 26.705 26.287 -19.315 1.00 50.06 359 GLU A C 1
ATOM 2788 O O . GLU A 1 359 ? 26.354 25.376 -20.062 1.00 50.06 359 GLU A O 1
ATOM 2793 N N . VAL A 1 360 ? 27.206 27.430 -19.791 1.00 50.16 360 VAL A N 1
ATOM 2794 C CA . VAL A 1 360 ? 27.897 27.516 -21.085 1.00 50.16 360 VAL A CA 1
ATOM 2795 C C . VAL A 1 360 ? 29.262 28.148 -20.832 1.00 50.16 360 VAL A C 1
ATOM 2797 O O . VAL A 1 360 ? 29.473 29.336 -21.063 1.00 50.16 360 VAL A O 1
ATOM 2800 N N . ASP A 1 361 ? 30.191 27.340 -20.326 1.00 51.97 361 ASP A N 1
ATOM 2801 C CA . ASP A 1 361 ? 31.616 27.614 -20.482 1.00 51.97 361 ASP A CA 1
ATOM 2802 C C . ASP A 1 361 ? 32.042 27.129 -21.874 1.00 51.97 361 ASP A C 1
ATOM 2804 O O . ASP A 1 361 ? 31.975 25.935 -22.175 1.00 51.97 361 ASP A O 1
ATOM 2808 N N . GLY A 1 362 ? 32.502 28.058 -22.716 1.00 47.53 362 GLY A N 1
ATOM 2809 C CA . GLY A 1 362 ? 33.289 27.736 -23.909 1.00 47.53 362 GLY A CA 1
ATOM 2810 C C . GLY A 1 362 ? 32.858 28.445 -25.188 1.00 47.53 362 GLY A C 1
ATOM 2811 O O . GLY A 1 362 ? 32.163 27.857 -26.008 1.00 47.53 362 GLY A O 1
ATOM 2812 N N . ASP A 1 363 ? 33.322 29.689 -25.332 1.00 51.12 363 ASP A N 1
ATOM 2813 C CA . ASP A 1 363 ? 33.726 30.371 -26.570 1.00 51.12 363 ASP A CA 1
ATOM 2814 C C . ASP A 1 363 ? 33.088 29.903 -27.890 1.00 51.12 363 ASP A C 1
ATOM 2816 O O . ASP A 1 363 ? 33.510 28.906 -28.468 1.00 51.12 363 ASP A O 1
ATOM 2820 N N . HIS A 1 364 ? 32.190 30.721 -28.450 1.00 44.09 364 HIS A N 1
ATOM 2821 C CA . HIS A 1 364 ? 32.318 31.169 -29.840 1.00 44.09 364 HIS A CA 1
ATOM 2822 C C . HIS A 1 364 ? 31.459 32.414 -30.115 1.00 44.09 364 HIS A C 1
ATOM 2824 O O . HIS A 1 364 ? 30.307 32.523 -29.699 1.00 44.09 364 HIS A O 1
ATOM 2830 N N . ASP A 1 365 ? 32.098 33.352 -30.805 1.00 50.38 365 ASP A N 1
ATOM 2831 C CA . ASP A 1 365 ? 31.671 34.706 -31.125 1.00 50.38 365 ASP A CA 1
ATOM 2832 C C . ASP A 1 365 ? 30.412 34.820 -32.008 1.00 50.38 365 ASP A C 1
ATOM 2834 O O . ASP A 1 365 ? 30.154 33.988 -32.873 1.00 50.38 365 ASP A O 1
ATOM 2838 N N . GLU A 1 366 ? 29.730 35.956 -31.812 1.00 53.00 366 GLU A N 1
ATOM 2839 C CA . GLU A 1 366 ? 28.924 36.729 -32.775 1.00 53.00 366 GLU A CA 1
ATOM 2840 C C . GLU A 1 366 ? 27.728 36.053 -33.483 1.00 53.00 366 GLU A C 1
ATOM 2842 O O . GLU A 1 366 ? 27.878 35.374 -34.487 1.00 53.00 366 GLU A O 1
ATOM 2847 N N . GLU A 1 367 ? 26.499 36.409 -33.083 1.00 41.91 367 GLU A N 1
ATOM 2848 C CA . GLU A 1 367 ? 25.664 37.339 -33.872 1.00 41.91 367 GLU A CA 1
ATOM 2849 C C . GLU A 1 367 ? 24.360 37.698 -33.140 1.00 41.91 367 GLU A C 1
ATOM 2851 O O . GLU A 1 367 ? 23.660 36.862 -32.569 1.00 41.91 367 GLU A O 1
ATOM 2856 N N . MET A 1 368 ? 24.023 38.989 -33.172 1.00 48.12 368 MET A N 1
ATOM 2857 C CA . MET A 1 368 ? 22.783 39.533 -32.631 1.00 48.12 368 MET A CA 1
ATOM 2858 C C . MET A 1 368 ? 21.566 39.016 -33.405 1.00 48.12 368 MET A C 1
ATOM 2860 O O . MET A 1 368 ? 21.389 39.342 -34.577 1.00 48.12 368 MET A O 1
ATOM 2864 N N . SER A 1 369 ? 20.629 38.367 -32.713 1.00 38.62 369 SER A N 1
ATOM 2865 C CA . SER A 1 369 ? 19.224 38.430 -33.114 1.00 38.62 369 SER A CA 1
ATOM 2866 C C . SER A 1 369 ? 18.341 38.696 -31.898 1.00 38.62 369 SER A C 1
ATOM 2868 O O . SER A 1 369 ? 18.303 37.952 -30.919 1.00 38.62 369 SER A O 1
ATOM 2870 N N . SER A 1 370 ? 17.675 39.841 -31.959 1.00 45.00 370 SER A N 1
ATOM 2871 C CA . SER A 1 370 ? 16.686 40.318 -31.014 1.00 45.00 370 SER A CA 1
ATOM 2872 C C . SER A 1 370 ? 15.385 39.531 -31.171 1.00 45.00 370 SER A C 1
ATOM 2874 O O . SER A 1 370 ? 14.624 39.775 -32.108 1.00 45.00 370 SER A O 1
ATOM 2876 N N . SER A 1 371 ? 15.085 38.657 -30.216 1.00 36.94 371 SER A N 1
ATOM 2877 C CA . SER A 1 371 ? 13.715 38.217 -29.953 1.00 36.94 371 SER A CA 1
ATOM 2878 C C . SER A 1 371 ? 13.464 38.191 -28.451 1.00 36.94 371 SER A C 1
ATOM 2880 O O . SER A 1 371 ? 13.966 37.354 -27.707 1.00 36.94 371 SER A O 1
ATOM 2882 N N . SER A 1 372 ? 12.697 39.185 -28.035 1.00 39.56 372 SER A N 1
ATOM 2883 C CA . SER A 1 372 ? 12.148 39.422 -26.713 1.00 39.56 372 SER A CA 1
ATOM 2884 C C . SER A 1 372 ? 11.330 38.222 -26.233 1.00 39.56 372 SER A C 1
ATOM 2886 O O . SER A 1 372 ? 10.341 37.854 -26.862 1.00 39.56 372 SER A O 1
ATOM 2888 N N . GLY A 1 373 ? 11.720 37.652 -25.096 1.00 37.72 373 GLY A N 1
ATOM 2889 C CA . GLY A 1 373 ? 10.992 36.579 -24.427 1.00 37.72 373 GLY A CA 1
ATOM 2890 C C . GLY A 1 373 ? 11.941 35.734 -23.595 1.00 37.72 373 GLY A C 1
ATOM 2891 O O . GLY A 1 373 ? 12.283 34.630 -23.996 1.00 37.72 373 GLY A O 1
ATOM 2892 N N . GLY A 1 374 ? 12.397 36.270 -22.460 1.00 40.66 374 GLY A N 1
ATOM 2893 C CA . GLY A 1 374 ? 13.141 35.506 -21.458 1.00 40.66 374 GLY A CA 1
ATOM 2894 C C . GLY A 1 374 ? 12.238 34.449 -20.826 1.00 40.66 374 GLY A C 1
ATOM 2895 O O . GLY A 1 374 ? 11.704 34.658 -19.744 1.00 40.66 374 GLY A O 1
ATOM 2896 N N . GLY A 1 375 ? 12.002 33.355 -21.543 1.00 41.44 375 GLY A N 1
ATOM 2897 C CA . GLY A 1 375 ? 11.426 32.132 -21.011 1.00 41.44 375 GLY A CA 1
ATOM 2898 C C . GLY A 1 375 ? 12.572 31.180 -20.725 1.00 41.44 375 GLY A C 1
ATOM 2899 O O . GLY A 1 375 ? 13.239 30.744 -21.663 1.00 41.44 375 GLY A O 1
ATOM 2900 N N . GLY A 1 376 ? 12.830 30.888 -19.449 1.00 50.34 376 GLY A N 1
ATOM 2901 C CA . GLY A 1 376 ? 13.721 29.787 -19.085 1.00 50.34 376 GLY A CA 1
ATOM 2902 C C . GLY A 1 376 ? 13.270 28.517 -19.805 1.00 50.34 376 GLY A C 1
ATOM 2903 O O . GLY A 1 376 ? 12.064 28.276 -19.944 1.00 50.34 376 GLY A O 1
ATOM 2904 N N . ARG A 1 377 ? 14.219 27.731 -20.323 1.00 58.16 377 ARG A N 1
ATOM 2905 C CA . ARG A 1 377 ? 13.884 26.429 -20.902 1.00 58.16 377 ARG A CA 1
ATOM 2906 C C . ARG A 1 377 ? 13.315 25.578 -19.776 1.00 58.16 377 ARG A C 1
ATOM 2908 O O . ARG A 1 377 ? 13.967 25.368 -18.763 1.00 58.16 377 ARG A O 1
ATOM 2915 N N . ARG A 1 378 ? 12.059 25.159 -19.913 1.00 57.91 378 ARG A N 1
ATOM 2916 C CA . ARG A 1 378 ? 11.433 24.236 -18.969 1.00 57.91 378 ARG A CA 1
ATOM 2917 C C . ARG A 1 378 ? 11.632 22.826 -19.483 1.00 57.91 378 ARG A C 1
ATOM 2919 O O . ARG A 1 378 ? 11.222 22.523 -20.602 1.00 57.91 378 ARG A O 1
ATOM 2926 N N . ARG A 1 379 ? 12.237 21.981 -18.661 1.00 63.62 379 ARG A N 1
ATOM 2927 C CA . ARG A 1 379 ? 12.395 20.557 -18.923 1.00 63.62 379 ARG A CA 1
ATOM 2928 C C . ARG A 1 379 ? 11.320 19.781 -18.176 1.00 63.62 379 ARG A C 1
ATOM 2930 O O . ARG A 1 379 ? 11.099 20.033 -16.993 1.00 63.62 379 ARG A O 1
ATOM 2937 N N . GLN A 1 380 ? 10.655 18.857 -18.861 1.00 65.81 380 GLN A N 1
ATOM 2938 C CA . GLN A 1 380 ? 9.711 17.940 -18.231 1.00 65.81 380 GLN A CA 1
ATOM 2939 C C . GLN A 1 380 ? 10.482 16.789 -17.565 1.00 65.81 380 GLN A C 1
ATOM 2941 O O . GLN A 1 380 ? 11.357 16.196 -18.190 1.00 65.81 380 GLN A O 1
ATOM 2946 N N . ILE A 1 381 ? 10.181 16.495 -16.303 1.00 70.56 381 ILE A N 1
ATOM 2947 C CA . ILE A 1 381 ? 10.737 15.379 -15.526 1.00 70.56 381 ILE A CA 1
ATOM 2948 C C . ILE A 1 381 ? 9.674 14.295 -15.435 1.00 70.56 381 ILE A C 1
ATOM 2950 O O . ILE A 1 381 ? 8.542 14.620 -15.093 1.00 70.56 381 ILE A O 1
ATOM 2954 N N . GLY A 1 382 ? 10.024 13.041 -15.723 1.00 85.75 382 GLY A N 1
ATOM 2955 C CA . GLY A 1 382 ? 9.127 11.894 -15.576 1.00 85.75 382 GLY A CA 1
ATOM 2956 C C . GLY A 1 382 ? 9.080 11.380 -14.141 1.00 85.75 382 GLY A C 1
ATOM 2957 O O . GLY A 1 382 ? 9.986 11.629 -13.350 1.00 85.75 382 GLY A O 1
ATOM 2958 N N . MET A 1 383 ? 8.025 10.654 -13.794 1.00 90.62 383 MET A N 1
ATOM 2959 C CA . MET A 1 383 ? 7.891 9.945 -12.527 1.00 90.62 383 MET A CA 1
ATOM 2960 C C . MET A 1 383 ? 7.012 8.713 -12.715 1.00 90.62 383 MET A C 1
ATOM 2962 O O . MET A 1 383 ? 6.098 8.708 -13.538 1.00 90.62 383 MET A O 1
ATOM 2966 N N . ARG A 1 384 ? 7.224 7.704 -11.874 1.00 91.94 384 ARG A N 1
ATOM 2967 C CA . ARG A 1 384 ? 6.277 6.594 -11.731 1.00 91.94 384 ARG A CA 1
ATOM 2968 C C . ARG A 1 384 ? 5.464 6.752 -10.457 1.00 91.94 384 ARG A C 1
ATOM 2970 O O . ARG A 1 384 ? 5.976 7.264 -9.463 1.00 91.94 384 ARG A O 1
ATOM 2977 N N . LEU A 1 385 ? 4.220 6.289 -10.486 1.00 95.06 385 LEU A N 1
ATOM 2978 C CA . LEU A 1 385 ? 3.267 6.361 -9.380 1.00 95.06 385 LEU A CA 1
ATOM 2979 C C . LEU A 1 385 ? 2.663 4.981 -9.139 1.00 95.06 385 LEU A C 1
ATOM 2981 O O . LEU A 1 385 ? 2.225 4.315 -10.076 1.00 95.06 385 LEU A O 1
ATOM 2985 N N . ALA A 1 386 ? 2.574 4.586 -7.878 1.00 97.38 386 ALA A N 1
ATOM 2986 C CA . ALA A 1 386 ? 1.865 3.391 -7.453 1.00 97.38 386 ALA A CA 1
ATOM 2987 C C . ALA A 1 386 ? 1.008 3.679 -6.217 1.00 97.38 386 ALA A C 1
ATOM 2989 O O . ALA A 1 386 ? 1.308 4.580 -5.431 1.00 97.38 386 ALA A O 1
ATOM 2990 N N . ALA A 1 387 ? -0.044 2.890 -6.032 1.00 97.94 387 ALA A N 1
ATOM 2991 C CA . ALA A 1 387 ? -0.715 2.749 -4.747 1.00 97.94 387 ALA A CA 1
ATOM 2992 C C . ALA A 1 387 ? -0.146 1.534 -4.004 1.00 97.94 387 ALA A C 1
ATOM 2994 O O . ALA A 1 387 ? 0.222 0.538 -4.621 1.00 97.94 387 ALA A O 1
ATOM 2995 N N . SER A 1 388 ? -0.080 1.613 -2.682 1.00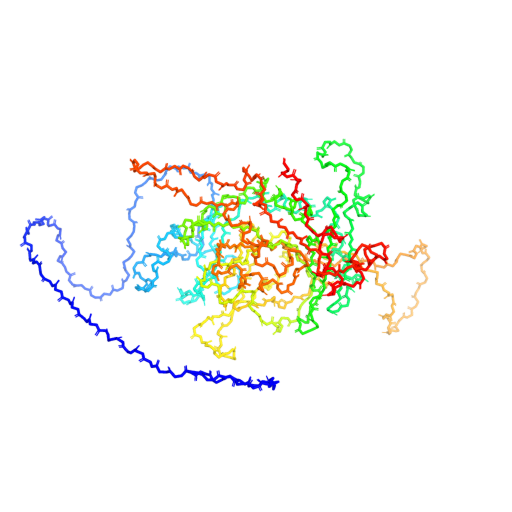 97.00 388 SER A N 1
ATOM 2996 C CA . SER A 1 388 ? 0.300 0.523 -1.788 1.00 97.00 388 SER A CA 1
ATOM 2997 C C . SER A 1 388 ? -0.821 0.329 -0.773 1.00 97.00 388 SER A C 1
ATOM 2999 O O . SER A 1 388 ? -1.274 1.282 -0.134 1.00 97.00 388 SER A O 1
ATOM 3001 N N . VAL A 1 389 ? -1.305 -0.908 -0.677 1.00 97.38 389 VAL A N 1
ATOM 3002 C CA . VAL A 1 389 ? -2.392 -1.305 0.219 1.00 97.38 389 VAL A CA 1
ATOM 3003 C C . VAL A 1 389 ? -1.927 -2.504 1.020 1.00 97.38 389 VAL A C 1
ATOM 3005 O O . VAL A 1 389 ? -1.737 -3.582 0.459 1.00 97.38 389 VAL A O 1
ATOM 3008 N N . PHE A 1 390 ? -1.764 -2.336 2.330 1.00 97.06 390 PHE A N 1
ATOM 3009 C CA . PHE A 1 390 ? -1.506 -3.479 3.192 1.00 97.06 390 PHE A CA 1
ATOM 3010 C C . PHE A 1 390 ? -2.823 -4.123 3.570 1.00 97.06 390 PHE A C 1
ATOM 3012 O O . PHE A 1 390 ? -3.757 -3.443 4.006 1.00 97.06 390 PHE A O 1
ATOM 3019 N N . ILE A 1 391 ? -2.860 -5.438 3.428 1.00 97.00 391 ILE A N 1
ATOM 3020 C CA . ILE A 1 391 ? -3.975 -6.292 3.797 1.00 97.00 391 ILE A CA 1
ATOM 3021 C C . ILE A 1 391 ? -3.501 -7.295 4.839 1.00 97.00 391 ILE A C 1
ATOM 3023 O O . ILE A 1 391 ? -2.348 -7.724 4.811 1.00 97.00 391 ILE A O 1
ATOM 3027 N N . GLY A 1 392 ? -4.378 -7.693 5.751 1.00 95.75 392 GLY A N 1
ATOM 3028 C CA . GLY A 1 392 ? -4.050 -8.777 6.664 1.00 95.75 392 GLY A CA 1
ATOM 3029 C C . GLY A 1 392 ? -5.254 -9.404 7.340 1.00 95.75 392 GLY A C 1
ATOM 3030 O O . GLY A 1 392 ? -6.306 -8.772 7.477 1.00 95.75 392 GLY A O 1
ATOM 3031 N N . GLU A 1 393 ? -5.074 -10.652 7.761 1.00 95.38 393 GLU A N 1
ATOM 3032 C CA . GLU A 1 393 ? -5.954 -11.323 8.709 1.00 95.38 393 GLU A CA 1
ATOM 3033 C C . GLU A 1 393 ? -5.534 -10.952 10.127 1.00 95.38 393 GLU A C 1
ATOM 3035 O O . GLU A 1 393 ? -4.438 -11.285 10.579 1.00 95.38 393 GLU A O 1
ATOM 3040 N N . THR A 1 394 ? -6.413 -10.245 10.832 1.00 93.31 394 THR A N 1
ATOM 3041 C CA . THR A 1 394 ? -6.121 -9.724 12.165 1.00 93.31 394 THR A CA 1
ATOM 3042 C C . THR A 1 394 ? -6.963 -10.438 13.214 1.00 93.31 394 THR A C 1
ATOM 3044 O O . THR A 1 394 ? -8.173 -10.617 13.073 1.00 93.31 394 THR A O 1
ATOM 3047 N N . ASN A 1 395 ? -6.309 -10.857 14.290 1.00 94.56 395 ASN A N 1
ATOM 3048 C CA . ASN A 1 395 ? -6.914 -11.496 15.448 1.00 94.56 395 ASN A CA 1
ATOM 3049 C C . ASN A 1 395 ? -6.206 -11.030 16.734 1.00 94.56 395 ASN A C 1
ATOM 3051 O O . ASN A 1 395 ? -5.271 -10.228 16.694 1.00 94.56 395 ASN A O 1
ATOM 3055 N N . GLU A 1 396 ? -6.675 -11.492 17.893 1.00 94.75 396 GLU A N 1
ATOM 3056 C CA . GLU A 1 396 ? -6.128 -11.070 19.192 1.00 94.75 396 GLU A CA 1
ATOM 3057 C C . GLU A 1 396 ? -4.640 -11.421 19.368 1.00 94.75 396 GLU A C 1
ATOM 3059 O O . GLU A 1 396 ? -3.930 -10.726 20.094 1.00 94.75 396 GLU A O 1
ATOM 3064 N N . GLU A 1 397 ? -4.160 -12.467 18.692 1.00 94.12 397 GLU A N 1
ATOM 3065 C CA . GLU A 1 397 ? -2.792 -12.971 18.821 1.00 94.12 397 GLU A CA 1
ATOM 3066 C C . GLU A 1 397 ? -1.806 -12.173 17.956 1.00 94.12 397 GLU A C 1
ATOM 3068 O O . GLU A 1 397 ? -0.691 -11.890 18.399 1.00 94.12 397 GLU A O 1
ATOM 3073 N N . ASN A 1 398 ? -2.215 -11.760 16.750 1.00 94.50 398 ASN A N 1
ATOM 3074 C CA . ASN A 1 398 ? -1.316 -11.144 15.769 1.00 94.50 398 ASN A CA 1
ATOM 3075 C C . ASN A 1 398 ? -1.497 -9.624 15.580 1.00 94.50 398 ASN A C 1
ATOM 3077 O O . ASN A 1 398 ? -0.611 -8.979 15.016 1.00 94.50 398 ASN A O 1
ATOM 3081 N N . ALA A 1 399 ? -2.578 -9.007 16.079 1.00 94.62 399 ALA A N 1
ATOM 3082 C CA . ALA A 1 399 ? -2.878 -7.601 15.784 1.00 94.62 399 ALA A CA 1
ATOM 3083 C C . ALA A 1 399 ? -1.765 -6.630 16.219 1.00 94.62 399 ALA A C 1
ATOM 3085 O O . ALA A 1 399 ? -1.470 -5.665 15.519 1.00 94.62 399 ALA A O 1
ATOM 3086 N N . ASN A 1 400 ? -1.101 -6.879 17.350 1.00 94.25 400 ASN A N 1
ATOM 3087 C CA . ASN A 1 400 ? 0.021 -6.036 17.781 1.00 94.25 400 ASN A CA 1
ATOM 3088 C C . ASN A 1 400 ? 1.244 -6.186 16.869 1.00 94.25 400 ASN A C 1
ATOM 3090 O O . ASN A 1 400 ? 1.927 -5.204 16.590 1.00 94.25 400 ASN A O 1
ATOM 3094 N N . VAL A 1 401 ? 1.503 -7.406 16.396 1.00 93.31 401 VAL A N 1
ATOM 3095 C CA . VAL A 1 401 ? 2.634 -7.712 15.517 1.00 93.31 401 VAL A CA 1
ATOM 3096 C C . VAL A 1 401 ? 2.441 -7.028 14.166 1.00 93.31 401 VAL A C 1
ATOM 3098 O O . VAL A 1 401 ? 3.335 -6.312 13.720 1.00 93.31 401 VAL A O 1
ATOM 3101 N N . ILE A 1 402 ? 1.249 -7.141 13.574 1.00 93.62 402 ILE A N 1
ATOM 3102 C CA . ILE A 1 402 ? 0.918 -6.498 12.294 1.00 93.62 402 ILE A CA 1
ATOM 3103 C C . ILE A 1 402 ? 0.913 -4.965 12.432 1.00 93.62 402 ILE A C 1
ATOM 3105 O O . ILE A 1 402 ? 1.448 -4.260 11.575 1.00 93.62 402 ILE A O 1
ATOM 3109 N N . ALA A 1 403 ? 0.374 -4.419 13.529 1.00 92.56 403 ALA A N 1
ATOM 3110 C CA . ALA A 1 403 ? 0.334 -2.971 13.746 1.00 92.56 403 ALA A CA 1
ATOM 3111 C C . ALA A 1 403 ? 1.736 -2.336 13.845 1.00 92.56 403 ALA A C 1
ATOM 3113 O O . ALA A 1 403 ? 1.928 -1.197 13.414 1.00 92.56 403 ALA A O 1
ATOM 3114 N N . GLU A 1 404 ? 2.731 -3.055 14.376 1.00 90.00 404 GLU A N 1
ATOM 3115 C CA . GLU A 1 404 ? 4.115 -2.567 14.461 1.00 90.00 404 GLU A CA 1
ATOM 3116 C C . GLU A 1 404 ? 4.855 -2.574 13.111 1.00 90.00 404 GLU A C 1
ATOM 3118 O O . GLU A 1 404 ? 5.818 -1.823 12.932 1.00 90.00 404 GLU A O 1
ATOM 3123 N N . GLN A 1 405 ? 4.364 -3.335 12.130 1.00 84.88 405 GLN A N 1
ATOM 3124 C CA . GLN A 1 405 ? 4.938 -3.473 10.783 1.00 84.88 405 GLN A CA 1
ATOM 3125 C C . GLN A 1 405 ? 4.454 -2.403 9.803 1.00 84.88 405 GLN A C 1
ATOM 3127 O O . GLN A 1 405 ? 4.462 -2.586 8.591 1.00 84.88 405 GLN A O 1
ATOM 3132 N N . SER A 1 406 ? 4.062 -1.243 10.324 1.00 70.69 406 SER A N 1
ATOM 3133 C CA . SER A 1 406 ? 3.666 -0.074 9.535 1.00 70.69 406 SER A CA 1
ATOM 3134 C C . SER A 1 406 ? 4.772 0.987 9.607 1.00 70.69 406 SER A C 1
ATOM 3136 O O . SER A 1 406 ? 4.607 2.010 10.278 1.00 70.69 406 SER A O 1
ATOM 3138 N N . PRO A 1 407 ? 5.964 0.753 9.015 1.00 65.81 407 PRO A N 1
ATOM 3139 C CA . PRO A 1 407 ? 7.140 1.583 9.271 1.00 65.81 407 PRO A CA 1
ATOM 3140 C C . PRO A 1 407 ? 7.034 3.004 8.706 1.00 65.81 407 PRO A C 1
ATOM 3142 O O . PRO A 1 407 ? 7.787 3.873 9.144 1.00 65.81 407 PRO A O 1
ATOM 3145 N N . PHE A 1 408 ? 6.113 3.250 7.769 1.00 70.25 408 PHE A N 1
ATOM 3146 C CA . PHE A 1 408 ? 6.105 4.460 6.945 1.00 70.25 408 PHE A CA 1
ATOM 3147 C C . PHE A 1 408 ? 4.738 5.147 6.849 1.00 70.25 408 PHE A C 1
ATOM 3149 O O . PHE A 1 408 ? 4.558 5.977 5.967 1.00 70.25 408 PHE A O 1
ATOM 3156 N N . GLN A 1 409 ? 3.766 4.827 7.702 1.00 80.38 409 GLN A N 1
ATOM 3157 C CA . GLN A 1 409 ? 2.471 5.510 7.670 1.00 80.38 409 GLN A CA 1
ATOM 3158 C C . GLN A 1 409 ? 2.188 6.237 8.974 1.00 80.38 409 GLN A C 1
ATOM 3160 O O . GLN A 1 409 ? 2.543 5.784 10.061 1.00 80.38 409 GLN A O 1
ATOM 3165 N N . LEU A 1 410 ? 1.572 7.408 8.828 1.00 88.69 410 LEU A N 1
ATOM 3166 C CA . LEU A 1 410 ? 1.175 8.244 9.949 1.00 88.69 410 LEU A CA 1
ATOM 3167 C C . LEU A 1 410 ? -0.174 7.811 10.534 1.00 88.69 410 LEU A C 1
ATOM 3169 O O . LEU A 1 410 ? -0.389 7.913 11.741 1.00 88.69 410 LEU A O 1
ATOM 3173 N N . PHE A 1 411 ? -1.077 7.361 9.667 1.00 93.12 411 PHE A N 1
ATOM 3174 C CA . PHE A 1 411 ? -2.315 6.698 10.030 1.00 93.12 411 PHE A CA 1
ATOM 3175 C C . PHE A 1 411 ? -2.418 5.380 9.253 1.00 93.12 411 PHE A C 1
ATOM 3177 O O . PHE A 1 411 ? -2.144 5.395 8.052 1.00 93.12 411 PHE A O 1
ATOM 3184 N N . PRO A 1 412 ? -2.860 4.289 9.895 1.00 91.44 412 PRO A N 1
ATOM 3185 C CA . PRO A 1 412 ? -3.160 4.173 11.323 1.00 91.44 412 PRO A CA 1
ATOM 3186 C C . PRO A 1 412 ? -1.916 4.348 12.201 1.00 91.44 412 PRO A C 1
ATOM 3188 O O . PRO A 1 412 ? -0.784 4.134 11.769 1.00 91.44 412 PRO A O 1
ATOM 3191 N N . LEU A 1 413 ? -2.119 4.755 13.458 1.00 91.25 413 LEU A N 1
ATOM 3192 C CA . LEU A 1 413 ? -1.036 4.648 14.437 1.00 91.25 413 LEU A CA 1
ATOM 3193 C C . LEU A 1 413 ? -0.777 3.164 14.717 1.00 91.25 413 LEU A C 1
ATOM 3195 O O . LEU A 1 413 ? -1.670 2.332 14.567 1.00 91.25 413 LEU A O 1
ATOM 3199 N N . ARG A 1 414 ? 0.419 2.847 15.218 1.00 91.88 414 ARG A N 1
ATOM 3200 C CA . ARG A 1 414 ? 0.781 1.501 15.687 1.00 91.88 414 ARG A CA 1
ATOM 3201 C C . ARG A 1 414 ? -0.045 1.120 16.918 1.00 91.88 414 ARG A C 1
ATOM 3203 O O . ARG A 1 414 ? 0.370 1.329 18.057 1.00 91.88 414 ARG A O 1
ATOM 3210 N N . ASN A 1 415 ? -1.267 0.666 16.669 1.00 91.56 415 ASN A N 1
ATOM 3211 C CA . ASN A 1 415 ? -2.290 0.393 17.663 1.00 91.56 415 ASN A CA 1
ATOM 3212 C C . ASN A 1 415 ? -3.011 -0.909 17.294 1.00 91.56 415 ASN A C 1
ATOM 3214 O O . ASN A 1 415 ? -3.894 -0.926 16.435 1.00 91.56 415 ASN A O 1
ATOM 3218 N N . GLY A 1 416 ? -2.643 -1.996 17.977 1.00 93.19 416 GLY A N 1
ATOM 3219 C CA . GLY A 1 416 ? -3.258 -3.306 17.768 1.00 93.19 416 GLY A CA 1
ATOM 3220 C C . GLY A 1 416 ? -4.756 -3.330 18.074 1.00 93.19 416 GLY A C 1
ATOM 3221 O O . GLY A 1 416 ? -5.482 -4.073 17.428 1.00 93.19 416 GLY A O 1
ATOM 3222 N N . THR A 1 417 ? -5.259 -2.481 18.978 1.00 93.56 417 THR A N 1
ATOM 3223 C CA . THR A 1 417 ? -6.699 -2.384 19.274 1.00 93.56 417 THR A CA 1
ATOM 3224 C C . THR A 1 417 ? -7.481 -1.807 18.096 1.00 93.56 417 THR A C 1
ATOM 3226 O O . THR A 1 417 ? -8.527 -2.347 17.743 1.00 93.56 417 THR A O 1
ATOM 3229 N N . TRP A 1 418 ? -6.977 -0.740 17.462 1.00 94.06 418 TRP A N 1
ATOM 3230 C CA . TRP A 1 418 ? -7.595 -0.210 16.241 1.00 94.06 418 TRP A CA 1
ATOM 3231 C C . TRP A 1 418 ? -7.539 -1.250 15.122 1.00 94.06 418 TRP A C 1
ATOM 3233 O O . TRP A 1 418 ? -8.545 -1.496 14.464 1.00 94.06 418 TRP A O 1
ATOM 3243 N N . LEU A 1 419 ? -6.394 -1.916 14.948 1.00 94.25 419 LEU A N 1
ATOM 3244 C CA . LEU A 1 419 ? -6.243 -2.926 13.906 1.00 94.25 419 LEU A CA 1
ATOM 3245 C C . LEU A 1 419 ? -7.167 -4.138 14.126 1.00 94.25 419 LEU A C 1
ATOM 3247 O O . LEU A 1 419 ? -7.767 -4.647 13.181 1.00 94.25 419 LEU A O 1
ATOM 3251 N N . LEU A 1 420 ? -7.347 -4.568 15.376 1.00 95.00 420 LEU A N 1
ATOM 3252 C CA . LEU A 1 420 ? -8.301 -5.613 15.747 1.00 95.00 420 LEU A CA 1
ATOM 3253 C C . LEU A 1 420 ? -9.753 -5.181 15.487 1.00 95.00 420 LEU A C 1
ATOM 3255 O O . LEU A 1 420 ? -10.587 -6.007 15.118 1.00 95.00 420 LEU A O 1
ATOM 3259 N N . ALA A 1 421 ? -10.071 -3.889 15.615 1.00 94.31 421 ALA A N 1
ATOM 3260 C CA . ALA A 1 421 ? -11.390 -3.365 15.262 1.00 94.31 421 ALA A CA 1
ATOM 3261 C C . ALA A 1 421 ? -11.689 -3.458 13.751 1.00 94.31 421 ALA A C 1
ATOM 3263 O O . ALA A 1 421 ? -12.862 -3.474 13.367 1.00 94.31 421 ALA A O 1
ATOM 3264 N N . GLN A 1 422 ? -10.653 -3.579 12.911 1.00 94.06 422 GLN A N 1
ATOM 3265 C CA . GLN A 1 422 ? -10.768 -3.825 11.469 1.00 94.06 422 GLN A CA 1
ATOM 3266 C C . GLN A 1 422 ? -10.934 -5.316 11.117 1.00 94.06 422 GLN A C 1
ATOM 3268 O O . GLN A 1 422 ? -11.187 -5.631 9.956 1.00 94.06 422 GLN A O 1
ATOM 3273 N N . ALA A 1 423 ? -10.798 -6.244 12.074 1.00 92.31 423 ALA A N 1
ATOM 3274 C CA . ALA A 1 423 ? -10.771 -7.684 11.806 1.00 92.31 423 ALA A CA 1
ATOM 3275 C C . ALA A 1 423 ? -11.993 -8.167 11.008 1.00 92.31 423 ALA A C 1
ATOM 3277 O O . ALA A 1 423 ? -13.136 -8.068 11.468 1.00 92.31 423 ALA A O 1
ATOM 3278 N N . GLY A 1 424 ? -11.732 -8.697 9.807 1.00 87.69 424 GLY A N 1
ATOM 3279 C CA . GLY A 1 424 ? -12.745 -9.207 8.877 1.00 87.69 424 GLY A CA 1
ATOM 3280 C C . GLY A 1 424 ? -13.703 -8.168 8.304 1.00 87.69 424 GLY A C 1
ATOM 3281 O O . GLY A 1 424 ? -14.732 -8.544 7.750 1.00 87.69 424 GLY A O 1
ATOM 3282 N N . ARG A 1 425 ? -13.388 -6.874 8.428 1.00 91.62 425 ARG A N 1
ATOM 3283 C CA . ARG A 1 425 ? -14.232 -5.777 7.944 1.00 91.62 425 ARG A CA 1
ATOM 3284 C C . ARG A 1 425 ? -14.419 -5.802 6.427 1.00 91.62 425 ARG A C 1
ATOM 3286 O O . ARG A 1 425 ? -15.534 -5.655 5.935 1.00 91.62 425 ARG A O 1
ATOM 3293 N N . HIS A 1 426 ? -13.328 -5.973 5.683 1.00 92.81 426 HIS A N 1
ATOM 3294 C CA . HIS A 1 426 ? -13.327 -5.778 4.231 1.00 92.81 426 HIS A CA 1
ATOM 3295 C C . HIS A 1 426 ? -13.568 -7.072 3.454 1.00 92.81 426 HIS A C 1
ATOM 3297 O O . HIS A 1 426 ? -14.044 -7.037 2.319 1.00 92.81 426 HIS A O 1
ATOM 3303 N N . TRP A 1 427 ? -13.274 -8.217 4.056 1.00 92.38 427 TRP A N 1
ATOM 3304 C CA . TRP A 1 427 ? -13.648 -9.516 3.525 1.00 92.38 427 TRP A CA 1
ATOM 3305 C C . TRP A 1 427 ? -13.674 -10.559 4.642 1.00 92.38 427 TRP A C 1
ATOM 3307 O O . TRP A 1 427 ? -12.857 -10.519 5.564 1.00 92.38 427 TRP A O 1
ATOM 3317 N N . GLN A 1 428 ? -14.597 -11.511 4.540 1.00 88.81 428 GLN A N 1
ATOM 3318 C CA . GLN A 1 428 ? -14.655 -12.687 5.400 1.00 88.81 428 GLN A CA 1
ATOM 3319 C C . GLN A 1 428 ? -15.005 -13.919 4.568 1.00 88.81 428 GLN A C 1
ATOM 3321 O O . GLN A 1 428 ? -15.875 -13.835 3.699 1.00 88.81 428 GLN A O 1
ATOM 3326 N N . ALA A 1 429 ? -14.374 -15.055 4.845 1.00 84.31 429 ALA A N 1
ATOM 3327 C CA . ALA A 1 429 ? -14.672 -16.306 4.168 1.00 84.31 429 ALA A CA 1
ATOM 3328 C C . ALA A 1 429 ? -16.156 -16.687 4.344 1.00 84.31 429 ALA A C 1
ATOM 3330 O O . ALA A 1 429 ? -16.747 -16.429 5.405 1.00 84.31 429 ALA A O 1
ATOM 3331 N N . PRO A 1 430 ? -16.782 -17.301 3.325 1.00 80.56 430 PRO A N 1
ATOM 3332 C CA . PRO A 1 430 ? -18.081 -17.931 3.491 1.00 80.56 430 PRO A CA 1
ATOM 3333 C C . PRO A 1 430 ? -18.043 -18.935 4.647 1.00 80.56 430 PRO A C 1
ATOM 3335 O O . PRO A 1 430 ? -17.098 -19.707 4.802 1.00 80.56 430 PRO A O 1
ATOM 3338 N N . VAL A 1 431 ? -19.080 -18.925 5.483 1.00 77.62 431 VAL A N 1
ATOM 3339 C CA . VAL A 1 431 ? -19.176 -19.856 6.612 1.00 77.62 431 VAL A CA 1
ATOM 3340 C C . VAL A 1 431 ? -20.160 -20.949 6.236 1.00 77.62 431 VAL A C 1
ATOM 3342 O O . VAL A 1 431 ? -21.320 -20.666 5.921 1.00 77.62 431 VAL A O 1
ATOM 3345 N N . VAL A 1 432 ? -19.715 -22.203 6.313 1.00 73.25 432 VAL A N 1
ATOM 3346 C CA . VAL A 1 432 ? -20.609 -23.356 6.191 1.00 73.25 432 VAL A CA 1
ATOM 3347 C C . VAL A 1 432 ? -21.500 -23.391 7.430 1.00 73.25 432 VAL A C 1
ATOM 3349 O O . VAL A 1 432 ? -21.036 -23.590 8.556 1.00 73.25 432 VAL A O 1
ATOM 3352 N N . GLY A 1 433 ? -22.792 -23.141 7.227 1.00 69.12 433 GLY A N 1
ATOM 3353 C CA . GLY A 1 433 ? -23.799 -23.210 8.271 1.00 69.12 433 GLY A CA 1
ATOM 3354 C C . GLY A 1 433 ? -23.903 -24.614 8.869 1.00 69.12 433 GLY A C 1
ATOM 3355 O O . GLY A 1 433 ? -23.437 -25.609 8.315 1.00 69.12 433 GLY A O 1
ATOM 3356 N N . LYS A 1 434 ? -24.561 -24.723 10.030 1.00 70.69 434 LYS A N 1
ATOM 3357 C CA . LYS A 1 434 ? -24.836 -26.029 10.671 1.00 70.69 434 LYS A CA 1
ATOM 3358 C C . LYS A 1 434 ? -25.705 -26.953 9.806 1.00 70.69 434 LYS A C 1
ATOM 3360 O O . LYS A 1 434 ? -25.776 -28.147 10.072 1.00 70.69 434 LYS A O 1
ATOM 3365 N N . ASP A 1 435 ? -26.388 -26.388 8.822 1.00 76.56 435 ASP A N 1
ATOM 3366 C CA . ASP A 1 435 ? -27.182 -27.057 7.795 1.00 76.56 435 ASP A CA 1
ATOM 3367 C C . ASP A 1 435 ? -26.342 -27.565 6.609 1.00 76.56 435 ASP A C 1
ATOM 3369 O O . ASP A 1 435 ? -26.888 -28.189 5.702 1.00 76.56 435 ASP A O 1
ATOM 3373 N N . GLY A 1 436 ? -25.026 -27.329 6.615 1.00 70.94 436 GLY A N 1
ATOM 3374 C CA . GLY A 1 436 ? -24.137 -27.659 5.505 1.00 70.94 436 GLY A CA 1
ATOM 3375 C C . GLY A 1 436 ? -24.281 -26.714 4.311 1.00 70.94 436 GLY A C 1
ATOM 3376 O O . GLY A 1 436 ? -23.703 -26.990 3.263 1.00 70.94 436 GLY A O 1
ATOM 3377 N N . VAL A 1 437 ? -25.045 -25.623 4.446 1.00 72.06 437 VAL A N 1
ATOM 3378 C CA . VAL A 1 437 ? -25.207 -24.614 3.398 1.00 72.06 437 VAL A CA 1
ATOM 3379 C C . VAL A 1 437 ? -24.131 -23.557 3.574 1.00 72.06 437 VAL A C 1
ATOM 3381 O O . VAL A 1 437 ? -23.951 -22.991 4.651 1.00 72.06 437 VAL A O 1
ATOM 3384 N N . GLU A 1 438 ? -23.405 -23.279 2.502 1.00 69.56 438 GLU A N 1
ATOM 3385 C CA . GLU A 1 438 ? -22.452 -22.182 2.476 1.00 69.56 438 GLU A CA 1
ATOM 3386 C C . GLU A 1 438 ? -23.218 -20.856 2.454 1.00 69.56 438 GLU A C 1
ATOM 3388 O O . GLU A 1 438 ? -23.953 -20.544 1.513 1.00 69.56 438 GLU A O 1
ATOM 3393 N N . HIS A 1 439 ? -23.112 -20.089 3.537 1.00 61.38 439 HIS A N 1
ATOM 3394 C CA . HIS A 1 439 ? -23.685 -18.756 3.579 1.00 61.38 439 HIS A CA 1
ATOM 3395 C C . HIS A 1 439 ? -22.678 -17.774 2.995 1.00 61.38 439 HIS A C 1
ATOM 3397 O O . HIS A 1 439 ? -21.537 -17.713 3.458 1.00 61.38 439 HIS A O 1
ATOM 3403 N N . ASN A 1 440 ? -23.130 -16.976 2.020 1.00 60.88 440 ASN A N 1
ATOM 3404 C CA . ASN A 1 440 ? -22.342 -15.882 1.461 1.00 60.88 440 ASN A CA 1
ATOM 3405 C C . ASN A 1 440 ? -21.685 -15.075 2.581 1.00 60.88 440 ASN A C 1
ATOM 3407 O O . ASN A 1 440 ? -22.332 -14.758 3.586 1.00 60.88 440 ASN A O 1
ATOM 3411 N N . SER A 1 441 ? -20.421 -14.719 2.357 1.00 59.19 441 SER A N 1
ATOM 3412 C CA . SER A 1 441 ? -19.661 -13.796 3.191 1.00 59.19 441 SER A CA 1
ATOM 3413 C C . SER A 1 441 ? -20.546 -12.656 3.713 1.00 59.19 441 SER A C 1
ATOM 3415 O O . SER A 1 441 ? -21.240 -11.983 2.937 1.00 59.19 441 SER A O 1
ATOM 3417 N N . ARG A 1 442 ? -20.572 -12.458 5.037 1.00 57.50 442 ARG A N 1
ATOM 3418 C CA . ARG A 1 442 ? -21.353 -11.377 5.664 1.00 57.50 442 ARG A CA 1
ATOM 3419 C C . ARG A 1 442 ? -20.715 -10.008 5.446 1.00 57.50 442 ARG A C 1
ATOM 3421 O O . ARG A 1 442 ? -21.446 -9.027 5.374 1.00 57.50 442 ARG A O 1
ATOM 3428 N N . HIS A 1 443 ? -19.397 -9.965 5.270 1.00 65.00 443 HIS A N 1
ATOM 3429 C CA . HIS A 1 443 ? -18.614 -8.740 5.167 1.00 65.00 443 HIS A CA 1
ATOM 3430 C C . HIS A 1 443 ? -17.831 -8.735 3.857 1.00 65.00 443 HIS A C 1
ATOM 3432 O O . HIS A 1 443 ? -16.990 -9.592 3.608 1.00 65.00 443 HIS A O 1
ATOM 3438 N N . ALA A 1 444 ? -18.144 -7.770 3.001 1.00 78.94 444 ALA A N 1
ATOM 3439 C CA . ALA A 1 444 ? -17.416 -7.503 1.771 1.00 78.94 444 ALA A CA 1
ATOM 3440 C C . ALA A 1 444 ? -17.160 -6.004 1.711 1.00 78.94 444 ALA A C 1
ATOM 3442 O O . ALA A 1 444 ? -18.025 -5.242 2.126 1.00 78.94 444 ALA A O 1
ATOM 3443 N N . LEU A 1 445 ? -16.034 -5.594 1.134 1.00 84.44 445 LEU A N 1
ATOM 3444 C CA . LEU A 1 445 ? -15.630 -4.194 1.021 1.00 84.44 445 LEU A CA 1
ATOM 3445 C C . LEU A 1 445 ? -16.768 -3.326 0.444 1.00 84.44 445 LEU A C 1
ATOM 3447 O O . LEU A 1 445 ? -17.084 -2.274 0.980 1.00 84.44 445 LEU A O 1
ATOM 3451 N N . ALA A 1 446 ? -17.502 -3.826 -0.556 1.00 82.88 446 ALA A N 1
ATOM 3452 C CA . ALA A 1 446 ? -18.667 -3.143 -1.140 1.00 82.88 446 ALA A CA 1
ATOM 3453 C C . ALA A 1 446 ? -19.882 -2.947 -0.207 1.00 82.88 446 ALA A C 1
ATOM 3455 O O . ALA A 1 446 ? -20.797 -2.194 -0.532 1.00 82.88 446 ALA A O 1
ATOM 3456 N N . ARG A 1 447 ? -19.919 -3.646 0.926 1.00 84.06 447 ARG A N 1
ATOM 3457 C CA . ARG A 1 447 ? -20.937 -3.563 1.985 1.00 84.06 447 ARG A CA 1
ATOM 3458 C C . ARG A 1 447 ? -20.286 -3.210 3.322 1.00 84.06 447 ARG A C 1
ATOM 3460 O O . ARG A 1 447 ? -20.747 -3.664 4.363 1.00 84.06 447 ARG A O 1
ATOM 3467 N N . ASP A 1 448 ? -19.176 -2.485 3.278 1.00 87.12 448 ASP A N 1
ATOM 3468 C CA . ASP A 1 448 ? -18.478 -2.051 4.473 1.00 87.12 448 ASP A CA 1
ATOM 3469 C C . ASP A 1 448 ? -19.381 -1.131 5.312 1.00 87.12 448 ASP A C 1
ATOM 3471 O O . ASP A 1 448 ? -19.833 -0.082 4.853 1.00 87.12 448 ASP A O 1
ATOM 3475 N N . GLU A 1 449 ? -19.674 -1.563 6.538 1.00 86.69 449 GLU A N 1
ATOM 3476 C CA . GLU A 1 449 ? -20.498 -0.837 7.512 1.00 86.69 449 GLU A CA 1
ATOM 3477 C C . GLU A 1 449 ? -19.640 -0.003 8.479 1.00 86.69 449 GLU A C 1
ATOM 3479 O O . GLU A 1 449 ? -20.173 0.644 9.381 1.00 86.69 449 GLU A O 1
ATOM 3484 N N . GLY A 1 450 ? -18.318 -0.011 8.293 1.00 87.88 450 GLY A N 1
ATOM 3485 C CA . GLY A 1 450 ? -17.353 0.562 9.218 1.00 87.88 450 GLY A CA 1
ATOM 3486 C C . GLY A 1 450 ? -16.679 -0.496 10.090 1.00 87.88 450 GLY A C 1
ATOM 3487 O O . GLY A 1 450 ? -17.079 -1.661 10.166 1.00 87.88 450 GLY A O 1
ATOM 3488 N N . ARG A 1 451 ? -15.619 -0.076 10.780 1.00 91.44 451 ARG A N 1
ATOM 3489 C CA . ARG A 1 451 ? -14.955 -0.901 11.793 1.00 91.44 451 ARG A CA 1
ATOM 3490 C C . ARG A 1 451 ? -15.837 -1.115 13.020 1.00 91.44 451 ARG A C 1
ATOM 3492 O O . ARG A 1 451 ? -16.779 -0.369 13.283 1.00 91.44 451 ARG A O 1
ATOM 3499 N N . LYS A 1 452 ? -15.464 -2.098 13.839 1.00 90.62 452 LYS A N 1
ATOM 3500 C CA . LYS A 1 452 ? -16.032 -2.239 15.184 1.00 90.62 452 LYS A CA 1
ATOM 3501 C C . LYS A 1 452 ? -15.699 -1.010 16.034 1.00 90.62 452 LYS A C 1
ATOM 3503 O O . LYS A 1 452 ? -14.714 -0.304 15.796 1.00 90.62 452 LYS A O 1
ATOM 3508 N N . SER A 1 453 ? -16.529 -0.784 17.047 1.00 89.00 453 SER A N 1
ATOM 3509 C CA . SER A 1 453 ? -16.279 0.280 18.010 1.00 89.00 453 SER A CA 1
ATOM 3510 C C . SER A 1 453 ? -14.989 0.012 18.790 1.00 89.00 453 SER A C 1
ATOM 3512 O O . SER A 1 453 ? -14.729 -1.121 19.204 1.00 89.00 453 SER A O 1
ATOM 3514 N N . PHE A 1 454 ? -14.188 1.055 18.988 1.00 90.62 454 PHE A N 1
ATOM 3515 C CA . PHE A 1 454 ? -13.040 1.054 19.885 1.00 90.62 454 PHE A CA 1
ATOM 3516 C C . PHE A 1 454 ? -12.859 2.458 20.475 1.00 90.62 454 PHE A C 1
ATOM 3518 O O . PHE A 1 454 ? -13.283 3.453 19.897 1.00 90.62 454 PHE A O 1
ATOM 3525 N N . TYR A 1 455 ? -12.217 2.555 21.638 1.00 87.88 455 TYR A N 1
ATOM 3526 C CA . TYR A 1 455 ? -12.060 3.832 22.331 1.00 87.88 455 TYR A CA 1
ATOM 3527 C C . TYR A 1 455 ? -10.636 4.393 22.168 1.00 87.88 455 TYR A C 1
ATOM 3529 O O . TYR A 1 455 ? -9.717 3.918 22.847 1.00 87.88 455 TYR A O 1
ATOM 3537 N N . PRO A 1 456 ? -10.415 5.398 21.299 1.00 85.69 456 PRO A N 1
ATOM 3538 C CA . PRO A 1 456 ? -9.147 6.111 21.223 1.00 85.69 456 PRO A CA 1
ATOM 3539 C C . PRO A 1 456 ? -9.063 7.109 22.385 1.00 85.69 456 PRO A C 1
ATOM 3541 O O . PRO A 1 456 ? -9.521 8.238 22.280 1.00 85.69 456 PRO A O 1
ATOM 3544 N N . GLY A 1 457 ? -8.521 6.695 23.529 1.00 89.81 457 GLY A N 1
ATOM 3545 C CA . GLY A 1 457 ? -8.300 7.602 24.659 1.00 89.81 457 GLY A CA 1
ATOM 3546 C C . GLY A 1 457 ? -7.074 8.500 24.461 1.00 89.81 457 GLY A C 1
ATOM 3547 O O . GLY A 1 457 ? -6.052 8.046 23.947 1.00 89.81 457 GLY A O 1
ATOM 3548 N N . ASP A 1 458 ? -7.155 9.750 24.922 1.00 94.56 458 ASP A N 1
ATOM 3549 C CA . ASP A 1 458 ? -5.973 10.594 25.135 1.00 94.56 458 ASP A CA 1
ATOM 3550 C C . ASP A 1 458 ? -5.179 10.087 26.352 1.00 94.56 458 ASP A C 1
ATOM 3552 O O . ASP A 1 458 ? -5.744 9.837 27.417 1.00 94.56 458 ASP A O 1
ATOM 3556 N N . GLU A 1 459 ? -3.861 9.946 26.205 1.00 95.06 459 GLU A N 1
ATOM 3557 C CA . GLU A 1 459 ? -2.961 9.517 27.280 1.00 95.06 459 GLU A CA 1
ATOM 3558 C C . GLU A 1 459 ? -2.533 10.677 28.194 1.00 95.06 459 GLU A C 1
ATOM 3560 O O . GLU A 1 459 ? -2.182 10.454 29.355 1.00 95.06 459 GLU A O 1
ATOM 3565 N N . TRP A 1 460 ? -2.525 11.916 27.687 1.00 96.81 460 TRP A N 1
ATOM 3566 C CA . TRP A 1 460 ? -2.091 13.097 28.439 1.00 96.81 460 TRP A CA 1
ATOM 3567 C C . TRP A 1 460 ? -3.245 14.020 28.830 1.00 96.81 460 TRP A C 1
ATOM 3569 O O . TRP A 1 460 ? -4.243 14.172 28.130 1.00 96.81 460 TRP A O 1
ATOM 3579 N N . ASN A 1 461 ? -3.075 14.704 29.961 1.00 97.25 461 ASN A N 1
ATOM 3580 C CA . ASN A 1 461 ? -4.103 15.587 30.516 1.00 97.25 461 ASN A CA 1
ATOM 3581 C C . ASN A 1 461 ? -4.193 16.944 29.792 1.00 97.25 461 ASN A C 1
ATOM 3583 O O . ASN A 1 461 ? -5.214 17.623 29.889 1.00 97.25 461 ASN A O 1
ATOM 3587 N N . ASP A 1 462 ? -3.135 17.360 29.090 1.00 97.50 462 ASP A N 1
ATOM 3588 C CA . ASP A 1 462 ? -3.034 18.632 28.364 1.00 97.50 462 ASP A CA 1
ATOM 3589 C C . ASP A 1 462 ? -3.320 18.495 26.856 1.00 97.50 462 ASP A C 1
ATOM 3591 O O . ASP A 1 462 ? -3.169 19.465 26.114 1.00 97.50 462 ASP A O 1
ATOM 3595 N N . CYS A 1 463 ? -3.792 17.332 26.391 1.00 97.62 463 CYS A N 1
ATOM 3596 C CA . CYS A 1 463 ? -4.016 17.046 24.971 1.00 97.62 463 CYS A CA 1
ATOM 3597 C C . CYS A 1 463 ? -4.874 18.090 24.240 1.00 97.62 463 CYS A C 1
ATOM 3599 O O . CYS A 1 463 ? -4.535 18.501 23.130 1.00 97.62 463 CYS A O 1
ATOM 3601 N N . LYS A 1 464 ? -5.934 18.600 24.881 1.00 97.19 464 LYS A N 1
ATOM 3602 C CA . LYS A 1 464 ? -6.774 19.668 24.310 1.00 97.19 464 LYS A CA 1
ATOM 3603 C C . LYS A 1 464 ? -5.994 20.962 24.082 1.00 97.19 464 LYS A C 1
ATOM 3605 O O . LYS A 1 464 ? -6.166 21.603 23.050 1.00 97.19 464 LYS A O 1
ATOM 3610 N N . GLN A 1 465 ? -5.143 21.341 25.036 1.00 97.88 465 GLN A N 1
ATOM 3611 C CA . GLN A 1 465 ? -4.317 22.542 24.929 1.00 97.88 465 GLN A CA 1
ATOM 3612 C C . GLN A 1 465 ? -3.285 22.375 23.811 1.00 97.88 465 GLN A C 1
ATOM 3614 O O . GLN A 1 465 ? -3.177 23.239 22.946 1.00 97.88 465 GLN A O 1
ATOM 3619 N N . ARG A 1 466 ? -2.609 21.221 23.765 1.00 97.69 466 ARG A N 1
ATOM 3620 C CA . ARG A 1 466 ? -1.641 20.888 22.713 1.00 97.69 466 ARG A CA 1
ATOM 3621 C C . ARG A 1 466 ? -2.263 20.910 21.315 1.00 97.69 466 ARG A C 1
ATOM 3623 O O . ARG A 1 466 ? -1.665 21.435 20.379 1.00 97.69 466 ARG A O 1
ATOM 3630 N N . ALA A 1 467 ? -3.480 20.386 21.172 1.00 95.50 467 ALA A N 1
ATOM 3631 C CA . ALA A 1 467 ? -4.217 20.437 19.913 1.00 95.50 467 ALA A CA 1
ATOM 3632 C C . ALA A 1 467 ? -4.549 21.879 19.488 1.00 95.50 467 ALA A C 1
ATOM 3634 O O . ALA A 1 467 ? -4.343 22.230 18.328 1.00 95.50 467 ALA A O 1
ATOM 3635 N N . ILE A 1 468 ? -4.992 22.733 20.422 1.00 96.19 468 ILE A N 1
ATOM 3636 C CA . ILE A 1 468 ? -5.252 24.166 20.172 1.00 96.19 468 ILE A CA 1
ATOM 3637 C C . ILE A 1 468 ? -3.974 24.904 19.746 1.00 96.19 468 ILE A C 1
ATOM 3639 O O . ILE A 1 468 ? -4.029 25.800 18.907 1.00 96.19 468 ILE A O 1
ATOM 3643 N N . GLU A 1 469 ? -2.825 24.514 20.294 1.00 96.69 469 GLU A N 1
ATOM 3644 C CA . GLU A 1 469 ? -1.508 25.071 19.961 1.00 96.69 469 GLU A CA 1
ATOM 3645 C C . GLU A 1 469 ? -0.934 24.555 18.627 1.00 96.69 469 GLU A C 1
ATOM 3647 O O . GLU A 1 469 ? 0.150 24.975 18.226 1.00 96.69 469 GLU A O 1
ATOM 3652 N N . GLY A 1 470 ? -1.640 23.666 17.915 1.00 95.06 470 GLY A N 1
ATOM 3653 C CA . GLY A 1 470 ? -1.188 23.112 16.632 1.00 95.06 470 GLY A CA 1
ATOM 3654 C C . GLY A 1 470 ? -0.121 22.016 16.762 1.00 95.06 470 GLY A C 1
ATOM 3655 O O . GLY A 1 470 ? 0.546 21.664 15.784 1.00 95.06 470 GLY A O 1
ATOM 3656 N N . LEU A 1 471 ? 0.051 21.439 17.956 1.00 96.56 471 LEU A N 1
ATOM 3657 C CA . LEU A 1 471 ? 1.068 20.412 18.207 1.00 96.56 471 LEU A CA 1
ATOM 3658 C C . LEU A 1 471 ? 0.733 19.053 17.571 1.00 96.56 471 LEU A C 1
ATOM 3660 O O . LEU A 1 471 ? 1.620 18.232 17.377 1.00 96.56 471 LEU A O 1
ATOM 3664 N N . CYS A 1 472 ? -0.510 18.827 17.142 1.00 94.88 472 CYS A N 1
ATOM 3665 C CA . CYS A 1 472 ? -0.900 17.606 16.422 1.00 94.88 472 CYS A CA 1
ATOM 3666 C C . CYS A 1 472 ? -0.206 17.425 15.058 1.00 94.88 472 CYS A C 1
ATOM 3668 O O . CYS A 1 472 ? -0.167 16.306 14.537 1.00 94.88 472 CYS A O 1
ATOM 3670 N N . GLU A 1 473 ? 0.301 18.514 14.473 1.00 93.31 473 GLU A N 1
ATOM 3671 C CA . GLU A 1 473 ? 0.961 18.542 13.158 1.00 93.31 473 GLU A CA 1
ATOM 3672 C C . GLU A 1 473 ? 2.449 18.904 13.259 1.00 93.31 473 GLU A C 1
ATOM 3674 O O . GLU A 1 473 ? 3.235 18.546 12.385 1.00 93.31 473 GLU A O 1
ATOM 3679 N N . THR A 1 474 ? 2.856 19.589 14.332 1.00 92.88 474 THR A N 1
ATOM 3680 C CA . THR A 1 474 ? 4.253 19.995 14.563 1.00 92.88 474 THR A CA 1
ATOM 3681 C C . THR A 1 474 ? 5.010 19.055 15.504 1.00 92.88 474 THR A C 1
ATOM 3683 O O . THR A 1 474 ? 6.230 18.957 15.406 1.00 92.88 474 THR A O 1
ATOM 3686 N N . ASP A 1 475 ? 4.303 18.312 16.360 1.00 93.25 475 ASP A N 1
ATOM 3687 C CA . ASP A 1 475 ? 4.844 17.325 17.298 1.00 93.25 475 ASP A CA 1
ATOM 3688 C C . ASP A 1 475 ? 4.199 15.946 17.058 1.00 93.25 475 ASP A C 1
ATOM 3690 O O . ASP A 1 475 ? 3.378 15.423 17.819 1.00 93.25 475 ASP A O 1
ATOM 3694 N N . VAL A 1 476 ? 4.558 15.376 15.907 1.00 90.00 476 VAL A N 1
ATOM 3695 C CA . VAL A 1 476 ? 3.986 14.132 15.378 1.00 90.00 476 VAL A CA 1
ATOM 3696 C C . VAL A 1 476 ? 4.336 12.906 16.230 1.00 90.00 476 VAL A C 1
ATOM 3698 O O . VAL A 1 476 ? 3.525 11.992 16.368 1.00 90.00 476 VAL A O 1
ATOM 3701 N N . TRP A 1 477 ? 5.536 12.865 16.803 1.00 88.06 477 TRP A N 1
ATOM 3702 C CA . TRP A 1 477 ? 6.023 11.675 17.504 1.00 88.06 477 TRP A CA 1
ATOM 3703 C C . TRP A 1 477 ? 5.496 11.565 18.935 1.00 88.06 477 TRP A C 1
ATOM 3705 O O . TRP A 1 477 ? 5.280 10.449 19.411 1.00 88.06 477 TRP A O 1
ATOM 3715 N N . GLU A 1 478 ? 5.232 12.700 19.584 1.00 93.50 478 GLU A N 1
ATOM 3716 C CA . GLU A 1 478 ? 4.752 12.749 20.963 1.00 93.50 478 GLU A CA 1
ATOM 3717 C C . GLU A 1 478 ? 3.271 13.138 21.018 1.00 93.50 478 GLU A C 1
ATOM 3719 O O . GLU A 1 478 ? 2.421 12.266 21.215 1.00 93.50 478 GLU A O 1
ATOM 3724 N N . THR A 1 479 ? 2.932 14.416 20.789 1.00 95.88 479 THR A N 1
ATOM 3725 C CA . THR A 1 479 ? 1.548 14.914 20.914 1.00 95.88 479 THR A CA 1
ATOM 3726 C C . THR A 1 479 ? 0.571 14.089 20.096 1.00 95.88 479 THR A C 1
ATOM 3728 O O . THR A 1 479 ? -0.411 13.593 20.638 1.00 95.88 479 THR A O 1
ATOM 3731 N N . ARG A 1 480 ? 0.819 13.920 18.794 1.00 94.25 480 ARG A N 1
ATOM 3732 C CA . ARG A 1 480 ? -0.132 13.230 17.917 1.00 94.25 480 ARG A CA 1
ATOM 3733 C C . ARG A 1 480 ? -0.375 11.788 18.381 1.00 94.25 480 ARG A C 1
ATOM 3735 O O . ARG A 1 480 ? -1.517 11.351 18.458 1.00 94.25 480 ARG A O 1
ATOM 3742 N N . ARG A 1 481 ? 0.679 11.061 18.758 1.00 92.31 481 ARG A N 1
ATOM 3743 C CA . ARG A 1 481 ? 0.562 9.673 19.227 1.00 92.31 481 ARG A CA 1
ATOM 3744 C C . ARG A 1 481 ? -0.149 9.562 20.579 1.00 92.31 481 ARG A C 1
ATOM 3746 O O . ARG A 1 481 ? -0.914 8.623 20.772 1.00 92.31 481 ARG A O 1
ATOM 3753 N N . LYS A 1 482 ? 0.117 10.494 21.500 1.00 95.38 482 LYS A N 1
ATOM 3754 C CA . LYS A 1 482 ? -0.404 10.491 22.879 1.00 95.38 482 LYS A CA 1
ATOM 3755 C C . LYS A 1 482 ? -1.761 11.168 23.033 1.00 95.38 482 LYS A C 1
ATOM 3757 O O . LYS A 1 482 ? -2.428 10.945 24.037 1.00 95.38 482 LYS A O 1
ATOM 3762 N N . CYS A 1 483 ? -2.185 11.946 22.045 1.00 96.31 483 CYS A N 1
ATOM 3763 C CA . CYS A 1 483 ? -3.440 12.691 22.054 1.00 96.31 483 CYS A CA 1
ATOM 3764 C C . CYS A 1 483 ? -4.335 12.361 20.847 1.00 96.31 483 CYS A C 1
ATOM 3766 O O . CYS A 1 483 ? -4.756 13.279 20.134 1.00 96.31 483 CYS A O 1
ATOM 3768 N N . PRO A 1 484 ? -4.606 11.077 20.546 1.00 94.88 484 PRO A N 1
ATOM 3769 C CA . PRO A 1 484 ? -5.280 10.702 19.311 1.00 94.88 484 PRO A CA 1
ATOM 3770 C C . PRO A 1 484 ? -6.722 11.213 19.204 1.00 94.88 484 PRO A C 1
ATOM 3772 O O . PRO A 1 484 ? -7.180 11.474 18.088 1.00 94.88 484 PRO A O 1
ATOM 3775 N N . LEU A 1 485 ? -7.415 11.404 20.331 1.00 93.56 485 LEU A N 1
ATOM 3776 C CA . LEU A 1 485 ? -8.769 11.953 20.371 1.00 93.56 485 LEU A CA 1
ATOM 3777 C C . LEU A 1 485 ? -8.736 13.460 20.126 1.00 93.56 485 LEU A C 1
ATOM 3779 O O . LEU A 1 485 ? -9.346 13.959 19.181 1.00 93.56 485 LEU A O 1
ATOM 3783 N N . SER A 1 486 ? -7.950 14.191 20.926 1.00 95.31 486 SER A N 1
ATOM 3784 C CA . SER A 1 486 ? -7.822 15.648 20.787 1.00 95.31 486 SER A CA 1
ATOM 3785 C C . SER A 1 486 ? -7.270 16.059 19.417 1.00 95.31 486 SER A C 1
ATOM 3787 O O . SER A 1 486 ? -7.670 17.091 18.878 1.00 95.31 486 SER A O 1
ATOM 3789 N N . CYS A 1 487 ? -6.394 15.243 18.824 1.00 95.31 487 CYS A N 1
ATOM 3790 C CA . CYS A 1 487 ? -5.853 15.452 17.482 1.00 95.31 487 CYS A CA 1
ATOM 3791 C C . CYS A 1 487 ? -6.756 14.950 16.347 1.00 95.31 487 CYS A C 1
ATOM 3793 O O . CYS A 1 487 ? -6.353 15.045 15.186 1.00 95.31 487 CYS A O 1
ATOM 3795 N N . LYS A 1 488 ? -7.955 14.431 16.653 1.00 94.19 488 LYS A N 1
ATOM 3796 C CA . LYS A 1 488 ? -8.930 13.925 15.670 1.00 94.19 488 LYS A CA 1
ATOM 3797 C C . LYS A 1 488 ? -8.310 12.921 14.695 1.00 94.19 488 LYS A C 1
ATOM 3799 O O . LYS A 1 488 ? -8.508 12.994 13.480 1.00 94.19 488 LYS A O 1
ATOM 3804 N N . ILE A 1 489 ? -7.483 12.026 15.230 1.00 94.88 489 ILE A N 1
ATOM 3805 C CA . ILE A 1 489 ? -6.813 10.987 14.444 1.00 94.88 489 ILE A CA 1
ATOM 3806 C C . ILE A 1 489 ? -7.808 9.897 14.083 1.00 94.88 489 ILE A C 1
ATOM 3808 O O . ILE A 1 489 ? -7.821 9.442 12.945 1.00 94.88 489 ILE A O 1
ATOM 3812 N N . TYR A 1 490 ? -8.647 9.525 15.042 1.00 93.50 490 TYR A N 1
ATOM 3813 C CA . TYR A 1 490 ? -9.714 8.552 14.877 1.00 93.50 490 TYR A CA 1
ATOM 3814 C C . TYR A 1 490 ? -11.074 9.244 14.913 1.00 93.50 490 TYR A C 1
ATOM 3816 O O . TYR A 1 490 ? -11.229 10.306 15.521 1.00 93.50 490 TYR A O 1
ATOM 3824 N N . VAL A 1 491 ? -12.053 8.634 14.258 1.00 87.56 491 VAL A N 1
ATOM 3825 C CA . VAL A 1 491 ? -13.462 9.003 14.356 1.00 87.56 491 VAL A CA 1
ATOM 3826 C C . VAL A 1 491 ? -13.981 8.532 15.711 1.00 87.56 491 VAL A C 1
ATOM 3828 O O . VAL A 1 491 ? -13.807 7.373 16.088 1.00 87.56 491 VAL A O 1
ATOM 3831 N N . GLU A 1 492 ? -14.608 9.439 16.453 1.00 81.38 492 GLU A N 1
ATOM 3832 C CA . GLU A 1 492 ? -15.318 9.084 17.678 1.00 81.38 492 GLU A CA 1
ATOM 3833 C C . GLU A 1 492 ? -16.506 8.192 17.326 1.00 81.38 492 GLU A C 1
ATOM 3835 O O . GLU A 1 492 ? -17.359 8.567 16.516 1.00 81.38 492 GLU A O 1
ATOM 3840 N N . ASP A 1 493 ? -16.578 7.018 17.948 1.00 80.81 493 ASP A N 1
ATOM 3841 C CA . ASP A 1 493 ? -17.801 6.234 17.899 1.00 80.81 493 ASP A CA 1
ATOM 3842 C C . ASP A 1 493 ? -18.876 7.051 18.609 1.00 80.81 493 ASP A C 1
ATOM 3844 O O . ASP A 1 493 ? -18.722 7.394 19.783 1.00 80.81 493 ASP A O 1
ATOM 3848 N N . GLY A 1 494 ? -19.936 7.421 17.886 1.00 58.47 494 GLY A N 1
ATOM 3849 C CA . GLY A 1 494 ? -21.043 8.163 18.478 1.00 58.47 494 GLY A CA 1
ATOM 3850 C C . GLY A 1 494 ? -21.490 7.451 19.751 1.00 58.47 494 GLY A C 1
ATOM 3851 O O . GLY A 1 494 ? -21.695 6.239 19.718 1.00 58.47 494 GLY A O 1
ATOM 3852 N N . ASN A 1 495 ? -21.571 8.187 20.866 1.00 43.94 495 ASN A N 1
ATOM 3853 C CA . ASN A 1 495 ? -21.957 7.648 22.168 1.00 43.94 495 ASN A CA 1
ATOM 3854 C C . ASN A 1 495 ? -23.205 6.766 22.016 1.00 43.94 495 ASN A C 1
ATOM 3856 O O . ASN A 1 495 ? -24.319 7.276 21.899 1.00 43.94 495 ASN A O 1
ATOM 3860 N N . ASN A 1 496 ? -23.020 5.447 22.038 1.00 38.47 496 ASN A N 1
ATOM 3861 C CA . ASN A 1 496 ? -24.093 4.509 22.328 1.00 38.47 496 ASN A CA 1
ATOM 38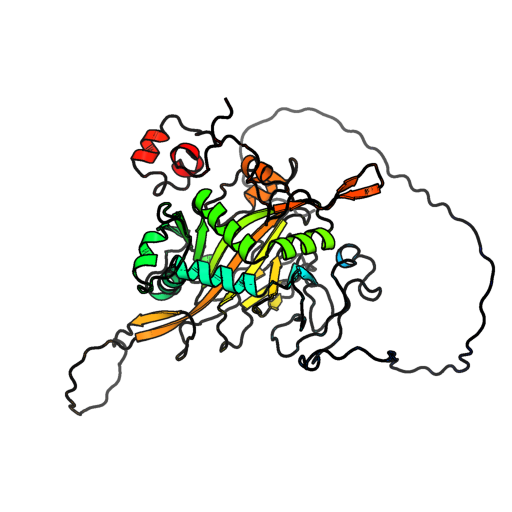62 C C . ASN A 1 496 ? -24.341 4.588 23.844 1.00 38.47 496 ASN A C 1
ATOM 3864 O O . ASN A 1 496 ? -23.929 3.696 24.586 1.00 38.47 496 ASN A O 1
ATOM 3868 N N . GLU A 1 497 ? -24.917 5.705 24.300 1.00 30.09 497 GLU A N 1
ATOM 3869 C CA . GLU A 1 497 ? -25.583 5.789 25.609 1.00 30.09 497 GLU A CA 1
ATOM 3870 C C . GLU A 1 497 ? -26.939 5.078 25.575 1.00 30.09 497 GLU A C 1
ATOM 3872 O O . GLU A 1 497 ? -27.697 5.273 24.594 1.00 30.09 497 GLU A O 1
#

Foldseek 3Di:
DDDDDDDDDDDDDDDDDDDDDDDDDDDDDDDDDDDDDDDDDDDPDDDDDDDDDDDDDDDDPDDDDDDDQDADKDAFQDPPQDPPPPLRVLQDGIFGFPPVFDKQWGDGRDADAQRKDFTAGPVPRHGQDPLKIKHFFQLLLLVLLLVVCVQLCVLVVLQCCQPPPPADAFDKAKDWSVVRNVVPDDDDDDDPPPPPDTFIKMKHHHHCVFQFSKIKIFGQFDVNVVVVLVSCLSRVVLSNVQSCCRSRVNFFKFFFTKIKMKTQFTPWDDKDALEAPLVSFKKKKKAWNDDFPPDPFAFKKWWGPPDPPPVPTDIMGDHDDHRMIMIGYHPTIMGTHGHHQQPDQCQPRHYKDFDDPPDDDDDDDDDDDDDDDPDGDIGGGHMIMIMIIMMGAADPVCLLNVLVSNPRDNPPHSDSQVSNQRHRQAHGAFDQDPVRDGDPTPHHSNPRPDGHDDDPDQQDPCLLVCLVVVCCRVVSPPSVNRNVPSSNRYDHDPDPD